Protein AF-A0A4V0XJ96-F1 (afdb_monomer_lite)

Sequence (568 aa):
MAGRDRLRSGEPSGWQDTACTHLMLAGRQSVCHKPDARSSPTLPNPRKPQEKHPFYPAPPVFRPRGEFRDPAGQNVLPWINSLAFDALDAHERGIGPDSFRSGRASGGQCPTPRPNLDANRPMHPPASLDLGPLSRRPRDELAGTLAELFPRAIATETGRTSSASIGAVARGGRAAAVAMLAAVDPVAYARSRNHVAGAVTMLSPWIRHGVLSLAEVRDAALSRVARPEQADKLVSELGWRDYWRQVHAVLGDGILSDIEPPAVVRRTPALDRMPEDVLAANTGMACIDAFVHRLNDTGWLHNHERMWLASWLVHVRGVHWRVGADWFLRHLLDGDPASNHLSWQWVAGTFAARPYLFNRENLETFTSGIHCRECPLLGRCDVEGSYEDLSLRLFDPTSPPLPRPSLRLRPVPPWRPGACSAAPAPTRPLVWLTLDSAAPTSPAAVEFASAPRLFVIDPAWLDEERPSLARLVFLFECLADVPGAEIRVGPPAEILPARVAALGCDGVAVADSPCPRTRRAGAVIAASMPVVTRDWPTFCDRSRVKDLGRFSRYWQAAGRSALAPTPA

Secondary structure (DSSP, 8-state):
------------------------------------------------------PPPPPP----------TT--------SS-TTT-----------------PPP--PPPPPPPPGGGGS-SS--TT---GGGGGS-HHHHHHHHHHH-HHHHTTS-S---HHHHHHSPP-SHHHHHHHHHT--HHHHHHHTTSTTS-----HHHHHTTSS-HHHHHHHHHTTSSSGGGGHHHHHHHHHHHHHHHHHHHHGGGGGS-SS--SS-BSSPPBSS--HHHHTT-SS-HHHHHHHHHHHHHS---HHHHHHHHHIIIIIS-B-HHHHHHHHHHH-TT--HHHHHHHHHHHHTSSSSS-----HHHHHHHHTTTTTTT-TTTTS-TT-S-HHHHHHHHB-SSSPPPP------PPPPPP-TTTT--SPPPSS-EEEE-TT--STTSHHHHHTTTS-EEEEE-HHHHHHH---HHHHHHHHHHHHTSTTEEEEES-HHHHHHHHHHHHT-SSEEEE----HHHHHHHHHHTTTS-EEEEPPP-SS--TT----SSHHHHHHHHHHHHTSPPP-

pLDDT: mean 78.37, std 28.04, range [19.19, 98.69]

Foldseek 3Di:
DDDDDDDDDDDDDDDDDDDDDDDDDDDDDDDDDDDDDDDDDDDDDDDDDDDDDDDDDDDDDDDDDDQDADPVRDRDDDDPDPPPAPDDDDDDDDDDDDDDDDDDDDDDDDDDDDDDPVPPDPQADDQVDWCLVLLPDDLLSSLVVVCVGHVLLVVLQPPPADVVLLVQAQAAALVSLVVLLLPQALQQCVVFLLAQPGRDSPNLLCQQQQSDDLQRSLQSHLVNDPALVSNLVVLVVSLLVVLLLQLCLQCPCVLLDQPWAFLFAWPDAADAADDPCLSVLNPLQQLSSVLNCCLSSHLDDRPVSLLANLLCCCQVVRHDLSNVLLVNLARHSSRDSSNRSLSSSCCRRSLHNHHDAAAPVSVCVRHVCPRPPPRPCVVPDLRHDDPVVNCVVRGDPPDDGDDTDQDFGFGDDFQDQLPVPPDDAWPAAEEERESSRLACPFQQNVVNVVHAYEYEAEVVCCVRSVHHSSSVSNSSNSNNNHPNYTYGYYQLLVSRVVVCVVVVTQYYEYETGSNVSVSVSSNSRSVPGHYHYGYDQDQWDQVQQGGSSGSVSSCVRTVVRNSDRRDD

Radius of gyration: 29.77 Å; chains: 1; bounding box: 76×96×92 Å

Structure (mmCIF, N/CA/C/O backbone):
data_AF-A0A4V0XJ96-F1
#
_entry.id   AF-A0A4V0XJ96-F1
#
loop_
_atom_site.group_PDB
_atom_site.id
_atom_site.type_symbol
_atom_site.label_atom_id
_atom_site.label_alt_id
_atom_site.label_comp_id
_atom_site.label_asym_id
_atom_site.label_entity_id
_atom_site.label_seq_id
_atom_site.pdbx_PDB_ins_code
_atom_site.Cartn_x
_atom_site.Cartn_y
_atom_site.Cartn_z
_atom_site.occupancy
_atom_site.B_iso_or_equiv
_atom_site.auth_seq_id
_atom_site.auth_comp_id
_atom_site.auth_asym_id
_atom_site.auth_atom_id
_atom_site.pdbx_PDB_model_num
ATOM 1 N N . MET A 1 1 ? 32.770 -10.747 56.164 1.00 35.19 1 MET A N 1
ATOM 2 C CA . MET A 1 1 ? 32.331 -11.414 57.412 1.00 35.19 1 MET A CA 1
ATOM 3 C C . MET A 1 1 ? 31.217 -12.380 57.010 1.00 35.19 1 MET A C 1
ATOM 5 O O . MET A 1 1 ? 30.242 -11.878 56.480 1.00 35.19 1 MET A O 1
ATOM 9 N N . ALA A 1 2 ? 31.329 -13.715 56.957 1.00 32.75 2 ALA A N 1
ATOM 10 C CA . ALA A 1 2 ? 32.125 -14.747 57.659 1.00 32.75 2 ALA A CA 1
ATOM 11 C C . ALA A 1 2 ? 31.401 -15.392 58.873 1.00 32.75 2 ALA A C 1
ATOM 13 O O . ALA A 1 2 ? 31.011 -14.673 59.783 1.00 32.75 2 ALA A O 1
ATOM 14 N N . GLY A 1 3 ? 31.284 -16.738 58.853 1.00 28.48 3 GLY A N 1
ATOM 15 C CA . GLY A 1 3 ? 30.519 -17.629 59.769 1.00 28.48 3 GLY A CA 1
ATOM 16 C C . GLY A 1 3 ? 29.378 -18.344 59.007 1.00 28.48 3 GLY A C 1
ATOM 17 O O . GLY A 1 3 ? 28.536 -17.634 58.473 1.00 28.48 3 GLY A O 1
ATOM 18 N N . ARG A 1 4 ? 29.305 -19.667 58.728 1.00 34.22 4 ARG A N 1
ATOM 19 C CA . ARG A 1 4 ? 29.770 -20.945 59.362 1.00 34.22 4 ARG A CA 1
ATOM 20 C C . ARG A 1 4 ? 29.080 -21.209 60.714 1.00 34.22 4 ARG A C 1
ATOM 22 O O . ARG A 1 4 ? 28.963 -20.260 61.473 1.00 34.22 4 ARG A O 1
ATOM 29 N N . ASP A 1 5 ? 28.521 -22.389 61.031 1.00 33.06 5 ASP A N 1
ATOM 30 C CA . ASP A 1 5 ? 28.871 -23.818 60.761 1.00 33.06 5 ASP A CA 1
ATOM 31 C C . ASP A 1 5 ? 27.680 -24.675 60.207 1.00 33.06 5 ASP A C 1
ATOM 33 O O . ASP A 1 5 ? 26.567 -24.165 60.174 1.00 33.06 5 ASP A O 1
ATOM 37 N N . ARG A 1 6 ? 27.759 -25.875 59.570 1.00 33.75 6 ARG A N 1
ATOM 38 C CA . ARG A 1 6 ? 28.451 -27.196 59.775 1.00 33.75 6 ARG A CA 1
ATOM 39 C C . ARG A 1 6 ? 27.857 -28.033 60.948 1.00 33.75 6 ARG A C 1
ATOM 41 O O . ARG A 1 6 ? 27.658 -27.463 62.004 1.00 33.75 6 ARG A O 1
ATOM 48 N N . LEU A 1 7 ? 27.569 -29.358 60.888 1.00 30.64 7 LEU A N 1
ATOM 49 C CA . LEU A 1 7 ? 27.836 -30.477 59.934 1.00 30.64 7 LEU A CA 1
ATOM 50 C C . LEU A 1 7 ? 26.962 -31.751 60.226 1.00 30.64 7 LEU A C 1
ATOM 52 O O . LEU A 1 7 ? 26.657 -31.982 61.388 1.00 30.64 7 LEU A O 1
ATOM 56 N N . ARG A 1 8 ? 26.800 -32.655 59.220 1.00 29.19 8 ARG A N 1
ATOM 57 C CA . ARG A 1 8 ? 26.581 -34.150 59.292 1.00 29.19 8 ARG A CA 1
ATOM 58 C C . ARG A 1 8 ? 25.214 -34.693 59.802 1.00 29.19 8 ARG A C 1
ATOM 60 O O . ARG A 1 8 ? 24.589 -34.058 60.631 1.00 29.19 8 ARG A O 1
ATOM 67 N N . SER A 1 9 ? 24.694 -35.862 59.369 1.00 26.41 9 SER A N 1
ATOM 68 C CA . SER A 1 9 ? 25.146 -36.910 58.405 1.00 26.41 9 SER A CA 1
ATOM 69 C C . SER A 1 9 ? 24.031 -37.924 58.053 1.00 26.41 9 SER A C 1
ATOM 71 O O . SER A 1 9 ? 23.271 -38.268 58.952 1.00 26.41 9 SER A O 1
ATOM 73 N N . GLY A 1 10 ? 24.049 -38.536 56.851 1.00 23.86 10 GLY A N 1
ATOM 74 C CA . GLY A 1 10 ? 23.475 -39.887 56.644 1.00 23.86 10 GLY A CA 1
ATOM 75 C C . GLY A 1 10 ? 22.936 -40.229 55.241 1.00 23.86 10 GLY A C 1
ATOM 76 O O . GLY A 1 10 ? 21.756 -40.047 54.986 1.00 23.86 10 GLY A O 1
ATOM 77 N N . GLU A 1 11 ? 23.780 -40.801 54.380 1.00 27.83 11 GLU A N 1
ATOM 78 C CA . GLU A 1 11 ? 23.442 -41.529 53.128 1.00 27.83 11 GLU A CA 1
ATOM 79 C C . GLU A 1 11 ? 23.951 -42.996 53.297 1.00 27.83 11 GLU A C 1
ATOM 81 O O . GLU A 1 11 ? 24.697 -43.194 54.269 1.00 27.83 11 GLU A O 1
ATOM 86 N N . PRO A 1 12 ? 23.640 -44.030 52.457 1.00 37.94 12 PRO A N 1
ATOM 87 C CA . PRO A 1 12 ? 23.968 -44.029 51.010 1.00 37.94 12 PRO A CA 1
ATOM 88 C C . PRO A 1 12 ? 23.152 -44.969 50.056 1.00 37.94 12 PRO A C 1
ATOM 90 O O . PRO A 1 12 ? 22.230 -45.673 50.462 1.00 37.94 12 PRO A O 1
ATOM 93 N N . SER A 1 13 ? 23.647 -45.063 48.805 1.00 26.09 13 SER A N 1
ATOM 94 C CA . SER A 1 13 ? 23.441 -46.074 47.726 1.00 26.09 13 SER A CA 1
ATOM 95 C C . SER A 1 13 ? 22.356 -45.787 46.660 1.00 26.09 13 SER A C 1
ATOM 97 O O . SER A 1 13 ? 21.209 -45.537 47.001 1.00 26.09 13 SER A O 1
ATOM 99 N N . GLY A 1 14 ? 22.640 -45.829 45.344 1.00 24.08 14 GLY A N 1
ATOM 100 C CA . GLY A 1 14 ? 23.941 -45.859 44.641 1.00 24.08 14 GLY A CA 1
ATOM 101 C C . GLY A 1 14 ? 23.832 -45.960 43.096 1.00 24.08 14 GLY A C 1
ATOM 102 O O . GLY A 1 14 ? 22.903 -46.601 42.628 1.00 24.08 14 GLY A O 1
ATOM 103 N N . TRP A 1 15 ? 24.808 -45.353 42.377 1.00 22.94 15 TRP A N 1
ATOM 104 C CA . TRP A 1 15 ? 25.630 -45.897 41.245 1.00 22.94 15 TRP A CA 1
ATOM 105 C C . TRP A 1 15 ? 24.940 -46.484 39.968 1.00 22.94 15 TRP A C 1
ATOM 107 O O . TRP A 1 15 ? 23.881 -47.079 40.080 1.00 22.94 15 TRP A O 1
ATOM 117 N N . GLN A 1 16 ? 25.427 -46.444 38.704 1.00 23.78 16 GLN A N 1
ATOM 118 C CA . GLN A 1 16 ? 26.684 -46.110 37.958 1.00 23.78 16 GLN A CA 1
ATOM 119 C C . GLN A 1 16 ? 26.310 -45.893 36.441 1.00 23.78 16 GLN A C 1
ATOM 121 O O . GLN A 1 16 ? 25.259 -46.388 36.044 1.00 23.78 16 GLN A O 1
ATOM 126 N N . ASP A 1 17 ? 27.071 -45.303 35.491 1.00 24.38 17 ASP A N 1
ATOM 127 C CA . ASP A 1 17 ? 28.139 -44.268 35.480 1.00 24.38 17 ASP A CA 1
ATOM 128 C C . ASP A 1 17 ? 28.521 -43.814 34.023 1.00 24.38 17 ASP A C 1
ATOM 130 O O . ASP A 1 17 ? 27.952 -44.348 33.078 1.00 24.38 17 ASP A O 1
ATOM 134 N N . THR A 1 18 ? 29.473 -42.861 33.884 1.00 22.94 18 THR A N 1
ATOM 135 C CA . THR A 1 18 ? 30.482 -42.517 32.806 1.00 22.94 18 THR A CA 1
ATOM 136 C C . THR A 1 18 ? 30.379 -42.971 31.308 1.00 22.94 18 THR A C 1
ATOM 138 O O . THR A 1 18 ? 29.558 -43.785 30.924 1.00 22.94 18 THR A O 1
ATOM 141 N N . ALA A 1 19 ? 31.276 -42.599 30.362 1.00 21.23 19 ALA A N 1
ATOM 142 C CA . ALA A 1 19 ? 31.866 -41.313 29.901 1.00 21.23 19 ALA A CA 1
ATOM 143 C C . ALA A 1 19 ? 32.833 -41.544 28.684 1.00 21.23 19 ALA A C 1
ATOM 145 O O . ALA A 1 19 ? 33.355 -42.637 28.517 1.00 21.23 19 ALA A O 1
ATOM 146 N N . CYS A 1 20 ? 33.157 -40.483 27.918 1.00 19.19 20 CYS A N 1
ATOM 147 C CA . CYS A 1 20 ? 34.428 -40.250 27.170 1.00 19.19 20 CYS A CA 1
ATOM 148 C C . CYS A 1 20 ? 34.903 -41.089 25.928 1.00 19.19 20 CYS A C 1
ATOM 150 O O . CYS A 1 20 ? 35.409 -42.194 26.053 1.00 19.19 20 CYS A O 1
ATOM 152 N N . THR A 1 21 ? 35.009 -40.392 24.773 1.00 20.67 21 THR A N 1
ATOM 153 C CA . THR A 1 21 ? 36.288 -40.076 24.046 1.00 20.67 21 THR A CA 1
ATOM 154 C C . THR A 1 21 ? 36.980 -41.038 23.022 1.00 20.67 21 THR A C 1
ATOM 156 O O . THR A 1 21 ? 37.711 -41.943 23.394 1.00 20.67 21 THR A O 1
ATOM 159 N N . HIS A 1 22 ? 36.945 -40.612 21.736 1.00 20.94 22 HIS A N 1
ATOM 160 C CA . HIS A 1 22 ? 37.979 -40.653 20.648 1.00 20.94 22 HIS A CA 1
ATOM 161 C C . HIS A 1 22 ? 38.430 -41.916 19.843 1.00 20.94 22 HIS A C 1
ATOM 163 O O . HIS A 1 22 ? 38.424 -43.040 20.316 1.00 20.94 22 HIS A O 1
ATOM 169 N N . LEU A 1 23 ? 38.965 -41.601 18.630 1.00 20.84 23 LEU A N 1
ATOM 170 C CA . LEU A 1 23 ? 39.695 -42.408 17.610 1.00 20.84 23 LEU A CA 1
ATOM 171 C C . LEU A 1 23 ? 38.913 -43.533 16.873 1.00 20.84 23 LEU A C 1
ATOM 173 O O . LEU A 1 23 ? 37.980 -44.091 17.424 1.00 20.84 23 LEU A O 1
ATOM 177 N N . MET A 1 24 ? 39.269 -43.997 15.656 1.00 19.45 24 MET A N 1
ATOM 178 C CA . MET A 1 24 ? 39.845 -43.417 14.408 1.00 19.45 24 MET A CA 1
ATOM 179 C C . MET A 1 24 ? 39.940 -44.552 13.349 1.00 19.45 24 MET A C 1
ATOM 181 O O . MET A 1 24 ? 40.291 -45.659 13.736 1.00 19.45 24 MET A O 1
ATOM 185 N N . LEU A 1 25 ? 39.778 -44.255 12.040 1.00 21.19 25 LEU A N 1
ATOM 186 C CA . LEU A 1 25 ? 40.134 -45.127 10.876 1.00 21.19 25 LEU A CA 1
ATOM 187 C C . LEU A 1 25 ? 39.346 -46.469 10.738 1.00 21.19 25 LEU A C 1
ATOM 189 O O . LEU A 1 25 ? 38.750 -46.935 11.696 1.00 21.19 25 LEU A O 1
ATOM 193 N N . ALA A 1 26 ? 39.305 -47.200 9.609 1.00 21.39 26 ALA A N 1
ATOM 194 C CA . ALA A 1 26 ? 39.337 -46.900 8.161 1.00 21.39 26 ALA A CA 1
ATOM 195 C C . ALA A 1 26 ? 38.963 -48.185 7.355 1.00 21.39 26 ALA A C 1
ATOM 197 O O . ALA A 1 26 ? 39.051 -49.282 7.894 1.00 21.39 26 ALA A O 1
ATOM 198 N N . GLY A 1 27 ? 38.628 -48.068 6.055 1.00 21.64 27 GLY A N 1
ATOM 199 C CA . GLY A 1 27 ? 38.440 -49.202 5.110 1.00 21.64 27 GLY A CA 1
ATOM 200 C C . GLY A 1 27 ? 37.015 -49.275 4.524 1.00 21.64 27 GLY A C 1
ATOM 201 O O . GLY A 1 27 ? 36.090 -49.560 5.268 1.00 21.64 27 GLY A O 1
ATOM 202 N N . ARG A 1 28 ? 36.673 -48.842 3.295 1.00 22.89 28 ARG A N 1
ATOM 203 C CA . ARG A 1 28 ? 37.129 -49.088 1.895 1.00 22.89 28 ARG A CA 1
ATOM 204 C C . ARG A 1 28 ? 36.659 -50.410 1.249 1.00 22.89 28 ARG A C 1
ATOM 206 O O . ARG A 1 28 ? 36.806 -51.470 1.828 1.00 22.89 28 ARG A O 1
ATOM 213 N N . GLN A 1 29 ? 36.258 -50.255 -0.026 1.00 23.11 29 GLN A N 1
ATOM 214 C CA . GLN A 1 29 ? 35.911 -51.243 -1.072 1.00 23.11 29 GLN A CA 1
ATOM 215 C C . GLN A 1 29 ? 34.547 -51.954 -0.893 1.00 23.11 29 GLN A C 1
ATOM 217 O O . GLN A 1 29 ? 34.298 -52.531 0.150 1.00 23.11 29 GLN A O 1
ATOM 222 N N . SER A 1 30 ? 33.526 -51.858 -1.766 1.00 23.20 30 SER A N 1
ATOM 223 C CA . SER A 1 30 ? 33.364 -51.750 -3.241 1.00 23.20 30 SER A CA 1
ATOM 224 C C . SER A 1 30 ? 33.353 -53.087 -3.992 1.00 23.20 30 SER A C 1
ATOM 226 O O . SER A 1 30 ? 34.384 -53.744 -4.010 1.00 23.20 30 SER A O 1
ATOM 228 N N . VAL A 1 31 ? 32.256 -53.388 -4.708 1.00 24.08 31 VAL A N 1
ATOM 229 C CA . VAL A 1 31 ? 32.194 -53.966 -6.078 1.00 24.08 31 VAL A CA 1
ATOM 230 C C . VAL A 1 31 ? 30.726 -53.961 -6.564 1.00 24.08 31 VAL A C 1
ATOM 232 O O . VAL A 1 31 ? 29.796 -54.079 -5.771 1.00 24.08 31 VAL A O 1
ATOM 235 N N . CYS A 1 32 ? 30.518 -53.750 -7.867 1.00 22.27 32 CYS A N 1
ATOM 236 C CA . CYS A 1 32 ? 29.212 -53.716 -8.547 1.00 22.27 32 CYS A CA 1
ATOM 237 C C . CYS A 1 32 ? 28.736 -55.119 -8.967 1.00 22.27 32 CYS A C 1
ATOM 239 O O . CYS A 1 32 ? 29.591 -55.976 -9.142 1.00 22.27 32 CYS A O 1
ATOM 241 N N . HIS A 1 33 ? 27.444 -55.303 -9.297 1.00 24.41 33 HIS A N 1
ATOM 242 C CA . HIS A 1 33 ? 26.998 -56.101 -10.465 1.00 24.41 33 HIS A CA 1
ATOM 243 C C . HIS A 1 33 ? 25.519 -55.837 -10.860 1.00 24.41 33 HIS A C 1
ATOM 245 O O . HIS A 1 33 ? 24.660 -55.566 -10.025 1.00 24.41 33 HIS A O 1
ATOM 251 N N . LYS A 1 34 ? 25.266 -55.925 -12.170 1.00 25.53 34 LYS A N 1
ATOM 252 C CA . LYS A 1 34 ? 24.007 -56.073 -12.947 1.00 25.53 34 LYS A CA 1
ATOM 253 C C . LYS A 1 34 ? 24.388 -57.016 -14.123 1.00 25.53 34 LYS A C 1
ATOM 255 O O . LYS A 1 34 ? 25.596 -57.083 -14.373 1.00 25.53 34 LYS A O 1
ATOM 260 N N . PRO A 1 35 ? 23.484 -57.700 -14.864 1.00 37.72 35 PRO A N 1
ATOM 261 C CA . PRO A 1 35 ? 22.142 -57.249 -15.288 1.00 37.72 35 PRO A CA 1
ATOM 262 C C . PRO A 1 35 ? 21.054 -58.361 -15.296 1.00 37.72 35 PRO A C 1
ATOM 264 O O . PRO A 1 35 ? 21.314 -59.462 -14.836 1.00 37.72 35 PRO A O 1
ATOM 267 N N . ASP A 1 36 ? 19.836 -58.078 -15.796 1.00 24.05 36 ASP A N 1
ATOM 268 C CA . ASP A 1 36 ? 19.309 -58.690 -17.044 1.00 24.05 36 ASP A CA 1
ATOM 269 C C . ASP A 1 36 ? 17.904 -58.177 -17.448 1.00 24.05 36 ASP A C 1
ATOM 271 O O . ASP A 1 36 ? 17.253 -57.461 -16.684 1.00 24.05 36 ASP A O 1
ATOM 275 N N . ALA A 1 37 ? 17.459 -58.491 -18.678 1.00 27.62 37 ALA A N 1
ATOM 276 C CA . ALA A 1 37 ? 16.186 -58.043 -19.269 1.00 27.62 37 ALA A CA 1
ATOM 277 C C . ALA A 1 37 ? 15.539 -59.077 -20.225 1.00 27.62 37 ALA A C 1
ATOM 279 O O . ALA A 1 37 ? 16.260 -59.808 -20.902 1.00 27.62 37 ALA A O 1
ATOM 280 N N . ARG A 1 38 ? 14.188 -59.089 -20.295 1.00 24.89 38 ARG A N 1
ATOM 281 C CA . ARG A 1 38 ? 13.228 -59.713 -21.267 1.00 24.89 38 ARG A CA 1
ATOM 282 C C . ARG A 1 38 ? 11.814 -59.644 -20.623 1.00 24.89 38 ARG A C 1
ATOM 284 O O . ARG A 1 38 ? 11.753 -59.623 -19.401 1.00 24.89 38 ARG A O 1
ATOM 291 N N . SER A 1 39 ? 10.644 -59.629 -21.278 1.00 25.94 39 SER A N 1
ATOM 292 C CA . SER A 1 39 ? 10.192 -59.407 -22.674 1.00 25.94 39 SER A CA 1
ATOM 293 C C . SER A 1 39 ? 8.641 -59.249 -22.683 1.00 25.94 39 SER A C 1
ATOM 295 O O . SER A 1 39 ? 7.988 -59.769 -21.784 1.00 25.94 39 SER A O 1
ATOM 297 N N . SER A 1 40 ? 8.047 -58.547 -23.665 1.00 25.95 40 SER A N 1
ATOM 298 C CA . SER A 1 40 ? 6.594 -58.202 -23.762 1.00 25.95 40 SER A CA 1
ATOM 299 C C . SER A 1 40 ? 5.668 -59.359 -24.228 1.00 25.95 40 SER A C 1
ATOM 301 O O . SER A 1 40 ? 6.207 -60.406 -24.595 1.00 25.95 40 SER A O 1
ATOM 303 N N . PRO A 1 41 ? 4.308 -59.207 -24.263 1.00 38.47 41 PRO A N 1
ATOM 304 C CA . PRO A 1 41 ? 3.617 -58.638 -25.458 1.00 38.47 41 PRO A CA 1
ATOM 305 C C . PRO A 1 41 ? 2.240 -57.890 -25.275 1.00 38.47 41 PRO A C 1
ATOM 307 O O . PRO A 1 41 ? 1.506 -58.154 -24.336 1.00 38.47 41 PRO A O 1
ATOM 310 N N . THR A 1 42 ? 1.923 -56.973 -26.225 1.00 27.33 42 THR A N 1
ATOM 311 C CA . THR A 1 42 ? 0.623 -56.483 -26.839 1.00 27.33 42 THR A CA 1
ATOM 312 C C . THR A 1 42 ? -0.776 -56.681 -26.174 1.00 27.33 42 THR A C 1
ATOM 314 O O . THR A 1 42 ? -0.983 -57.730 -25.587 1.00 27.33 42 THR A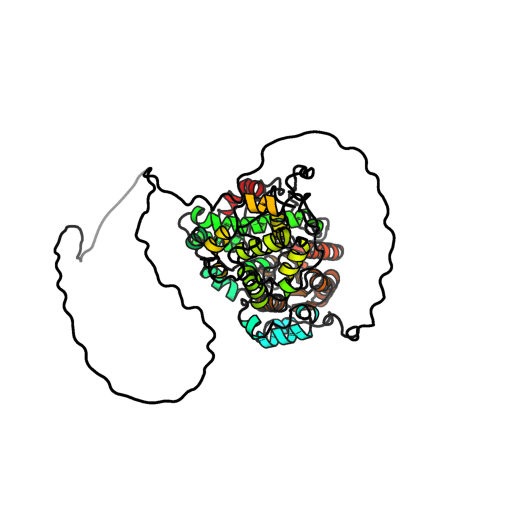 O 1
ATOM 317 N N . LEU A 1 43 ? -1.879 -55.897 -26.352 1.00 24.08 43 LEU A N 1
ATOM 318 C CA . LEU A 1 43 ? -2.342 -54.637 -27.048 1.00 24.08 43 LEU A CA 1
ATOM 319 C C . LEU A 1 43 ? -3.854 -54.369 -26.619 1.00 24.08 43 LEU A C 1
ATOM 321 O O . LEU A 1 43 ? -4.250 -54.996 -25.639 1.00 24.08 43 LEU A O 1
ATOM 325 N N . PRO A 1 44 ? -4.792 -53.638 -27.307 1.00 35.25 44 PRO A N 1
ATOM 326 C CA . PRO A 1 44 ? -4.842 -52.259 -27.877 1.00 35.25 44 PRO A CA 1
ATOM 327 C C . PRO A 1 44 ? -6.124 -51.387 -27.555 1.00 35.25 44 PRO A C 1
ATOM 329 O O . PRO A 1 44 ? -7.238 -51.847 -27.771 1.00 35.25 44 PRO A O 1
ATOM 332 N N . ASN A 1 45 ? -5.975 -50.061 -27.322 1.00 26.66 45 ASN A N 1
ATOM 333 C CA . ASN A 1 45 ? -6.969 -48.949 -27.559 1.00 26.66 45 ASN A CA 1
ATOM 334 C C . ASN A 1 45 ? -8.351 -48.929 -26.799 1.00 26.66 45 ASN A C 1
ATOM 336 O O . ASN A 1 45 ? -8.748 -49.963 -26.277 1.00 26.66 45 ASN A O 1
ATOM 340 N N . PRO A 1 46 ? -9.142 -47.807 -26.744 1.00 30.67 46 PRO A N 1
ATOM 341 C CA . PRO A 1 46 ? -8.956 -46.475 -27.354 1.00 30.67 46 PRO A CA 1
ATOM 342 C C . PRO A 1 46 ? -9.184 -45.194 -26.488 1.00 30.67 46 PRO A C 1
ATOM 344 O O . PRO A 1 46 ? -9.912 -45.163 -25.503 1.00 30.67 46 PRO A O 1
ATOM 347 N N . ARG A 1 47 ? -8.583 -44.098 -26.985 1.00 25.09 47 ARG A N 1
ATOM 348 C CA . ARG A 1 47 ? -8.878 -42.641 -26.862 1.00 25.09 47 ARG A CA 1
ATOM 349 C C . ARG A 1 47 ? -9.899 -42.114 -25.817 1.00 25.09 47 ARG A C 1
ATOM 351 O O . ARG A 1 47 ? -11.106 -42.270 -25.977 1.00 25.09 47 ARG A O 1
ATOM 358 N N . LYS A 1 48 ? -9.415 -41.214 -24.945 1.00 25.22 48 LYS A N 1
ATOM 359 C CA . LYS A 1 48 ? -10.103 -39.984 -24.475 1.00 25.22 48 LYS A CA 1
ATOM 360 C C . LYS A 1 48 ? -9.075 -38.841 -24.360 1.00 25.22 48 LYS A C 1
ATOM 362 O O . LYS A 1 48 ? -7.997 -39.105 -23.829 1.00 25.22 48 LYS A O 1
ATOM 367 N N . PRO A 1 49 ? -9.363 -37.599 -24.793 1.00 26.09 49 PRO A N 1
ATOM 368 C CA . PRO A 1 49 ? -8.558 -36.440 -24.419 1.00 26.09 49 PRO A CA 1
ATOM 369 C C . PRO A 1 49 ? -9.007 -35.916 -23.044 1.00 26.09 49 PRO A C 1
ATOM 371 O O . PRO A 1 49 ? -10.190 -35.670 -22.826 1.00 26.09 49 PRO A O 1
ATOM 374 N N . GLN A 1 50 ? -8.062 -35.754 -22.118 1.00 26.09 50 GLN A N 1
ATOM 375 C CA . GLN A 1 50 ? -8.239 -34.931 -20.919 1.00 26.09 50 GLN A CA 1
ATOM 376 C C . GLN A 1 50 ? -7.350 -33.702 -21.058 1.00 26.09 50 GLN A C 1
ATOM 378 O O . GLN A 1 50 ? -6.131 -33.836 -21.177 1.00 26.09 50 GLN A O 1
ATOM 383 N N . GLU A 1 51 ? -7.952 -32.521 -20.996 1.00 24.36 51 GLU A N 1
ATOM 384 C CA . GLU A 1 51 ? -7.218 -31.283 -20.763 1.00 24.36 51 GLU A CA 1
ATOM 385 C C . GLU A 1 51 ? -6.602 -31.332 -19.360 1.00 24.36 51 GLU A C 1
ATOM 387 O O . GLU A 1 51 ? -7.261 -31.697 -18.382 1.00 24.36 51 GLU A O 1
ATOM 392 N N . LYS A 1 52 ? -5.314 -30.997 -19.254 1.00 24.88 52 LYS A N 1
ATOM 393 C CA . LYS A 1 52 ? -4.617 -30.854 -17.974 1.00 24.88 52 LYS A CA 1
ATOM 394 C C . LYS A 1 52 ? -3.908 -29.511 -17.937 1.00 24.88 52 LYS A C 1
ATOM 396 O O . LYS A 1 52 ? -2.899 -29.321 -18.608 1.00 24.88 52 LYS A O 1
ATOM 401 N N . HIS A 1 53 ? -4.425 -28.611 -17.106 1.00 24.17 53 HIS A N 1
ATOM 402 C CA . HIS A 1 53 ? -3.701 -27.417 -16.686 1.00 24.17 53 HIS A CA 1
ATOM 403 C C . HIS A 1 53 ? -2.397 -27.827 -15.971 1.00 24.17 53 HIS A C 1
ATOM 405 O O . HIS A 1 53 ? -2.424 -28.756 -15.154 1.00 24.17 53 HIS A O 1
ATOM 411 N N . PRO A 1 54 ? -1.259 -27.162 -16.235 1.00 25.36 54 PRO A N 1
ATOM 412 C CA . PRO A 1 54 ? -0.007 -27.468 -15.558 1.00 25.36 54 PRO A CA 1
ATOM 413 C C . PRO A 1 54 ? -0.006 -26.897 -14.133 1.00 25.36 54 PRO A C 1
ATOM 415 O O . PRO A 1 54 ? 0.247 -25.715 -13.915 1.00 25.36 54 PRO A O 1
ATOM 418 N N . PHE A 1 55 ? -0.249 -27.758 -13.143 1.00 24.75 55 PHE A N 1
ATOM 419 C CA . PHE A 1 55 ? 0.122 -27.474 -11.755 1.00 24.75 55 PHE A CA 1
ATOM 420 C C . PHE A 1 55 ? 1.653 -27.456 -11.621 1.00 24.75 55 PHE A C 1
ATOM 422 O O . PHE A 1 55 ? 2.327 -28.378 -12.081 1.00 24.75 55 PHE A O 1
ATOM 429 N N . TYR A 1 56 ? 2.196 -26.435 -10.952 1.00 28.03 56 TYR A N 1
ATOM 430 C CA . TYR A 1 56 ? 3.620 -26.344 -10.617 1.00 28.03 56 TYR A CA 1
ATOM 431 C C . TYR A 1 56 ? 4.039 -27.471 -9.646 1.00 28.03 56 TYR A C 1
ATOM 433 O O . TYR A 1 56 ? 3.488 -27.543 -8.545 1.00 28.03 56 TYR A O 1
ATOM 441 N N . PRO A 1 57 ? 5.029 -28.322 -9.982 1.00 25.95 57 PRO A N 1
ATOM 442 C CA . PRO A 1 57 ? 5.646 -29.230 -9.019 1.00 25.95 57 PRO A CA 1
ATOM 443 C C . PRO A 1 57 ? 6.738 -28.520 -8.196 1.00 25.95 57 PRO A C 1
ATOM 445 O O . PRO A 1 57 ? 7.387 -27.585 -8.666 1.00 25.95 57 PRO A O 1
ATOM 448 N N . ALA A 1 58 ? 6.968 -28.992 -6.968 1.00 23.83 58 ALA A N 1
ATOM 449 C CA . ALA A 1 58 ? 8.003 -28.464 -6.076 1.00 23.83 58 ALA A CA 1
ATOM 450 C C . ALA A 1 58 ? 9.434 -28.680 -6.636 1.00 23.83 58 ALA A C 1
ATOM 452 O O . ALA A 1 58 ? 9.680 -29.686 -7.310 1.00 23.83 58 ALA A O 1
ATOM 453 N N . PRO A 1 59 ? 10.396 -27.776 -6.359 1.00 25.88 59 PRO A N 1
ATOM 454 C CA . PRO A 1 59 ? 11.723 -27.828 -6.969 1.00 25.88 59 PRO A CA 1
ATOM 455 C C . PRO A 1 59 ? 12.621 -28.930 -6.368 1.00 25.88 59 PRO A C 1
ATOM 457 O O . PRO A 1 59 ? 12.646 -29.109 -5.147 1.00 25.88 59 PRO A O 1
ATOM 460 N N . PRO A 1 60 ? 13.423 -29.639 -7.187 1.00 22.86 60 PRO A N 1
ATOM 461 C CA . PRO A 1 60 ? 14.419 -30.586 -6.696 1.00 22.86 60 PRO A CA 1
ATOM 462 C C . PRO A 1 60 ? 15.658 -29.873 -6.130 1.00 22.86 60 PRO A C 1
ATOM 464 O O . PRO A 1 60 ? 16.120 -28.861 -6.657 1.00 22.86 60 PRO A O 1
ATOM 467 N N . VAL A 1 61 ? 16.252 -30.449 -5.082 1.00 24.02 61 VAL A N 1
ATOM 468 C CA . VAL A 1 61 ? 17.490 -29.944 -4.466 1.00 24.02 61 VAL A CA 1
ATOM 469 C C . VAL A 1 61 ? 18.689 -30.237 -5.373 1.00 24.02 61 VAL A C 1
ATOM 471 O O . VAL A 1 61 ? 19.099 -31.389 -5.510 1.00 24.02 61 VAL A O 1
ATOM 474 N N . PHE A 1 62 ? 19.293 -29.195 -5.950 1.00 24.09 62 PHE A N 1
ATOM 475 C CA . PHE A 1 62 ? 20.500 -29.310 -6.775 1.00 24.09 62 PHE A CA 1
ATOM 476 C C . PHE A 1 62 ? 21.750 -28.821 -6.027 1.00 24.09 62 PHE A C 1
ATOM 478 O O . PHE A 1 62 ? 21.729 -27.778 -5.375 1.00 24.09 62 PHE A O 1
ATOM 485 N N . ARG A 1 63 ? 22.862 -29.562 -6.138 1.00 22.22 63 ARG A N 1
ATOM 486 C CA . ARG A 1 63 ? 24.187 -29.145 -5.642 1.00 22.22 63 ARG A CA 1
ATOM 487 C C . ARG A 1 63 ? 25.055 -28.686 -6.821 1.00 22.22 63 ARG A C 1
ATOM 489 O O . ARG A 1 63 ? 25.215 -29.478 -7.750 1.00 22.22 63 ARG A O 1
ATOM 496 N N . PRO A 1 64 ? 25.663 -27.488 -6.796 1.00 25.84 64 PRO A N 1
ATOM 497 C CA . PRO A 1 64 ? 26.611 -27.084 -7.829 1.00 25.84 64 PRO A CA 1
ATOM 498 C C . PRO A 1 64 ? 27.976 -27.772 -7.645 1.00 25.84 64 PRO A C 1
ATOM 500 O O . PRO A 1 64 ? 28.447 -27.976 -6.524 1.00 25.84 64 PRO A O 1
ATOM 503 N N . ARG A 1 65 ? 28.634 -28.097 -8.762 1.00 23.08 65 ARG A N 1
ATOM 504 C CA . ARG A 1 65 ? 30.064 -28.435 -8.857 1.00 23.08 65 ARG A CA 1
ATOM 505 C C . ARG A 1 65 ? 30.655 -27.689 -10.054 1.00 23.08 65 ARG A C 1
ATOM 507 O O . ARG A 1 65 ? 30.069 -27.750 -11.128 1.00 23.08 65 ARG A O 1
ATOM 514 N N . GLY A 1 66 ? 31.836 -27.096 -9.872 1.00 26.08 66 GLY A N 1
ATOM 515 C CA . GLY A 1 66 ? 32.652 -26.517 -10.946 1.00 26.08 66 GLY A CA 1
ATOM 516 C C . GLY A 1 66 ? 32.936 -25.028 -10.749 1.00 26.08 66 GLY A C 1
ATOM 517 O O . GLY A 1 66 ? 32.071 -24.200 -11.007 1.00 26.08 66 GLY A O 1
ATOM 518 N N . GLU A 1 67 ? 34.157 -24.699 -10.319 1.00 26.80 67 GLU A N 1
ATOM 519 C CA . GLU A 1 67 ? 34.717 -23.349 -10.468 1.00 26.80 67 GLU A CA 1
ATOM 520 C C . GLU A 1 67 ? 35.214 -23.177 -11.911 1.00 26.80 67 GLU A C 1
ATOM 522 O O . GLU A 1 67 ? 35.923 -24.047 -12.417 1.00 26.80 67 GLU A O 1
ATOM 527 N N . PHE A 1 68 ? 34.901 -22.048 -12.548 1.00 25.94 68 PHE A N 1
ATOM 528 C CA . PHE A 1 68 ? 35.581 -21.585 -13.761 1.00 25.94 68 PHE A CA 1
ATOM 529 C C . PHE A 1 68 ? 36.377 -20.321 -13.421 1.00 25.94 68 PHE A C 1
ATOM 531 O O . PHE A 1 68 ? 35.865 -19.432 -12.742 1.00 25.94 68 PHE A O 1
ATOM 538 N N . ARG A 1 69 ? 37.633 -20.258 -13.875 1.00 27.30 69 ARG A N 1
ATOM 539 C CA . ARG A 1 69 ? 38.555 -19.127 -13.675 1.00 27.30 69 ARG A CA 1
ATOM 540 C C . ARG A 1 69 ? 38.987 -18.556 -15.018 1.00 27.30 69 ARG A C 1
ATOM 542 O O . ARG A 1 69 ? 38.979 -19.270 -16.020 1.00 27.30 69 ARG A O 1
ATOM 549 N N . ASP A 1 70 ? 39.372 -17.287 -15.016 1.00 33.47 70 ASP A N 1
ATOM 550 C CA . ASP A 1 70 ? 39.889 -16.598 -16.195 1.00 33.47 70 ASP A CA 1
ATOM 551 C C . ASP A 1 70 ? 41.406 -16.849 -16.407 1.00 33.47 70 ASP A C 1
ATOM 553 O O . ASP A 1 70 ? 42.064 -17.456 -15.551 1.00 33.47 70 ASP A O 1
ATOM 557 N N . PRO A 1 71 ? 42.000 -16.389 -17.529 1.00 28.53 71 PRO A N 1
ATOM 558 C CA . PRO A 1 71 ? 43.430 -16.558 -17.806 1.00 28.53 71 PRO A CA 1
ATOM 559 C C . PRO A 1 71 ? 44.377 -15.810 -16.850 1.00 28.53 71 PRO A C 1
ATOM 561 O O . PRO A 1 71 ? 45.580 -16.060 -16.888 1.00 28.53 71 PRO A O 1
ATOM 564 N N . ALA A 1 72 ? 43.867 -14.904 -16.007 1.00 36.28 72 ALA A N 1
ATOM 565 C CA . ALA A 1 72 ? 44.629 -14.193 -14.979 1.00 36.28 72 ALA A CA 1
ATOM 566 C C . ALA A 1 72 ? 44.515 -14.853 -13.587 1.00 36.28 72 ALA A C 1
ATOM 568 O O . ALA A 1 72 ? 45.122 -14.383 -12.623 1.00 36.28 72 ALA A O 1
ATOM 569 N N . GLY A 1 73 ? 43.759 -15.952 -13.470 1.00 29.94 73 GLY A N 1
ATOM 570 C CA . GLY A 1 73 ? 43.610 -16.730 -12.242 1.00 29.94 73 GLY A CA 1
ATOM 571 C C . GLY A 1 73 ? 42.733 -16.076 -11.173 1.00 29.94 73 GLY A C 1
ATOM 572 O O . GLY A 1 73 ? 42.748 -16.540 -10.028 1.00 29.94 73 GLY A O 1
ATOM 573 N N . GLN A 1 74 ? 41.972 -15.032 -11.517 1.00 28.86 74 GLN A N 1
ATOM 574 C CA . GLN A 1 74 ? 41.091 -14.327 -10.583 1.00 28.86 74 GLN A CA 1
ATOM 575 C C . GLN A 1 74 ? 39.647 -14.847 -10.686 1.00 28.86 74 GLN A C 1
ATOM 577 O O . GLN A 1 74 ? 39.185 -15.278 -11.742 1.00 28.86 74 GLN A O 1
ATOM 582 N N . ASN A 1 75 ? 38.926 -14.842 -9.561 1.00 24.30 75 ASN A N 1
ATOM 583 C CA . ASN A 1 75 ? 37.518 -15.244 -9.523 1.00 24.30 75 ASN A CA 1
ATOM 584 C C . ASN A 1 75 ? 36.638 -14.104 -10.047 1.00 24.30 75 ASN A C 1
ATOM 586 O O . ASN A 1 75 ? 36.645 -13.009 -9.485 1.00 24.30 75 ASN A O 1
ATOM 590 N N . VAL A 1 76 ? 35.844 -14.378 -11.083 1.00 24.08 76 VAL A N 1
ATOM 591 C CA . VAL A 1 76 ? 35.008 -13.373 -11.748 1.00 24.08 76 VAL A CA 1
ATOM 592 C C . VAL A 1 76 ? 33.537 -13.534 -11.335 1.00 24.08 76 VAL A C 1
ATOM 594 O O . VAL A 1 76 ? 32.895 -14.514 -11.702 1.00 24.08 76 VAL A O 1
ATOM 597 N N . LEU A 1 77 ? 33.014 -12.506 -10.643 1.00 25.22 77 LEU A N 1
ATOM 598 C CA . LEU A 1 77 ? 31.591 -12.216 -10.347 1.00 25.22 77 LEU A CA 1
ATOM 599 C C . LEU A 1 77 ? 30.866 -13.096 -9.287 1.00 25.22 77 LEU A C 1
ATOM 601 O O . LEU A 1 77 ? 31.302 -14.212 -9.012 1.00 25.22 77 LEU A O 1
ATOM 605 N N . PRO A 1 78 ? 29.779 -12.596 -8.632 1.00 28.73 78 PRO A N 1
ATOM 606 C CA . PRO A 1 78 ? 28.961 -11.421 -8.984 1.00 28.73 78 PRO A CA 1
ATOM 607 C C . PRO A 1 78 ? 28.963 -10.242 -7.987 1.00 28.73 78 PRO A C 1
ATOM 609 O O . PRO A 1 78 ? 28.789 -10.411 -6.782 1.00 28.73 78 PRO A O 1
ATOM 612 N N . TRP A 1 79 ? 29.048 -9.019 -8.528 1.00 23.17 79 TRP A N 1
ATOM 613 C CA . TRP A 1 79 ? 28.997 -7.740 -7.793 1.00 23.17 79 TRP A CA 1
ATOM 614 C C . TRP A 1 79 ? 27.903 -6.787 -8.329 1.00 23.17 79 TRP A C 1
ATOM 616 O O . TRP A 1 79 ? 28.139 -5.612 -8.583 1.00 23.17 79 TRP A O 1
ATOM 626 N N . ILE A 1 80 ? 26.669 -7.281 -8.485 1.00 25.59 80 ILE A N 1
ATOM 627 C CA . ILE A 1 80 ? 25.477 -6.454 -8.762 1.00 25.59 80 ILE A CA 1
ATOM 628 C C . ILE A 1 80 ? 24.323 -6.975 -7.899 1.00 25.59 80 ILE A C 1
ATOM 630 O O . ILE A 1 80 ? 23.630 -7.888 -8.326 1.00 25.59 80 ILE A O 1
ATOM 634 N N . ASN A 1 81 ? 24.136 -6.458 -6.670 1.00 30.19 81 ASN A N 1
ATOM 635 C CA . ASN A 1 81 ? 22.919 -6.741 -5.872 1.00 30.19 81 ASN A CA 1
ATOM 636 C C . ASN A 1 81 ? 22.653 -5.862 -4.621 1.00 30.19 81 ASN A C 1
ATOM 638 O O . ASN A 1 81 ? 21.653 -6.097 -3.945 1.00 30.19 81 ASN A O 1
ATOM 642 N N . SER A 1 82 ? 23.478 -4.855 -4.282 1.00 25.66 82 SER A N 1
ATOM 643 C CA . SER A 1 82 ? 23.212 -3.983 -3.108 1.00 25.66 82 SER A CA 1
ATOM 644 C C . SER A 1 82 ? 23.396 -2.472 -3.326 1.00 25.66 82 SER A C 1
ATOM 646 O O . SER A 1 82 ? 23.228 -1.722 -2.373 1.00 25.66 82 SER A O 1
ATOM 648 N N . LEU A 1 83 ? 23.716 -2.004 -4.541 1.00 28.56 83 LEU A N 1
ATOM 649 C CA . LEU A 1 83 ? 24.030 -0.586 -4.806 1.00 28.56 83 LEU A CA 1
ATOM 650 C C . LEU A 1 83 ? 22.917 0.224 -5.492 1.00 28.56 83 LEU A C 1
ATOM 652 O O . LEU A 1 83 ? 23.102 1.411 -5.729 1.00 28.56 83 LEU A O 1
ATOM 656 N N . ALA A 1 84 ? 21.738 -0.357 -5.736 1.00 29.75 84 ALA A N 1
ATOM 657 C CA . ALA A 1 84 ? 20.604 0.364 -6.332 1.00 29.75 84 ALA A CA 1
ATOM 658 C C . ALA A 1 84 ? 20.027 1.502 -5.451 1.00 29.75 84 ALA A C 1
ATOM 660 O O . ALA A 1 84 ? 19.140 2.221 -5.905 1.00 29.75 84 ALA A O 1
ATOM 661 N N . PHE A 1 85 ? 20.509 1.668 -4.209 1.00 41.62 85 PHE A N 1
ATOM 662 C CA . PHE A 1 85 ? 19.974 2.640 -3.247 1.00 41.62 85 PHE A CA 1
ATOM 663 C C . PHE A 1 85 ? 20.998 3.549 -2.535 1.00 41.62 85 PHE A C 1
ATOM 665 O O . PHE A 1 85 ? 20.572 4.561 -1.982 1.00 41.62 85 PHE A O 1
ATOM 672 N N . ASP A 1 86 ? 22.308 3.256 -2.568 1.00 26.53 86 ASP A N 1
ATOM 673 C CA . ASP A 1 86 ? 23.289 3.894 -1.657 1.00 26.53 86 ASP A CA 1
ATOM 674 C C . ASP A 1 86 ? 24.412 4.722 -2.319 1.00 26.53 86 ASP A C 1
ATOM 676 O O . ASP A 1 86 ? 25.221 5.318 -1.609 1.00 26.53 86 ASP A O 1
ATOM 680 N N . ALA A 1 87 ? 24.478 4.820 -3.651 1.00 26.92 87 ALA A N 1
ATOM 681 C CA . ALA A 1 87 ? 25.508 5.616 -4.328 1.00 26.92 87 ALA A CA 1
ATOM 682 C C . ALA A 1 87 ? 24.928 6.492 -5.447 1.00 26.92 87 ALA A C 1
ATOM 684 O O . ALA A 1 87 ? 24.627 5.971 -6.517 1.00 26.92 87 ALA A O 1
ATOM 685 N N . LEU A 1 88 ? 24.788 7.802 -5.176 1.00 28.66 88 LEU A N 1
ATOM 686 C CA . LEU A 1 88 ? 24.778 8.960 -6.102 1.00 28.66 88 LEU A CA 1
ATOM 687 C C . LEU A 1 88 ? 24.260 10.213 -5.354 1.00 28.66 88 LEU A C 1
ATOM 689 O O . LEU A 1 88 ? 23.083 10.247 -5.013 1.00 28.66 88 LEU A O 1
ATOM 693 N N . ASP A 1 89 ? 25.137 11.195 -5.082 1.00 26.84 89 ASP A N 1
ATOM 694 C CA . ASP A 1 89 ? 24.880 12.663 -5.085 1.00 26.84 89 ASP A CA 1
ATOM 695 C C . ASP A 1 89 ? 25.944 13.437 -4.267 1.00 26.84 89 ASP A C 1
ATOM 697 O O . ASP A 1 89 ? 25.940 13.394 -3.035 1.00 26.84 89 ASP A O 1
ATOM 701 N N . ALA A 1 90 ? 26.824 14.201 -4.938 1.00 24.34 90 ALA A N 1
ATOM 702 C CA . ALA A 1 90 ? 27.733 15.168 -4.299 1.00 24.34 90 ALA A CA 1
ATOM 703 C C . ALA A 1 90 ? 28.279 16.252 -5.269 1.00 24.34 90 ALA A C 1
ATOM 705 O O . ALA A 1 90 ? 29.333 16.057 -5.861 1.00 24.34 90 ALA A O 1
ATOM 706 N N . HIS A 1 91 ? 27.563 17.380 -5.413 1.00 25.19 91 HIS A N 1
ATOM 707 C CA . HIS A 1 91 ? 28.055 18.776 -5.592 1.00 25.19 91 HIS A CA 1
ATOM 708 C C . HIS A 1 91 ? 26.842 19.702 -5.876 1.00 25.19 91 HIS A C 1
ATOM 710 O O . HIS A 1 91 ? 25.930 19.316 -6.596 1.00 25.19 91 HIS A O 1
ATOM 716 N N . GLU A 1 92 ? 26.600 20.754 -5.080 1.00 28.09 92 GLU A N 1
ATOM 717 C CA . GLU A 1 92 ? 26.992 22.173 -5.298 1.00 28.09 92 GLU A CA 1
ATOM 718 C C . GLU A 1 92 ? 26.220 22.867 -6.440 1.00 28.09 92 GLU A C 1
ATOM 720 O O . GLU A 1 92 ? 26.208 22.366 -7.550 1.00 28.09 92 GLU A O 1
ATOM 725 N N . ARG A 1 93 ? 25.422 23.941 -6.274 1.00 23.89 93 ARG A N 1
ATOM 726 C CA . ARG A 1 93 ? 25.435 25.226 -5.511 1.00 23.89 93 ARG A CA 1
ATOM 727 C C . ARG A 1 93 ? 25.458 26.377 -6.548 1.00 23.89 93 ARG A C 1
ATOM 729 O O . ARG A 1 93 ? 26.506 26.631 -7.123 1.00 23.89 93 ARG A O 1
ATOM 736 N N . GLY A 1 94 ? 24.369 27.153 -6.674 1.00 24.23 94 GLY A N 1
ATOM 737 C CA . GLY A 1 94 ? 24.475 28.576 -7.062 1.00 24.23 94 GLY A CA 1
ATOM 738 C C . GLY A 1 94 ? 23.485 29.169 -8.086 1.00 24.23 94 GLY A C 1
ATOM 739 O O . GLY A 1 94 ? 23.533 28.826 -9.254 1.00 24.23 94 GLY A O 1
ATOM 740 N N . ILE A 1 95 ? 22.753 30.199 -7.623 1.00 24.81 95 ILE A N 1
ATOM 741 C CA . ILE A 1 95 ? 22.359 31.442 -8.340 1.00 24.81 95 ILE A CA 1
ATOM 742 C C . ILE A 1 95 ? 21.153 31.431 -9.323 1.00 24.81 95 ILE A C 1
ATOM 744 O O . ILE A 1 95 ? 21.222 30.895 -10.417 1.00 24.81 95 ILE A O 1
ATOM 748 N N . GLY A 1 96 ? 20.122 32.219 -8.957 1.00 25.23 96 GLY A N 1
ATOM 749 C CA . GLY A 1 96 ? 19.548 33.292 -9.804 1.00 25.23 96 GLY A CA 1
ATOM 750 C C . GLY A 1 96 ? 18.421 32.968 -10.810 1.00 25.23 96 GLY A C 1
ATOM 751 O O . GLY A 1 96 ? 18.703 32.380 -11.847 1.00 25.23 96 GLY A O 1
ATOM 752 N N . PRO A 1 97 ? 17.169 33.420 -10.580 1.00 29.56 97 PRO A N 1
ATOM 753 C CA . PRO A 1 97 ? 16.064 33.313 -11.544 1.00 29.56 97 PRO A CA 1
ATOM 754 C C . PRO A 1 97 ? 15.796 34.626 -12.307 1.00 29.56 97 PRO A C 1
ATOM 756 O O . PRO A 1 97 ? 16.028 35.691 -11.742 1.00 29.56 97 PRO A O 1
ATOM 759 N N . ASP A 1 98 ? 15.170 34.569 -13.498 1.00 24.45 98 ASP A N 1
ATOM 760 C CA . ASP A 1 98 ? 14.260 35.659 -13.899 1.00 24.45 98 ASP A CA 1
ATOM 761 C C . ASP A 1 98 ? 13.195 35.351 -14.982 1.00 24.45 98 ASP A C 1
ATOM 763 O O . ASP A 1 98 ? 13.455 34.730 -16.010 1.00 24.45 98 ASP A O 1
ATOM 767 N N . SER A 1 99 ? 12.007 35.926 -14.762 1.00 25.16 99 SER A N 1
ATOM 768 C CA . SER A 1 99 ? 10.901 36.226 -15.701 1.00 25.16 99 SER A CA 1
ATOM 769 C C . SER A 1 99 ? 10.140 35.118 -16.485 1.00 25.16 99 SER A C 1
ATOM 771 O O . SER A 1 99 ? 10.617 34.490 -17.425 1.00 25.16 99 SER A O 1
ATOM 773 N N . PHE A 1 100 ? 8.840 35.007 -16.174 1.00 24.75 100 PHE A N 1
ATOM 774 C CA . PHE A 1 100 ? 7.789 34.343 -16.968 1.00 24.75 100 PHE A CA 1
ATOM 775 C C . PHE A 1 100 ? 7.285 35.222 -18.133 1.00 24.75 100 PHE A C 1
ATOM 777 O O . PHE A 1 100 ? 7.187 36.439 -17.977 1.00 24.75 100 PHE A O 1
ATOM 784 N N . ARG A 1 101 ? 6.736 34.603 -19.194 1.00 25.70 101 ARG A N 1
ATOM 785 C CA . ARG A 1 101 ? 5.570 35.136 -19.940 1.00 25.70 101 ARG A CA 1
ATOM 786 C C . ARG A 1 101 ? 4.725 34.015 -20.555 1.00 25.70 101 ARG A C 1
ATOM 788 O O . ARG A 1 101 ? 5.254 33.021 -21.035 1.00 25.70 101 ARG A O 1
ATOM 795 N N . SER A 1 102 ? 3.403 34.177 -20.509 1.00 26.78 102 SER A N 1
ATOM 796 C CA . SER A 1 102 ? 2.408 33.161 -20.874 1.00 26.78 102 SER A CA 1
ATOM 797 C C . SER A 1 102 ? 1.702 33.466 -22.201 1.00 26.78 102 SER A C 1
ATOM 799 O O . SER A 1 102 ? 1.398 34.618 -22.505 1.00 26.78 102 SER A O 1
ATOM 801 N N . GLY A 1 103 ? 1.393 32.417 -22.970 1.00 25.17 103 GLY A N 1
ATOM 802 C CA . GLY A 1 103 ? 0.541 32.461 -24.164 1.00 25.17 103 GLY A CA 1
ATOM 803 C C . GLY A 1 103 ? -0.707 31.599 -23.959 1.00 25.17 103 GLY A C 1
ATOM 804 O O . GLY A 1 103 ? -0.605 30.482 -23.457 1.00 25.17 103 GLY A O 1
ATOM 805 N N . ARG A 1 104 ? -1.894 32.127 -24.285 1.00 28.19 104 ARG A N 1
ATOM 806 C CA . ARG A 1 104 ? -3.184 31.446 -24.056 1.00 28.19 104 ARG A CA 1
ATOM 807 C C . ARG A 1 104 ? -3.552 30.528 -25.219 1.00 28.19 104 ARG A C 1
ATOM 809 O O . ARG A 1 104 ? -3.343 30.885 -26.373 1.00 28.19 104 ARG A O 1
ATOM 816 N N . ALA A 1 105 ? -4.184 29.401 -24.899 1.00 26.69 105 ALA A N 1
ATOM 817 C CA . ALA A 1 105 ? -4.784 28.505 -25.878 1.00 26.69 105 ALA A CA 1
ATOM 818 C C . ALA A 1 105 ? -6.213 28.937 -26.257 1.00 26.69 105 ALA A C 1
ATOM 820 O O . ALA A 1 105 ? -7.022 29.277 -25.392 1.00 26.69 105 ALA A O 1
ATOM 821 N N . SER A 1 106 ? -6.531 28.841 -27.546 1.00 27.30 106 SER A N 1
ATOM 822 C CA . SER A 1 106 ? -7.865 28.506 -28.058 1.00 27.30 106 SER A CA 1
ATOM 823 C C . SER A 1 106 ? -7.890 26.990 -28.335 1.00 27.30 106 SER A C 1
ATOM 825 O O . SER A 1 106 ? -6.850 26.387 -28.570 1.00 27.30 106 SER A O 1
ATOM 827 N N . GLY A 1 107 ? -9.008 26.269 -28.293 1.00 29.08 107 GLY A N 1
ATOM 828 C CA . GLY A 1 107 ? -10.403 26.699 -28.235 1.00 29.08 107 GLY A CA 1
ATOM 829 C C . GLY A 1 107 ? -11.208 25.881 -29.247 1.00 29.08 107 GLY A C 1
ATOM 830 O O . GLY A 1 107 ? -11.557 26.397 -30.301 1.00 29.08 107 GLY A O 1
ATOM 831 N N . GLY A 1 108 ? -11.445 24.599 -28.950 1.00 26.70 108 GLY A N 1
ATOM 832 C CA . GLY A 1 108 ? -12.155 23.659 -29.824 1.00 26.70 108 GLY A CA 1
ATOM 833 C C . GLY A 1 108 ? -13.180 22.844 -29.034 1.00 26.70 108 GLY A C 1
ATOM 834 O O . GLY A 1 108 ? -12.856 22.292 -27.986 1.00 26.70 108 GLY A O 1
ATOM 835 N N . GLN A 1 109 ? -14.426 22.820 -29.505 1.00 27.39 109 GLN A N 1
ATOM 836 C CA . GLN A 1 109 ? -15.556 22.203 -28.803 1.00 27.39 109 GLN A CA 1
ATOM 837 C C . GLN A 1 109 ? -15.614 20.686 -29.036 1.00 27.39 109 GLN A C 1
ATOM 839 O O . GLN A 1 109 ? -15.365 20.205 -30.139 1.00 27.39 109 GLN A O 1
ATOM 844 N N . CYS A 1 110 ? -15.976 19.941 -27.990 1.00 25.33 110 CYS A N 1
ATOM 845 C CA . CYS A 1 110 ? -16.125 18.484 -28.009 1.00 25.33 110 CYS A CA 1
ATOM 846 C C . CYS A 1 110 ? -17.617 18.104 -28.157 1.00 25.33 110 CYS A C 1
ATOM 848 O O . CYS A 1 110 ? -18.450 18.736 -27.499 1.00 25.33 110 CYS A O 1
ATOM 850 N N . PRO A 1 111 ? -17.991 17.115 -28.995 1.00 28.98 111 PRO A N 1
ATOM 851 C CA . PRO A 1 111 ? -19.388 16.720 -29.183 1.00 28.98 111 PRO A CA 1
ATOM 852 C C . PRO A 1 111 ? -19.969 15.996 -27.957 1.00 28.98 111 PRO A C 1
ATOM 854 O O . PRO A 1 111 ? -19.272 15.288 -27.231 1.00 28.98 111 PRO A O 1
ATOM 857 N N . THR A 1 112 ? -21.272 16.164 -27.732 1.00 30.95 112 THR A N 1
ATOM 858 C CA . THR A 1 112 ? -21.978 15.664 -26.544 1.00 30.95 112 THR A CA 1
ATOM 859 C C . THR A 1 112 ? -22.210 14.141 -26.568 1.00 30.95 112 THR A C 1
ATOM 861 O O . THR A 1 112 ? -22.592 13.594 -27.607 1.00 30.95 112 THR A O 1
ATOM 864 N N . PRO A 1 113 ? -22.045 13.425 -25.434 1.00 30.12 113 PRO A N 1
ATOM 865 C CA . PRO A 1 113 ? -22.377 12.004 -25.348 1.00 30.12 113 PRO A CA 1
ATOM 866 C C . PRO A 1 113 ? -23.891 11.771 -25.242 1.00 30.12 113 PRO A C 1
ATOM 868 O O . PRO A 1 113 ? -24.631 12.584 -24.687 1.00 30.12 113 PRO A O 1
ATOM 871 N N . ARG A 1 114 ? -24.348 10.613 -25.732 1.00 30.16 114 ARG A N 1
ATOM 872 C CA . ARG A 1 114 ? -25.733 10.135 -25.568 1.00 30.16 114 ARG A CA 1
ATOM 873 C C . ARG A 1 114 ? -26.012 9.749 -24.100 1.00 30.16 114 ARG A C 1
ATOM 875 O O . ARG A 1 114 ? -25.081 9.321 -23.416 1.00 30.16 114 ARG A O 1
ATOM 882 N N . PRO A 1 115 ? -27.263 9.863 -23.610 1.00 31.36 115 PRO A N 1
ATOM 883 C CA . PRO A 1 115 ? -27.595 9.548 -22.221 1.00 31.36 115 PRO A CA 1
ATOM 884 C C . PRO A 1 115 ? -27.384 8.060 -21.907 1.00 31.36 115 PRO A C 1
ATOM 886 O O . PRO A 1 115 ? -27.850 7.190 -22.643 1.00 31.36 115 PRO A O 1
ATOM 889 N N . ASN A 1 116 ? -26.691 7.779 -20.800 1.00 36.03 116 ASN A N 1
ATOM 890 C CA . ASN A 1 116 ? -26.462 6.422 -20.308 1.00 36.03 116 ASN A CA 1
ATOM 891 C C . ASN A 1 116 ? -27.680 5.926 -19.503 1.00 36.03 116 ASN A C 1
ATOM 893 O O . ASN A 1 116 ? -28.118 6.596 -18.568 1.00 36.03 116 ASN A O 1
ATOM 897 N N . LEU A 1 117 ? -28.194 4.741 -19.843 1.00 36.41 117 LEU A N 1
ATOM 898 C CA . LEU A 1 117 ? -29.329 4.102 -19.167 1.00 36.41 117 LEU A CA 1
ATOM 899 C C . LEU A 1 117 ? -28.988 3.564 -17.759 1.00 36.41 117 LEU A C 1
ATOM 901 O O . LEU A 1 117 ? -29.904 3.325 -16.976 1.00 36.41 117 LEU A O 1
ATOM 905 N N . ASP A 1 118 ? -27.705 3.466 -17.389 1.00 45.56 118 ASP A N 1
ATOM 906 C CA . ASP A 1 118 ? -27.271 3.084 -16.030 1.00 45.56 118 ASP A CA 1
ATOM 907 C C . ASP A 1 118 ? -27.493 4.173 -14.960 1.00 45.56 118 ASP A C 1
ATOM 909 O O . ASP A 1 118 ? -27.319 3.916 -13.768 1.00 45.56 118 ASP A O 1
ATOM 913 N N . ALA A 1 119 ? -27.872 5.397 -15.348 1.00 42.53 119 ALA A N 1
ATOM 914 C CA . ALA A 1 119 ? -27.903 6.564 -14.457 1.00 42.53 119 ALA A CA 1
ATOM 915 C C . ALA A 1 119 ? -28.886 6.470 -13.265 1.00 42.53 119 ALA A C 1
ATOM 917 O O . ALA A 1 119 ? -28.829 7.314 -12.373 1.00 42.53 119 ALA A O 1
ATOM 918 N N . ASN A 1 120 ? -29.775 5.469 -13.240 1.00 40.44 120 ASN A N 1
ATOM 919 C CA . ASN A 1 120 ? -30.846 5.326 -12.245 1.00 40.44 120 ASN A CA 1
ATOM 920 C C . ASN A 1 120 ? -30.599 4.261 -11.156 1.00 40.44 120 ASN A C 1
ATOM 922 O O . ASN A 1 120 ? -31.434 4.115 -10.262 1.00 40.44 120 ASN A O 1
ATOM 926 N N . ARG A 1 121 ? -29.489 3.507 -11.190 1.00 48.53 121 ARG A N 1
ATOM 927 C CA . ARG A 1 121 ? -29.128 2.600 -10.081 1.00 48.53 121 ARG A CA 1
ATOM 928 C C . ARG A 1 121 ? -28.336 3.398 -9.033 1.00 48.53 121 ARG A C 1
ATOM 930 O O . ARG A 1 121 ? -27.372 4.063 -9.415 1.00 48.53 121 ARG A O 1
ATOM 937 N N . PRO A 1 122 ? -28.694 3.365 -7.732 1.00 51.69 122 PRO A N 1
ATOM 938 C CA . PRO A 1 122 ? -27.929 4.074 -6.709 1.00 51.69 122 PRO A CA 1
ATOM 939 C C . PRO A 1 122 ? -26.477 3.589 -6.721 1.00 51.69 122 PRO A C 1
ATOM 941 O O . PRO A 1 122 ? -26.215 2.388 -6.763 1.00 51.69 122 PRO A O 1
ATOM 944 N N . MET A 1 123 ? -25.541 4.541 -6.714 1.00 62.19 123 MET A N 1
ATOM 945 C CA . MET A 1 123 ? -24.116 4.293 -6.972 1.00 62.19 123 MET A CA 1
ATOM 946 C C . MET A 1 123 ? -23.483 3.314 -5.970 1.00 62.19 123 MET A C 1
ATOM 948 O O . MET A 1 123 ? -22.551 2.591 -6.318 1.00 62.19 123 MET A O 1
ATOM 952 N N . HIS A 1 124 ? -24.037 3.282 -4.753 1.00 67.88 124 HIS A N 1
ATOM 953 C CA . HIS A 1 124 ? -23.682 2.426 -3.625 1.00 67.88 124 HIS A CA 1
ATOM 954 C C . HIS A 1 124 ? -24.944 2.110 -2.790 1.00 67.88 124 HIS A C 1
ATOM 956 O O . HIS A 1 124 ? -25.937 2.839 -2.909 1.00 67.88 124 HIS A O 1
ATOM 962 N N . PRO A 1 125 ? -24.941 1.071 -1.928 1.00 75.62 125 PRO A N 1
ATOM 963 C CA . PRO A 1 125 ? -26.039 0.828 -0.987 1.00 75.62 125 PRO A CA 1
ATOM 964 C C . PRO A 1 125 ? -26.260 1.999 -0.008 1.00 75.62 125 PRO A C 1
ATOM 966 O O . PRO A 1 125 ? -25.335 2.771 0.257 1.00 75.62 125 PRO A O 1
ATOM 969 N N . PRO A 1 126 ? -27.475 2.138 0.560 1.00 78.12 126 PRO A N 1
ATOM 970 C CA . PRO A 1 126 ? -27.811 3.245 1.448 1.00 78.12 126 PRO A CA 1
ATOM 971 C C . PRO A 1 126 ? -27.042 3.177 2.773 1.00 78.12 126 PRO A C 1
ATOM 973 O O . PRO A 1 126 ? -26.868 2.106 3.351 1.00 78.12 126 PRO A O 1
ATOM 976 N N . ALA A 1 127 ? -26.685 4.344 3.312 1.00 77.25 127 ALA A N 1
ATOM 977 C CA . ALA A 1 127 ? -25.948 4.506 4.570 1.00 77.25 127 ALA A CA 1
ATOM 978 C C . ALA A 1 127 ? -26.596 3.859 5.810 1.00 77.25 127 ALA A C 1
ATOM 980 O O . ALA A 1 127 ? -25.925 3.608 6.817 1.00 77.25 127 ALA A O 1
ATOM 981 N N . SER A 1 128 ? -27.901 3.587 5.750 1.00 80.88 128 SER A N 1
ATOM 982 C CA . SER A 1 128 ? -28.658 2.885 6.787 1.00 80.88 128 SER A CA 1
ATOM 983 C C . SER A 1 128 ? -28.352 1.384 6.859 1.00 80.88 128 SER A C 1
ATOM 985 O O . SER A 1 128 ? -28.524 0.807 7.936 1.00 80.88 128 SER A O 1
ATOM 987 N N . LEU A 1 129 ? -27.859 0.766 5.782 1.00 89.56 129 LEU A N 1
ATOM 988 C CA . LEU A 1 129 ? -27.565 -0.665 5.709 1.00 89.56 129 LEU A CA 1
ATOM 989 C C . LEU A 1 129 ? -26.213 -1.001 6.360 1.00 89.56 129 LEU A C 1
ATOM 991 O O . LEU A 1 129 ? -25.195 -0.383 6.053 1.00 89.56 129 LEU A O 1
ATOM 995 N N . ASP A 1 130 ? -26.211 -2.013 7.229 1.00 94.56 130 ASP A N 1
ATOM 996 C CA . ASP A 1 130 ? -24.992 -2.654 7.727 1.00 94.56 130 ASP A CA 1
ATOM 997 C C . ASP A 1 130 ? -24.614 -3.840 6.823 1.00 94.56 130 ASP A C 1
ATOM 999 O O . ASP A 1 130 ? -25.395 -4.773 6.626 1.00 94.56 130 ASP A O 1
ATOM 1003 N N . LEU A 1 131 ? -23.404 -3.791 6.271 1.00 95.75 131 LEU A N 1
ATOM 1004 C CA . LEU A 1 131 ? -22.786 -4.828 5.446 1.00 95.75 131 LEU A CA 1
ATOM 1005 C C . LEU A 1 131 ? -21.923 -5.797 6.274 1.00 95.75 131 LEU A C 1
ATOM 1007 O O . LEU A 1 131 ? -21.416 -6.776 5.724 1.00 95.75 131 LEU A O 1
ATOM 1011 N N . GLY A 1 132 ? -21.770 -5.569 7.583 1.00 93.88 132 GLY A N 1
ATOM 1012 C CA . GLY A 1 132 ? -21.043 -6.427 8.523 1.00 93.88 132 GLY A CA 1
ATOM 1013 C C . GLY A 1 132 ? -21.392 -7.917 8.401 1.00 93.88 132 GLY A C 1
ATOM 1014 O O . GLY A 1 132 ? -20.472 -8.731 8.284 1.00 93.88 132 GLY A O 1
ATOM 1015 N N . PRO A 1 133 ? -22.681 -8.309 8.314 1.00 94.94 133 PRO A N 1
ATOM 1016 C CA . PRO A 1 133 ? -23.085 -9.702 8.110 1.00 94.94 133 PRO A CA 1
ATOM 1017 C C . PRO A 1 133 ? -22.560 -10.353 6.820 1.00 94.94 133 PRO A C 1
ATOM 1019 O O . PRO A 1 133 ? -22.442 -11.576 6.771 1.00 94.94 133 PRO A O 1
ATOM 1022 N N . LEU A 1 134 ? -22.220 -9.574 5.783 1.00 93.31 134 LEU A N 1
ATOM 1023 C CA . LEU A 1 134 ? -21.671 -10.111 4.533 1.00 93.31 134 LEU A CA 1
ATOM 1024 C C . LEU A 1 134 ? -20.250 -10.651 4.716 1.00 93.31 134 LEU A C 1
ATOM 1026 O O . LEU A 1 134 ? -19.920 -11.669 4.117 1.00 93.31 134 LEU A O 1
ATOM 1030 N N . SER A 1 135 ? -19.437 -10.020 5.573 1.00 91.69 135 SER A N 1
ATOM 1031 C CA . SER A 1 135 ? -18.021 -10.377 5.793 1.00 91.69 135 SER A CA 1
ATOM 1032 C C . SER A 1 135 ? -17.787 -11.848 6.166 1.00 91.69 135 SER A C 1
ATOM 1034 O O . SER A 1 135 ? -16.720 -12.390 5.899 1.00 91.69 135 SER A O 1
ATOM 1036 N N . ARG A 1 136 ? -18.795 -12.507 6.752 1.00 90.38 136 ARG A N 1
ATOM 1037 C CA . ARG A 1 136 ? -18.730 -13.898 7.230 1.00 90.38 136 ARG A CA 1
ATOM 1038 C C . ARG A 1 136 ? -19.307 -14.922 6.248 1.00 90.38 136 ARG A C 1
ATOM 1040 O O . ARG A 1 136 ? -19.345 -16.107 6.577 1.00 90.38 136 ARG A O 1
ATOM 1047 N N . ARG A 1 137 ? -19.792 -14.491 5.078 1.00 93.06 137 ARG A N 1
ATOM 1048 C CA . ARG A 1 137 ? -20.287 -15.397 4.030 1.00 93.06 137 ARG A CA 1
ATOM 1049 C C . ARG A 1 137 ? -19.134 -16.186 3.390 1.00 93.06 137 ARG A C 1
ATOM 1051 O O . ARG A 1 137 ? -17.987 -15.732 3.428 1.00 93.06 137 ARG A O 1
ATOM 1058 N N . PRO A 1 138 ? -19.412 -17.344 2.763 1.00 92.75 138 PRO A N 1
ATOM 1059 C CA . PRO A 1 138 ? -18.467 -17.999 1.864 1.00 92.75 138 PRO A CA 1
ATOM 1060 C C . PRO A 1 138 ? -17.908 -17.019 0.823 1.00 92.75 138 PRO A C 1
ATOM 1062 O O . PRO A 1 138 ? -18.618 -16.133 0.353 1.00 92.75 138 PRO A O 1
ATOM 1065 N N . ARG A 1 139 ? -16.630 -17.179 0.456 1.00 90.69 139 ARG A N 1
ATOM 1066 C CA . ARG A 1 139 ? -15.884 -16.216 -0.378 1.00 90.69 139 ARG A CA 1
ATOM 1067 C C . ARG A 1 139 ? -16.575 -15.920 -1.713 1.00 90.69 139 ARG A C 1
ATOM 1069 O O . ARG A 1 139 ? -16.622 -14.764 -2.118 1.00 90.69 139 ARG A O 1
ATOM 1076 N N . ASP A 1 140 ? -17.148 -16.940 -2.348 1.00 87.94 140 ASP A N 1
ATOM 1077 C CA . ASP A 1 140 ? -17.826 -16.809 -3.642 1.00 87.94 140 ASP A CA 1
ATOM 1078 C C . ASP A 1 140 ? -19.164 -16.057 -3.517 1.00 87.94 140 ASP A C 1
ATOM 1080 O O . ASP A 1 140 ? -19.474 -15.195 -4.339 1.00 87.94 140 ASP A O 1
ATOM 1084 N N . GLU A 1 141 ? -19.925 -16.302 -2.443 1.00 91.31 141 GLU A N 1
ATOM 1085 C CA . GLU A 1 141 ? -21.151 -15.552 -2.127 1.00 91.31 141 GLU A CA 1
ATOM 1086 C C . GLU A 1 141 ? -20.848 -14.097 -1.752 1.00 91.31 141 GLU A C 1
ATOM 1088 O O . GLU A 1 141 ? -21.570 -13.182 -2.155 1.00 91.31 141 GLU A O 1
ATOM 1093 N N . LEU A 1 142 ? -19.777 -13.868 -0.984 1.00 92.06 142 LEU A N 1
ATOM 1094 C CA . LEU A 1 142 ? -19.281 -12.536 -0.648 1.00 92.06 142 LEU A CA 1
ATOM 1095 C C . LEU A 1 142 ? -18.881 -11.782 -1.922 1.00 92.06 142 LEU A C 1
ATOM 1097 O O . LEU A 1 142 ? -19.329 -10.655 -2.117 1.00 92.06 142 LEU A O 1
ATOM 1101 N N . ALA A 1 143 ? -18.104 -12.408 -2.808 1.00 89.50 143 ALA A N 1
ATOM 1102 C CA . ALA A 1 143 ? -17.707 -11.832 -4.089 1.00 89.50 143 ALA A CA 1
ATOM 1103 C C . ALA A 1 143 ? -18.922 -11.479 -4.961 1.00 89.50 143 ALA A C 1
ATOM 1105 O O . ALA A 1 143 ? -19.026 -10.341 -5.415 1.00 89.50 143 ALA A O 1
ATOM 1106 N N . GLY A 1 144 ? -19.875 -12.404 -5.131 1.00 88.19 144 GLY A N 1
ATOM 1107 C CA . GLY A 1 144 ? -21.113 -12.150 -5.875 1.00 88.19 144 GLY A CA 1
ATOM 1108 C C . GLY A 1 144 ? -21.966 -11.033 -5.263 1.00 88.19 144 GLY A C 1
ATOM 1109 O O . GLY A 1 144 ? -22.463 -10.168 -5.977 1.00 88.19 144 GLY A O 1
ATOM 1110 N N . THR A 1 145 ? -22.070 -10.969 -3.932 1.00 91.12 145 THR A N 1
ATOM 1111 C CA . THR A 1 145 ? -22.829 -9.897 -3.264 1.00 91.12 145 THR A CA 1
ATOM 1112 C C . THR A 1 145 ? -22.131 -8.537 -3.414 1.00 91.12 145 THR A C 1
ATOM 1114 O O . THR A 1 145 ? -22.774 -7.538 -3.729 1.00 91.12 145 THR A O 1
ATOM 1117 N N . LEU A 1 146 ? -20.808 -8.470 -3.219 1.00 90.56 146 LEU A N 1
ATOM 1118 C CA . LEU A 1 146 ? -20.042 -7.230 -3.399 1.00 90.56 146 LEU A CA 1
ATOM 1119 C C . LEU A 1 146 ? -20.063 -6.757 -4.858 1.00 90.56 146 LEU A C 1
ATOM 1121 O O . LEU A 1 146 ? -20.078 -5.550 -5.096 1.00 90.56 146 LEU A O 1
ATOM 1125 N N . ALA A 1 147 ? -20.133 -7.680 -5.819 1.00 87.00 147 ALA A N 1
ATOM 1126 C CA . ALA A 1 147 ? -20.262 -7.365 -7.235 1.00 87.00 147 ALA A CA 1
ATOM 1127 C C . ALA A 1 147 ? -21.525 -6.560 -7.559 1.00 87.00 147 ALA A C 1
ATOM 1129 O O . ALA A 1 147 ? -21.466 -5.558 -8.275 1.00 87.00 147 ALA A O 1
ATOM 1130 N N . GLU A 1 148 ? -22.661 -6.959 -6.990 1.00 87.00 148 GLU A N 1
ATOM 1131 C CA . GLU A 1 148 ? -23.944 -6.278 -7.184 1.00 87.00 148 GLU A CA 1
ATOM 1132 C C . GLU A 1 148 ? -24.037 -4.932 -6.450 1.00 87.00 148 GLU A C 1
ATOM 1134 O O . GLU A 1 148 ? -24.765 -4.036 -6.897 1.00 87.00 148 GLU A O 1
ATOM 1139 N N . LEU A 1 149 ? -23.316 -4.791 -5.330 1.00 87.94 149 LEU A N 1
ATOM 1140 C CA . LEU A 1 149 ? -23.282 -3.585 -4.494 1.00 87.94 149 LEU A CA 1
ATOM 1141 C C . LEU A 1 149 ? -22.281 -2.527 -4.983 1.00 87.94 149 LEU A C 1
ATOM 1143 O O . LEU A 1 149 ? -22.492 -1.335 -4.749 1.00 87.94 149 LEU A O 1
ATOM 1147 N N . PHE A 1 150 ? -21.203 -2.943 -5.652 1.00 85.94 150 PHE A N 1
ATOM 1148 C CA . PHE A 1 150 ? -20.102 -2.075 -6.083 1.00 85.94 150 PHE A CA 1
ATOM 1149 C C . PHE A 1 150 ? -19.750 -2.271 -7.574 1.00 85.94 150 PHE A C 1
ATOM 1151 O O . PHE A 1 150 ? -18.593 -2.536 -7.904 1.00 85.94 150 PHE A O 1
ATOM 1158 N N . PRO A 1 151 ? -20.699 -2.087 -8.516 1.00 75.12 151 PRO A N 1
ATOM 1159 C CA . PRO A 1 151 ? -20.501 -2.423 -9.932 1.00 75.12 151 PRO A CA 1
ATOM 1160 C C . PRO A 1 151 ? -19.328 -1.680 -10.602 1.00 75.12 151 PRO A C 1
ATOM 1162 O O . PRO A 1 151 ? -18.710 -2.209 -11.525 1.00 75.12 151 PRO A O 1
ATOM 1165 N N . ARG A 1 152 ? -18.952 -0.485 -10.115 1.00 66.25 152 ARG A N 1
ATOM 1166 C CA . ARG A 1 152 ? -17.772 0.263 -10.601 1.00 66.25 152 ARG A CA 1
ATOM 1167 C C . ARG A 1 152 ? -16.434 -0.437 -10.334 1.00 66.25 152 ARG A C 1
ATOM 1169 O O . ARG A 1 152 ? -15.508 -0.238 -11.117 1.00 66.25 152 ARG A O 1
ATOM 1176 N N . ALA A 1 153 ? -16.332 -1.253 -9.282 1.00 59.72 153 ALA A N 1
ATOM 1177 C CA . ALA A 1 153 ? -15.138 -2.060 -9.008 1.00 59.72 153 ALA A CA 1
ATOM 1178 C C . ALA A 1 153 ? -14.904 -3.118 -10.103 1.00 59.72 153 ALA A C 1
ATOM 1180 O O . ALA A 1 153 ? -13.765 -3.445 -10.415 1.00 59.72 153 ALA A O 1
ATOM 1181 N N . ILE A 1 154 ? -15.987 -3.598 -10.726 1.00 60.34 154 ILE A N 1
ATOM 1182 C CA . ILE A 1 154 ? -15.982 -4.696 -11.704 1.00 60.34 154 ILE A CA 1
ATOM 1183 C C . ILE A 1 154 ? -15.964 -4.198 -13.143 1.00 60.34 154 ILE A C 1
ATOM 1185 O O . ILE A 1 154 ? -15.284 -4.778 -13.982 1.00 60.34 154 ILE A O 1
ATOM 1189 N N . ALA A 1 155 ? -16.643 -3.087 -13.440 1.00 51.78 155 ALA A N 1
ATOM 1190 C CA . ALA A 1 155 ? -16.747 -2.530 -14.793 1.00 51.78 155 ALA A CA 1
ATOM 1191 C C . ALA A 1 155 ? -15.400 -2.123 -15.437 1.00 51.78 155 ALA A C 1
ATOM 1193 O O . ALA A 1 155 ? -15.376 -1.690 -16.586 1.00 51.78 155 ALA A O 1
ATOM 1194 N N . THR A 1 156 ? -14.283 -2.232 -14.709 1.00 51.00 156 THR A N 1
ATOM 1195 C CA . THR A 1 156 ? -12.927 -1.958 -15.210 1.00 51.00 156 THR A CA 1
ATOM 1196 C C . THR A 1 156 ? -12.029 -3.191 -15.308 1.00 51.00 156 THR A C 1
ATOM 1198 O O . THR A 1 156 ? -10.886 -3.078 -15.748 1.00 51.00 156 THR A O 1
ATOM 1201 N N . GLU A 1 157 ? -12.528 -4.366 -14.933 1.00 52.47 157 GLU A N 1
ATOM 1202 C CA . GLU A 1 157 ? -11.842 -5.636 -15.128 1.00 52.47 157 GLU A CA 1
ATOM 1203 C C . GLU A 1 157 ? -12.231 -6.173 -16.516 1.00 52.47 157 GLU A C 1
ATOM 1205 O O . GLU A 1 157 ? -13.408 -6.385 -16.806 1.00 52.47 157 GLU A O 1
ATOM 1210 N N . THR A 1 158 ? -11.258 -6.368 -17.415 1.00 46.53 158 THR A N 1
ATOM 1211 C CA . THR A 1 158 ? -11.504 -6.778 -18.813 1.00 46.53 158 THR A CA 1
ATOM 1212 C C . THR A 1 158 ? -11.933 -8.249 -18.908 1.00 46.53 158 THR A C 1
ATOM 1214 O O . THR A 1 158 ? -11.142 -9.116 -19.289 1.00 46.53 158 THR A O 1
ATOM 1217 N N . GLY A 1 159 ? -13.175 -8.535 -18.510 1.00 43.03 159 GLY A N 1
ATOM 1218 C CA . GLY A 1 159 ? -13.907 -9.786 -18.735 1.00 43.03 159 GLY A CA 1
ATOM 1219 C C . GLY A 1 159 ? -13.323 -11.065 -18.122 1.00 43.03 159 GLY A C 1
ATOM 1220 O O . GLY A 1 159 ? -13.796 -12.144 -18.470 1.00 43.03 159 GLY A O 1
ATOM 1221 N N . ARG A 1 160 ? -12.290 -10.984 -17.269 1.00 47.97 160 ARG A N 1
ATOM 1222 C CA . ARG A 1 160 ? -11.490 -12.156 -16.846 1.00 47.97 160 ARG A CA 1
ATOM 1223 C C . ARG A 1 160 ? -11.462 -12.471 -15.348 1.00 47.97 160 ARG A C 1
ATOM 1225 O O . ARG A 1 160 ? -11.015 -13.562 -14.998 1.00 47.97 160 ARG A O 1
ATOM 1232 N N . THR A 1 161 ? -12.006 -11.618 -14.479 1.00 51.16 161 THR A N 1
ATOM 1233 C CA . THR A 1 161 ? -12.127 -11.917 -13.039 1.00 51.16 161 THR A CA 1
ATOM 1234 C C . THR A 1 161 ? -13.267 -12.899 -12.781 1.00 51.16 161 THR A C 1
ATOM 1236 O O . THR A 1 161 ? -14.366 -12.552 -12.355 1.00 51.16 161 THR A O 1
ATOM 1239 N N . SER A 1 162 ? -13.017 -14.159 -13.112 1.00 50.88 162 SER A N 1
ATOM 1240 C CA . SER A 1 162 ? -13.901 -15.271 -12.778 1.00 50.88 162 SER A CA 1
ATOM 1241 C C . SER A 1 162 ? -13.852 -15.571 -11.274 1.00 50.88 162 SER A C 1
ATOM 1243 O O . SER A 1 162 ? -12.899 -15.208 -10.585 1.00 50.88 162 SER A O 1
ATOM 1245 N N . SER A 1 163 ? -14.826 -16.320 -10.748 1.00 48.88 163 SER A N 1
ATOM 1246 C CA . SER A 1 163 ? -14.726 -16.856 -9.378 1.00 48.88 163 SER A CA 1
ATOM 1247 C C . SER A 1 163 ? -13.437 -17.669 -9.163 1.00 48.88 163 SER A C 1
ATOM 1249 O O . SER A 1 163 ? -12.866 -17.654 -8.075 1.00 48.88 163 SER A O 1
ATOM 1251 N N . ALA A 1 164 ? -12.911 -18.300 -10.220 1.00 47.38 164 ALA A N 1
ATOM 1252 C CA . ALA A 1 164 ? -11.648 -19.029 -10.180 1.00 47.38 164 ALA A CA 1
ATOM 1253 C C . ALA A 1 164 ? -10.418 -18.130 -9.934 1.00 47.38 164 ALA A C 1
ATOM 1255 O O . ALA A 1 164 ? -9.505 -18.567 -9.234 1.00 47.38 164 ALA A O 1
ATOM 1256 N N . SER A 1 165 ? -10.382 -16.881 -10.426 1.00 58.47 165 SER A N 1
ATOM 1257 C CA . SER A 1 165 ? -9.273 -15.962 -10.106 1.00 58.47 165 SER A CA 1
ATOM 1258 C C . SER A 1 165 ? -9.361 -15.475 -8.656 1.00 58.47 165 SER A C 1
ATOM 1260 O O . SER A 1 165 ? -8.365 -15.476 -7.935 1.00 58.47 165 SER A O 1
ATOM 1262 N N . ILE A 1 166 ? -10.573 -15.202 -8.157 1.00 58.81 166 ILE A N 1
ATOM 1263 C CA . ILE A 1 166 ? -10.817 -14.859 -6.743 1.00 58.81 166 ILE A CA 1
ATOM 1264 C C . ILE A 1 166 ? -10.364 -15.988 -5.799 1.00 58.81 166 ILE A C 1
ATOM 1266 O O . ILE A 1 166 ? -9.921 -15.705 -4.682 1.00 58.81 166 ILE A O 1
ATOM 1270 N N . GLY A 1 167 ? -10.412 -17.248 -6.240 1.00 58.84 167 GLY A N 1
ATOM 1271 C CA . GLY A 1 167 ? -9.867 -18.403 -5.517 1.00 58.84 167 GLY A CA 1
ATOM 1272 C C . GLY A 1 167 ? -8.331 -18.469 -5.446 1.00 58.84 167 GLY A C 1
ATOM 1273 O O . GLY A 1 167 ? -7.804 -19.071 -4.513 1.00 58.84 167 GLY A O 1
ATOM 1274 N N . ALA A 1 168 ? -7.610 -17.841 -6.384 1.00 65.69 168 ALA A N 1
ATOM 1275 C CA . ALA A 1 168 ? -6.141 -17.764 -6.392 1.00 65.69 168 ALA A CA 1
ATOM 1276 C C . ALA A 1 168 ? -5.587 -16.577 -5.576 1.00 65.69 168 ALA A C 1
ATOM 1278 O O . ALA A 1 168 ? -4.430 -16.586 -5.151 1.00 65.69 168 ALA A O 1
ATOM 1279 N N . VAL A 1 169 ? -6.414 -15.555 -5.349 1.00 75.94 169 VAL A N 1
ATOM 1280 C CA . VAL A 1 169 ? -6.124 -14.393 -4.497 1.00 75.94 169 VAL A CA 1
ATOM 1281 C C . VAL A 1 169 ? -5.946 -14.838 -3.036 1.00 75.94 169 VAL A C 1
ATOM 1283 O O . VAL A 1 169 ? -6.702 -15.670 -2.534 1.00 75.94 169 VAL A O 1
ATOM 1286 N N . ALA A 1 170 ? -4.988 -14.247 -2.315 1.00 85.81 170 ALA A N 1
ATOM 1287 C CA . ALA A 1 170 ? -4.780 -14.525 -0.891 1.00 85.81 170 ALA A CA 1
ATOM 1288 C C . ALA A 1 170 ? -6.066 -14.310 -0.059 1.00 85.81 170 ALA A C 1
ATOM 1290 O O . ALA A 1 170 ? -6.908 -13.468 -0.383 1.00 85.81 170 ALA A O 1
ATOM 1291 N N . ARG A 1 171 ? -6.225 -15.064 1.035 1.00 93.00 171 ARG A N 1
ATOM 1292 C CA . ARG A 1 171 ? -7.330 -14.868 1.984 1.00 93.00 171 ARG A CA 1
ATOM 1293 C C . ARG A 1 171 ? -6.992 -13.745 2.966 1.00 93.00 171 ARG A C 1
ATOM 1295 O O . ARG A 1 171 ? -5.914 -13.754 3.558 1.00 93.00 171 ARG A O 1
ATOM 1302 N N . GLY A 1 172 ? -7.903 -12.792 3.136 1.00 94.38 172 GLY A N 1
ATOM 1303 C CA . GLY A 1 172 ? -7.808 -11.756 4.161 1.00 94.38 172 GLY A CA 1
ATOM 1304 C C . GLY A 1 172 ? -7.906 -12.332 5.575 1.00 94.38 172 GLY A C 1
ATOM 1305 O O . GLY A 1 172 ? -7.986 -13.543 5.781 1.00 94.38 172 GLY A O 1
ATOM 1306 N N . GLY A 1 173 ? -7.886 -11.457 6.572 1.00 94.94 173 GLY A N 1
ATOM 1307 C CA . GLY A 1 173 ? -7.970 -11.873 7.971 1.00 94.94 173 GLY A CA 1
ATOM 1308 C C . GLY A 1 173 ? -6.619 -12.128 8.634 1.00 94.94 173 GLY A C 1
ATOM 1309 O O . GLY A 1 173 ? -5.582 -12.382 8.011 1.00 94.94 173 GLY A O 1
ATOM 1310 N N . ARG A 1 174 ? -6.658 -12.033 9.956 1.00 95.19 174 ARG A N 1
ATOM 1311 C CA . ARG A 1 174 ? -5.563 -12.200 10.903 1.00 95.19 174 ARG A CA 1
ATOM 1312 C C . ARG A 1 174 ? -5.060 -13.638 10.943 1.00 95.19 174 ARG A C 1
ATOM 1314 O O . ARG A 1 174 ? -3.850 -13.833 11.030 1.00 95.19 174 ARG A O 1
ATOM 1321 N N . ALA A 1 175 ? -5.942 -14.631 10.836 1.00 93.81 175 ALA A N 1
ATOM 1322 C CA . ALA A 1 175 ? -5.536 -16.040 10.829 1.00 93.81 175 ALA A CA 1
ATOM 1323 C C . ALA A 1 175 ? -4.591 -16.365 9.653 1.00 93.81 175 ALA A C 1
ATOM 1325 O O . ALA A 1 175 ? -3.522 -16.946 9.852 1.00 93.81 175 ALA A O 1
ATOM 1326 N N . ALA A 1 176 ? -4.939 -15.914 8.442 1.00 95.00 176 ALA A N 1
ATOM 1327 C CA . ALA A 1 176 ? -4.095 -16.063 7.256 1.00 95.00 176 ALA A CA 1
ATOM 1328 C C . ALA A 1 176 ? -2.784 -15.264 7.382 1.00 95.00 176 ALA A C 1
ATOM 1330 O O . ALA A 1 176 ? -1.709 -15.790 7.088 1.00 95.00 176 ALA A O 1
ATOM 1331 N N . ALA A 1 177 ? -2.853 -14.033 7.903 1.00 97.44 177 ALA A N 1
ATOM 1332 C CA . ALA A 1 177 ? -1.680 -13.192 8.143 1.00 97.44 177 ALA A CA 1
ATOM 1333 C C . ALA A 1 177 ? -0.643 -13.859 9.062 1.00 97.44 177 ALA A C 1
ATOM 1335 O O . ALA A 1 177 ? 0.550 -13.855 8.763 1.00 97.44 177 ALA A O 1
ATOM 1336 N N . VAL A 1 178 ? -1.099 -14.454 10.171 1.00 97.06 178 VAL A N 1
ATOM 1337 C CA . VAL A 1 178 ? -0.239 -15.134 11.152 1.00 97.06 178 VAL A CA 1
ATOM 1338 C C . VAL A 1 178 ? 0.367 -16.410 10.570 1.00 97.06 178 VAL A C 1
ATOM 1340 O O . VAL A 1 178 ? 1.547 -16.667 10.798 1.00 97.06 178 VAL A O 1
ATOM 1343 N N . ALA A 1 179 ? -0.385 -17.179 9.775 1.00 96.50 179 ALA A N 1
ATOM 1344 C CA . ALA A 1 179 ? 0.145 -18.360 9.091 1.00 96.50 179 ALA A CA 1
ATOM 1345 C C . ALA A 1 179 ? 1.269 -18.000 8.100 1.00 96.50 179 ALA A C 1
ATOM 1347 O O . ALA A 1 179 ? 2.318 -18.644 8.091 1.00 96.50 179 ALA A O 1
ATOM 1348 N N . MET A 1 180 ? 1.095 -16.926 7.324 1.00 96.69 180 MET A N 1
ATOM 1349 C CA . MET A 1 180 ? 2.132 -16.425 6.414 1.00 96.69 180 MET A CA 1
ATOM 1350 C C . MET A 1 180 ? 3.336 -15.854 7.173 1.00 96.69 180 MET A C 1
ATOM 1352 O O . MET A 1 180 ? 4.478 -16.126 6.807 1.00 96.69 180 MET A O 1
ATOM 1356 N N . LEU A 1 181 ? 3.105 -15.116 8.267 1.00 98.19 181 LEU A N 1
ATOM 1357 C CA . LEU A 1 181 ? 4.176 -14.595 9.122 1.00 98.19 181 LEU A CA 1
ATOM 1358 C C . LEU A 1 181 ? 4.995 -15.728 9.753 1.00 98.19 181 LEU A C 1
ATOM 1360 O O . LEU A 1 181 ? 6.217 -15.624 9.865 1.00 98.19 181 LEU A O 1
ATOM 1364 N N . ALA A 1 182 ? 4.337 -16.826 10.135 1.00 97.69 182 ALA A N 1
ATOM 1365 C CA . ALA A 1 182 ? 4.995 -17.984 10.721 1.00 97.69 182 ALA A CA 1
ATOM 1366 C C . ALA A 1 182 ? 6.046 -18.601 9.777 1.00 97.69 182 ALA A C 1
ATOM 1368 O O . ALA A 1 182 ? 7.099 -19.032 10.255 1.00 97.69 182 ALA A O 1
ATOM 1369 N N . ALA A 1 183 ? 5.781 -18.577 8.466 1.00 96.25 183 ALA A N 1
ATOM 1370 C CA . ALA A 1 183 ? 6.614 -19.146 7.406 1.00 96.25 183 ALA A CA 1
ATOM 1371 C C . ALA A 1 183 ? 7.762 -18.238 6.909 1.00 96.25 183 ALA A C 1
ATOM 1373 O O . ALA A 1 183 ? 8.535 -18.656 6.048 1.00 96.25 183 ALA A O 1
ATOM 1374 N N . VAL A 1 184 ? 7.902 -17.010 7.422 1.00 97.75 184 VAL A N 1
ATOM 1375 C CA . VAL A 1 184 ? 8.985 -16.096 7.013 1.00 97.75 184 VAL A CA 1
ATOM 1376 C C . VAL A 1 184 ? 10.355 -16.636 7.442 1.00 97.75 184 VAL A C 1
ATOM 1378 O O . VAL A 1 184 ? 10.588 -16.849 8.627 1.00 97.75 184 VAL A O 1
ATOM 1381 N N . ASP A 1 185 ? 11.289 -16.763 6.494 1.00 98.12 185 ASP A N 1
ATOM 1382 C CA . ASP A 1 185 ? 12.723 -16.986 6.741 1.00 98.12 185 ASP A CA 1
ATOM 1383 C C . ASP A 1 185 ? 13.517 -15.736 6.297 1.00 98.12 185 ASP A C 1
ATOM 1385 O O . ASP A 1 185 ? 13.717 -15.530 5.094 1.00 98.12 185 ASP A O 1
ATOM 1389 N N . PRO A 1 186 ? 13.998 -14.892 7.234 1.00 98.25 186 PRO A N 1
ATOM 1390 C CA . PRO A 1 186 ? 14.763 -13.688 6.898 1.00 98.25 186 PRO A CA 1
ATOM 1391 C C . PRO A 1 186 ? 16.090 -13.975 6.178 1.00 98.25 186 PRO A C 1
ATOM 1393 O O . PRO A 1 186 ? 16.549 -13.162 5.373 1.00 98.25 186 PRO A O 1
ATOM 1396 N N . VAL A 1 187 ? 16.705 -15.137 6.422 1.00 98.25 187 VAL A N 1
ATOM 1397 C CA . VAL A 1 187 ? 18.015 -15.508 5.870 1.00 98.25 187 VAL A CA 1
ATOM 1398 C C . VAL A 1 187 ? 17.871 -16.058 4.450 1.00 98.25 187 VAL A C 1
ATOM 1400 O O . VAL A 1 187 ? 18.738 -15.826 3.604 1.00 98.25 187 VAL A O 1
ATOM 1403 N N . ALA A 1 188 ? 16.798 -16.794 4.151 1.00 98.19 188 ALA A N 1
ATOM 1404 C CA . ALA A 1 188 ? 16.432 -17.145 2.777 1.00 98.19 188 ALA A CA 1
ATOM 1405 C C . ALA A 1 188 ? 15.957 -15.912 1.993 1.00 98.19 188 ALA A C 1
ATOM 1407 O O . ALA A 1 188 ? 16.383 -15.731 0.848 1.00 98.19 188 ALA A O 1
ATOM 1408 N N . TYR A 1 189 ? 15.172 -15.026 2.620 1.00 98.44 189 TYR A N 1
ATOM 1409 C CA . TYR A 1 189 ? 14.757 -13.744 2.043 1.00 98.44 189 TYR A CA 1
ATOM 1410 C C . TYR A 1 189 ? 15.974 -12.921 1.600 1.00 98.44 189 TYR A C 1
ATOM 1412 O O . TYR A 1 189 ? 16.116 -12.617 0.416 1.00 98.44 189 TYR A O 1
ATOM 1420 N N . ALA A 1 190 ? 16.920 -12.651 2.506 1.00 97.50 190 ALA A N 1
ATOM 1421 C CA . ALA A 1 190 ? 18.123 -11.870 2.206 1.00 97.50 190 ALA A CA 1
ATOM 1422 C C . ALA A 1 190 ? 18.961 -12.445 1.045 1.00 97.50 190 ALA A C 1
ATOM 1424 O O . ALA A 1 190 ? 19.573 -11.686 0.296 1.00 97.50 190 ALA A O 1
ATOM 1425 N N . ARG A 1 191 ? 18.968 -13.775 0.873 1.00 97.56 191 ARG A N 1
ATOM 1426 C CA . ARG A 1 191 ? 19.695 -14.470 -0.205 1.00 97.56 191 ARG A CA 1
ATOM 1427 C C . ARG A 1 191 ? 18.963 -14.499 -1.547 1.00 97.56 191 ARG A C 1
ATOM 1429 O O . ARG A 1 191 ? 19.624 -14.683 -2.563 1.00 97.56 191 ARG A O 1
ATOM 1436 N N . SER A 1 192 ? 17.633 -14.374 -1.571 1.00 97.62 192 SER A N 1
ATOM 1437 C CA . SER A 1 192 ? 16.833 -14.693 -2.767 1.00 97.62 192 SER A CA 1
ATOM 1438 C C . SER A 1 192 ? 15.759 -13.675 -3.162 1.00 97.62 192 SER A C 1
ATOM 1440 O O . SER A 1 192 ? 15.229 -13.807 -4.260 1.00 97.62 192 SER A O 1
ATOM 1442 N N . ARG A 1 193 ? 15.490 -12.627 -2.362 1.00 96.31 193 ARG A N 1
ATOM 1443 C CA . ARG A 1 193 ? 14.437 -11.601 -2.589 1.00 96.31 193 ARG A CA 1
ATOM 1444 C C . ARG A 1 193 ? 14.449 -10.885 -3.948 1.00 96.31 193 ARG A C 1
ATOM 1446 O O . ARG A 1 193 ? 13.499 -10.184 -4.267 1.00 96.31 193 ARG A O 1
ATOM 1453 N N . ASN A 1 194 ? 15.535 -10.991 -4.713 1.00 95.81 194 ASN A N 1
ATOM 1454 C CA . ASN A 1 194 ? 15.644 -10.381 -6.038 1.00 95.81 194 ASN A CA 1
ATOM 1455 C C . ASN A 1 194 ? 15.157 -11.329 -7.147 1.00 95.81 194 ASN A C 1
ATOM 1457 O O . ASN A 1 194 ? 14.763 -10.861 -8.210 1.00 95.81 194 ASN A O 1
ATOM 1461 N N . HIS A 1 195 ? 15.141 -12.645 -6.911 1.00 97.50 195 HIS A N 1
ATOM 1462 C CA . HIS A 1 195 ? 14.561 -13.613 -7.838 1.00 97.50 195 HIS A CA 1
ATOM 1463 C C . HIS A 1 195 ? 13.045 -13.687 -7.630 1.00 97.50 195 HIS A C 1
ATOM 1465 O O . HIS A 1 195 ? 12.581 -13.819 -6.502 1.00 97.50 195 HIS A O 1
ATOM 1471 N N . VAL A 1 196 ? 12.271 -13.678 -8.717 1.00 95.06 196 VAL A N 1
ATOM 1472 C CA . VAL A 1 196 ? 10.794 -13.721 -8.677 1.00 95.06 196 VAL A CA 1
ATOM 1473 C C . VAL A 1 196 ? 10.264 -15.009 -8.025 1.00 95.06 196 VAL A C 1
ATOM 1475 O O . VAL A 1 196 ? 9.215 -14.991 -7.392 1.00 95.06 196 VAL A O 1
ATOM 1478 N N . ALA A 1 197 ? 11.009 -16.113 -8.135 1.00 94.75 197 ALA A N 1
ATOM 1479 C CA . ALA A 1 197 ? 10.730 -17.386 -7.461 1.00 94.75 197 ALA A CA 1
ATOM 1480 C C . ALA A 1 197 ? 11.472 -17.547 -6.110 1.00 94.75 197 ALA A C 1
ATOM 1482 O O . ALA A 1 197 ? 11.607 -18.660 -5.603 1.00 94.75 197 ALA A O 1
ATOM 1483 N N . GLY A 1 198 ? 12.023 -16.459 -5.562 1.00 95.56 198 GLY A N 1
ATOM 1484 C CA . GLY A 1 198 ? 12.742 -16.440 -4.290 1.00 95.56 198 GLY A CA 1
ATOM 1485 C C . GLY A 1 198 ? 11.824 -16.476 -3.064 1.00 95.56 198 GLY A C 1
ATOM 1486 O O . GLY A 1 198 ? 10.604 -16.357 -3.160 1.00 95.56 198 GLY A O 1
ATOM 1487 N N . ALA A 1 199 ? 12.427 -16.604 -1.883 1.00 95.75 199 ALA A N 1
ATOM 1488 C CA . ALA A 1 199 ? 11.728 -16.672 -0.600 1.00 95.75 199 ALA A CA 1
ATOM 1489 C C . ALA A 1 199 ? 11.248 -15.284 -0.128 1.00 95.75 199 ALA A C 1
ATOM 1491 O O . ALA A 1 199 ? 11.748 -14.743 0.858 1.00 95.75 199 ALA A O 1
ATOM 1492 N N . VAL A 1 200 ? 10.295 -14.685 -0.847 1.00 97.00 200 VAL A N 1
ATOM 1493 C CA . VAL A 1 200 ? 9.613 -13.447 -0.434 1.00 97.00 200 VAL A CA 1
ATOM 1494 C C . VAL A 1 200 ? 8.494 -13.716 0.573 1.00 97.00 200 VAL A C 1
ATOM 1496 O O . VAL A 1 200 ? 7.875 -14.773 0.573 1.00 97.00 200 VAL A O 1
ATOM 1499 N N . THR A 1 201 ? 8.215 -12.743 1.444 1.00 97.38 201 THR A N 1
ATOM 1500 C CA . THR A 1 201 ? 7.287 -12.933 2.575 1.00 97.38 201 THR A CA 1
ATOM 1501 C C . THR A 1 201 ? 5.807 -12.903 2.190 1.00 97.38 201 THR A C 1
ATOM 1503 O O . THR A 1 201 ? 4.977 -13.387 2.950 1.00 97.38 201 THR A O 1
ATOM 1506 N N . MET A 1 202 ? 5.460 -12.300 1.045 1.00 96.25 202 MET A N 1
ATOM 1507 C CA . MET A 1 202 ? 4.080 -12.067 0.581 1.00 96.25 202 MET A CA 1
ATOM 1508 C C . MET A 1 202 ? 3.184 -11.261 1.550 1.00 96.25 202 MET A C 1
ATOM 1510 O O . MET A 1 202 ? 1.992 -11.120 1.301 1.00 96.25 202 MET A O 1
ATOM 1514 N N . LEU A 1 203 ? 3.725 -10.694 2.638 1.00 98.19 203 LEU A N 1
ATOM 1515 C CA . LEU A 1 203 ? 2.927 -10.106 3.729 1.00 98.19 203 LEU A CA 1
ATOM 1516 C C . LEU A 1 203 ? 2.292 -8.740 3.422 1.00 98.19 203 LEU A C 1
ATOM 1518 O O . LEU A 1 203 ? 1.514 -8.226 4.232 1.00 98.19 203 LEU A O 1
ATOM 1522 N N . SER A 1 204 ? 2.626 -8.126 2.286 1.00 98.06 204 SER A N 1
ATOM 1523 C CA . SER A 1 204 ? 2.234 -6.753 1.961 1.00 98.06 204 SER A CA 1
ATOM 1524 C C . SER A 1 204 ? 0.717 -6.480 1.999 1.00 98.06 204 SER A C 1
ATOM 1526 O O . SER A 1 204 ? 0.372 -5.401 2.484 1.00 98.06 204 SER A O 1
ATOM 1528 N N . PRO A 1 205 ? -0.210 -7.398 1.632 1.00 97.50 205 PRO A N 1
ATOM 1529 C CA . PRO A 1 205 ? -1.650 -7.151 1.767 1.00 97.50 205 PRO A CA 1
ATOM 1530 C C . PRO A 1 205 ? -2.085 -6.976 3.229 1.00 97.50 205 PRO A C 1
ATOM 1532 O O . PRO A 1 205 ? -2.714 -5.985 3.588 1.00 97.50 205 PRO A O 1
ATOM 1535 N N . TRP A 1 206 ? -1.681 -7.869 4.130 1.00 98.38 206 TRP A N 1
ATOM 1536 C CA . TRP A 1 206 ? -2.040 -7.757 5.551 1.00 98.38 206 TRP A CA 1
ATOM 1537 C C . TRP A 1 206 ? -1.373 -6.553 6.238 1.00 98.38 206 TRP A C 1
ATOM 1539 O O . TRP A 1 206 ? -1.976 -5.916 7.101 1.00 98.38 206 TRP A O 1
ATOM 1549 N N . ILE A 1 207 ? -0.160 -6.191 5.806 1.00 98.19 207 ILE A N 1
ATOM 1550 C CA . ILE A 1 207 ? 0.566 -4.990 6.250 1.00 98.19 207 ILE A CA 1
ATOM 1551 C C . ILE A 1 207 ? -0.055 -3.689 5.683 1.00 98.19 207 ILE A C 1
ATOM 1553 O O . ILE A 1 207 ? 0.040 -2.623 6.308 1.00 98.19 207 ILE A O 1
ATOM 1557 N N . ARG A 1 208 ? -0.702 -3.734 4.507 1.00 96.50 208 ARG A N 1
ATOM 1558 C CA . ARG A 1 208 ? -1.491 -2.616 3.956 1.00 96.50 208 ARG A CA 1
ATOM 1559 C C . ARG A 1 208 ? -2.686 -2.314 4.848 1.00 96.50 208 ARG A C 1
ATOM 1561 O O . ARG A 1 208 ? -2.899 -1.145 5.156 1.00 96.50 208 ARG A O 1
ATOM 1568 N N . HIS A 1 209 ? -3.427 -3.348 5.244 1.00 97.38 209 HIS A N 1
ATOM 1569 C CA . HIS A 1 209 ? -4.719 -3.225 5.935 1.00 97.38 209 HIS A CA 1
ATOM 1570 C C . HIS A 1 209 ? -4.625 -3.180 7.472 1.00 97.38 209 HIS A C 1
ATOM 1572 O O . HIS A 1 209 ? -5.643 -3.219 8.156 1.00 97.38 209 HIS A O 1
ATOM 1578 N N . GLY A 1 210 ? -3.414 -3.100 8.038 1.00 97.06 210 GLY A N 1
ATOM 1579 C CA . GLY A 1 210 ? -3.195 -3.015 9.491 1.00 97.06 210 GLY A CA 1
ATOM 1580 C C . GLY A 1 210 ? -3.386 -4.326 10.259 1.00 97.06 210 GLY A C 1
ATOM 1581 O O . GLY A 1 210 ? -3.369 -4.325 11.487 1.00 97.06 210 GLY A O 1
ATOM 1582 N N . VAL A 1 211 ? -3.549 -5.445 9.550 1.00 98.12 211 VAL A N 1
ATOM 1583 C CA . VAL A 1 211 ? -3.671 -6.794 10.130 1.00 98.12 211 VAL A CA 1
ATOM 1584 C C . VAL A 1 211 ? -2.341 -7.277 10.708 1.00 98.12 211 VAL A C 1
ATOM 1586 O O . VAL A 1 211 ? -2.325 -8.048 11.669 1.00 98.12 211 VAL A O 1
ATOM 1589 N N . LEU A 1 212 ? -1.234 -6.784 10.149 1.00 98.19 212 LEU A N 1
ATOM 1590 C CA . LEU A 1 212 ? 0.124 -6.912 10.668 1.00 98.19 212 LEU A CA 1
ATOM 1591 C C . LEU A 1 212 ? 0.731 -5.520 10.840 1.00 98.19 212 LEU A C 1
ATOM 1593 O O . LEU A 1 212 ? 0.723 -4.721 9.900 1.00 98.19 212 LEU A O 1
ATOM 1597 N N . SER A 1 213 ? 1.300 -5.236 12.013 1.00 97.62 213 SER A N 1
ATOM 1598 C CA . SER A 1 213 ? 2.082 -4.007 12.212 1.00 97.62 213 SER A CA 1
ATOM 1599 C C . SER A 1 213 ? 3.534 -4.193 11.750 1.00 97.62 213 SER A C 1
ATOM 1601 O O . SER A 1 213 ? 4.063 -5.304 11.758 1.00 97.62 213 SER A O 1
ATOM 1603 N N . LEU A 1 214 ? 4.220 -3.107 11.371 1.00 98.00 214 LEU A N 1
ATOM 1604 C CA . LEU A 1 214 ? 5.637 -3.186 10.976 1.00 98.00 214 LEU A CA 1
ATOM 1605 C C . LEU A 1 214 ? 6.530 -3.680 12.129 1.00 98.00 214 LEU A C 1
ATOM 1607 O O . LEU A 1 214 ? 7.446 -4.465 11.899 1.00 98.00 214 LEU A O 1
ATOM 1611 N N . ALA A 1 215 ? 6.238 -3.252 13.361 1.00 97.94 215 ALA A N 1
ATOM 1612 C CA . ALA A 1 215 ? 6.926 -3.699 14.571 1.00 97.94 215 ALA A CA 1
ATOM 1613 C C . ALA A 1 215 ? 6.751 -5.207 14.811 1.00 97.94 215 ALA A C 1
ATOM 1615 O O . ALA A 1 215 ? 7.725 -5.904 15.067 1.00 97.94 215 ALA A O 1
ATOM 1616 N N . GLU A 1 216 ? 5.536 -5.728 14.639 1.00 98.00 216 GLU A N 1
ATOM 1617 C CA . GLU A 1 216 ? 5.249 -7.158 14.777 1.00 98.00 216 GLU A CA 1
ATOM 1618 C C . GLU A 1 216 ? 6.009 -8.006 13.745 1.00 98.00 216 GLU A C 1
ATOM 1620 O O . GLU A 1 216 ? 6.615 -9.018 14.098 1.00 98.00 216 GLU A O 1
ATOM 1625 N N . VAL A 1 217 ? 6.025 -7.586 12.474 1.00 98.62 217 VAL A N 1
ATOM 1626 C CA . VAL A 1 217 ? 6.745 -8.317 11.416 1.00 98.62 217 VAL A CA 1
ATOM 1627 C C . VAL A 1 217 ? 8.259 -8.255 11.639 1.00 98.62 217 VAL A C 1
ATOM 1629 O O . VAL A 1 217 ? 8.945 -9.259 11.444 1.00 98.62 217 VAL A O 1
ATOM 1632 N N . ARG A 1 218 ? 8.780 -7.114 12.112 1.00 98.50 218 ARG A N 1
ATOM 1633 C CA . ARG A 1 218 ? 10.173 -6.971 12.560 1.00 98.50 218 ARG A CA 1
ATOM 1634 C C . ARG A 1 218 ? 10.481 -7.930 13.713 1.00 98.50 218 ARG A C 1
ATOM 1636 O O . ARG A 1 218 ? 11.452 -8.671 13.617 1.00 98.50 218 ARG A O 1
ATOM 1643 N N . ASP A 1 219 ? 9.670 -7.966 14.766 1.00 98.31 219 ASP A N 1
ATOM 1644 C CA . ASP A 1 219 ? 9.927 -8.794 15.955 1.00 98.31 219 ASP A CA 1
ATOM 1645 C C . ASP A 1 219 ? 9.845 -10.295 15.636 1.00 98.31 219 ASP A C 1
ATOM 1647 O O . ASP A 1 219 ? 10.675 -11.089 16.088 1.00 98.31 219 ASP A O 1
ATOM 1651 N N . ALA A 1 220 ? 8.914 -10.688 14.765 1.00 98.31 220 ALA A N 1
ATOM 1652 C CA . ALA A 1 220 ? 8.831 -12.041 14.226 1.00 98.31 220 ALA A CA 1
ATOM 1653 C C . ALA A 1 220 ? 10.035 -12.415 13.338 1.00 98.31 220 ALA A C 1
ATOM 1655 O O . ALA A 1 220 ? 10.432 -13.581 13.321 1.00 98.31 220 ALA A O 1
ATOM 1656 N N . ALA A 1 221 ? 10.638 -11.462 12.621 1.00 98.31 221 ALA A N 1
ATOM 1657 C CA . ALA A 1 221 ? 11.868 -11.687 11.863 1.00 98.31 221 ALA A CA 1
ATOM 1658 C C . ALA A 1 221 ? 13.107 -11.761 12.776 1.00 98.31 221 ALA A C 1
ATOM 1660 O O . ALA A 1 221 ? 13.915 -12.678 12.636 1.00 98.31 221 ALA A O 1
ATOM 1661 N N . LEU A 1 222 ? 13.240 -10.845 13.741 1.00 98.25 222 LEU A N 1
ATOM 1662 C CA . LEU A 1 222 ? 14.358 -10.800 14.692 1.00 98.25 222 LEU A CA 1
ATOM 1663 C C . LEU A 1 222 ? 14.408 -12.049 15.586 1.00 98.25 222 LEU A C 1
ATOM 1665 O O . LEU A 1 222 ? 15.482 -12.597 15.807 1.00 98.25 222 LEU A O 1
ATOM 1669 N N . SER A 1 223 ? 13.256 -12.562 16.027 1.00 97.62 223 SER A N 1
ATOM 1670 C CA . SER A 1 223 ? 13.164 -13.806 16.817 1.00 97.62 223 SER A CA 1
ATOM 1671 C C . SER A 1 223 ? 13.529 -15.088 16.049 1.00 97.62 223 SER A C 1
ATOM 1673 O O . SER A 1 223 ? 13.680 -16.142 16.663 1.00 97.62 223 SER A O 1
ATOM 1675 N N . ARG A 1 224 ? 13.699 -15.019 14.720 1.00 97.50 224 ARG A N 1
ATOM 1676 C CA . ARG A 1 224 ? 14.098 -16.150 13.857 1.00 97.50 224 ARG A CA 1
ATOM 1677 C C . ARG A 1 224 ? 15.583 -16.167 13.502 1.00 97.50 224 ARG A C 1
ATOM 1679 O O . ARG A 1 224 ? 16.024 -17.071 12.794 1.00 97.50 224 ARG A O 1
ATOM 1686 N N . VAL A 1 225 ? 16.357 -15.183 13.955 1.00 97.81 225 VAL A N 1
ATOM 1687 C CA . VAL A 1 225 ? 17.782 -15.056 13.629 1.00 97.81 225 VAL A CA 1
ATOM 1688 C C . VAL A 1 225 ? 18.643 -15.016 14.886 1.00 97.81 225 VAL A C 1
ATOM 1690 O O . VAL A 1 225 ? 18.230 -14.520 15.927 1.00 97.81 225 VAL A O 1
ATOM 1693 N N . ALA A 1 226 ? 19.871 -15.528 14.789 1.00 96.62 226 ALA A N 1
ATOM 1694 C CA . ALA A 1 226 ? 20.815 -15.510 15.907 1.00 96.62 226 ALA A CA 1
ATOM 1695 C C . ALA A 1 226 ? 21.422 -14.115 16.137 1.00 96.62 226 ALA A C 1
ATOM 1697 O O . ALA A 1 226 ? 21.909 -13.826 17.228 1.00 96.62 226 ALA A O 1
ATOM 1698 N N . ARG A 1 227 ? 21.432 -13.261 15.104 1.00 96.94 227 ARG A N 1
ATOM 1699 C CA . ARG A 1 227 ? 21.918 -11.877 15.162 1.00 96.94 227 ARG A CA 1
ATOM 1700 C C . ARG A 1 227 ? 21.024 -10.956 14.314 1.00 96.94 227 ARG A C 1
ATOM 1702 O O . ARG A 1 227 ? 20.695 -11.356 13.192 1.00 96.94 227 ARG A O 1
ATOM 1709 N N . PRO A 1 228 ? 20.657 -9.744 14.782 1.00 96.81 228 PRO A N 1
ATOM 1710 C CA . PRO A 1 228 ? 19.739 -8.844 14.072 1.00 96.81 228 PRO A CA 1
ATOM 1711 C C . PRO A 1 228 ? 20.126 -8.537 12.620 1.00 96.81 228 PRO A C 1
ATOM 1713 O O . PRO A 1 228 ? 19.254 -8.440 11.760 1.00 96.81 228 PRO A O 1
ATOM 1716 N N . GLU A 1 229 ? 21.422 -8.457 12.307 1.00 96.56 229 GLU A N 1
ATOM 1717 C CA . GLU A 1 229 ? 21.920 -8.135 10.962 1.00 96.56 229 GLU A CA 1
ATOM 1718 C C . GLU A 1 229 ? 21.529 -9.192 9.916 1.00 96.56 229 GLU A C 1
ATOM 1720 O O . GLU A 1 229 ? 21.485 -8.903 8.724 1.00 96.56 229 GLU A O 1
ATOM 1725 N N . GLN A 1 230 ? 21.197 -10.418 10.337 1.00 97.56 230 GLN A N 1
ATOM 1726 C CA . GLN A 1 230 ? 20.692 -11.458 9.434 1.00 97.56 230 GLN A CA 1
ATOM 1727 C C . GLN A 1 230 ? 19.265 -11.169 8.933 1.00 97.56 230 GLN A C 1
ATOM 1729 O O . GLN A 1 230 ? 18.855 -11.742 7.925 1.00 97.56 230 GLN A O 1
ATOM 1734 N N . ALA A 1 231 ? 18.520 -10.292 9.616 1.00 97.94 231 ALA A N 1
ATOM 1735 C CA . ALA A 1 231 ? 17.201 -9.817 9.209 1.00 97.94 231 ALA A CA 1
ATOM 1736 C C . ALA A 1 231 ? 17.233 -8.422 8.548 1.00 97.94 231 ALA A C 1
ATOM 1738 O O . ALA A 1 231 ? 16.195 -7.974 8.062 1.00 97.94 231 ALA A O 1
ATOM 1739 N N . ASP A 1 232 ? 18.397 -7.756 8.474 1.00 97.31 232 ASP A N 1
ATOM 1740 C CA . ASP A 1 232 ? 18.557 -6.381 7.961 1.00 97.31 232 ASP A CA 1
ATOM 1741 C C . ASP A 1 232 ? 17.866 -6.159 6.614 1.00 97.31 232 ASP A C 1
ATOM 1743 O O . ASP A 1 232 ? 17.028 -5.270 6.497 1.00 97.31 232 ASP A O 1
ATOM 1747 N N . LYS A 1 233 ? 18.107 -7.036 5.631 1.00 97.94 233 LYS A N 1
ATOM 1748 C CA . LYS A 1 233 ? 17.498 -6.918 4.297 1.00 97.94 233 LYS A CA 1
ATOM 1749 C C . LYS A 1 233 ? 15.975 -7.050 4.280 1.00 97.94 233 LYS A C 1
ATOM 1751 O O . LYS A 1 233 ? 15.370 -6.595 3.322 1.00 97.94 233 LYS A O 1
ATOM 1756 N N . LEU A 1 234 ? 15.350 -7.678 5.279 1.00 98.56 234 LEU A N 1
ATOM 1757 C CA . LEU A 1 234 ? 13.888 -7.708 5.411 1.00 98.56 234 LEU A CA 1
ATOM 1758 C C . LEU A 1 234 ? 13.387 -6.474 6.174 1.00 98.56 234 LEU A C 1
ATOM 1760 O O . LEU A 1 234 ? 12.399 -5.851 5.789 1.00 98.56 234 LEU A O 1
ATOM 1764 N N . VAL A 1 235 ? 14.093 -6.088 7.235 1.00 98.69 235 VAL A N 1
ATOM 1765 C CA . VAL A 1 235 ? 13.762 -4.930 8.073 1.00 98.69 235 VAL A CA 1
ATOM 1766 C C . VAL A 1 235 ? 13.916 -3.607 7.306 1.00 98.69 235 VAL A C 1
ATOM 1768 O O . VAL A 1 235 ? 13.090 -2.713 7.482 1.00 98.69 235 VAL A O 1
ATOM 1771 N N . SER A 1 236 ? 14.875 -3.489 6.383 1.00 98.25 236 SER A N 1
ATOM 1772 C CA . SER A 1 236 ? 15.026 -2.323 5.497 1.00 98.25 236 SER A CA 1
ATOM 1773 C C . SER A 1 236 ? 13.837 -2.115 4.560 1.00 98.25 236 SER A C 1
ATOM 1775 O O . SER A 1 236 ? 13.506 -0.983 4.221 1.00 98.25 236 SER A O 1
ATOM 1777 N N . GLU A 1 237 ? 13.148 -3.188 4.178 1.00 98.50 237 GLU A N 1
ATOM 1778 C CA . GLU A 1 237 ? 11.984 -3.151 3.283 1.00 98.50 237 GLU A CA 1
ATOM 1779 C C . GLU A 1 237 ? 10.716 -2.730 4.040 1.00 98.50 237 GLU A C 1
ATOM 1781 O O . GLU A 1 237 ? 9.902 -1.958 3.530 1.00 98.50 237 GLU A O 1
ATOM 1786 N N . LEU A 1 238 ? 10.598 -3.125 5.314 1.00 98.62 238 LEU A N 1
ATOM 1787 C CA . LEU A 1 238 ? 9.649 -2.504 6.249 1.00 98.62 238 LEU A CA 1
ATOM 1788 C C . LEU A 1 238 ? 9.992 -1.015 6.464 1.00 98.62 238 LEU A C 1
ATOM 1790 O O . LEU A 1 238 ? 9.097 -0.173 6.555 1.00 98.62 238 LEU A O 1
ATOM 1794 N N . GLY A 1 239 ? 11.287 -0.683 6.460 1.00 98.56 239 GLY A N 1
ATOM 1795 C CA . GLY A 1 239 ? 11.820 0.678 6.470 1.00 98.56 239 GLY A CA 1
ATOM 1796 C C . GLY A 1 239 ? 11.350 1.534 5.298 1.00 98.56 239 GLY A C 1
ATOM 1797 O O . GLY A 1 239 ? 10.893 2.655 5.523 1.00 98.56 239 GLY A O 1
ATOM 1798 N N . TRP A 1 240 ? 11.406 1.010 4.070 1.00 98.50 240 TRP A N 1
ATOM 1799 C CA . TRP A 1 240 ? 10.854 1.669 2.879 1.00 98.50 240 TRP A CA 1
ATOM 1800 C C . TRP A 1 240 ? 9.368 1.981 3.045 1.00 98.50 240 TRP A C 1
ATOM 1802 O O . TRP A 1 240 ? 8.928 3.083 2.717 1.00 98.50 240 TRP A O 1
ATOM 1812 N N . ARG A 1 241 ? 8.597 1.049 3.619 1.00 98.12 241 ARG A N 1
ATOM 1813 C CA . ARG A 1 241 ? 7.177 1.276 3.895 1.00 98.12 241 ARG A CA 1
ATOM 1814 C C . ARG A 1 241 ? 6.938 2.393 4.917 1.00 98.12 241 ARG A C 1
ATOM 1816 O O . ARG A 1 241 ? 6.067 3.227 4.665 1.00 98.12 241 ARG A O 1
ATOM 1823 N N . ASP A 1 242 ? 7.661 2.441 6.039 1.00 97.94 242 ASP A N 1
ATOM 1824 C CA . ASP A 1 242 ? 7.501 3.559 6.987 1.00 97.94 242 ASP A CA 1
ATOM 1825 C C . ASP A 1 242 ? 7.916 4.889 6.345 1.00 97.94 242 ASP A C 1
ATOM 1827 O O . ASP A 1 242 ? 7.149 5.848 6.381 1.00 97.94 242 ASP A O 1
ATOM 1831 N N . TYR A 1 243 ? 9.057 4.922 5.650 1.00 98.31 243 TYR A N 1
ATOM 1832 C CA . TYR A 1 243 ? 9.534 6.100 4.926 1.00 98.31 243 TYR A CA 1
ATOM 1833 C C . TYR A 1 243 ? 8.490 6.656 3.946 1.00 98.31 243 TYR A C 1
ATOM 1835 O O . TYR A 1 243 ? 8.180 7.848 3.989 1.00 98.31 243 TYR A O 1
ATOM 1843 N N . TRP A 1 244 ? 7.883 5.803 3.118 1.00 98.00 244 TRP A N 1
ATOM 1844 C CA . TRP A 1 244 ? 6.815 6.204 2.202 1.00 98.00 244 TRP A CA 1
ATOM 1845 C C . TRP A 1 244 ? 5.577 6.742 2.925 1.00 98.00 244 TRP A C 1
ATOM 1847 O O . TRP A 1 244 ? 5.044 7.780 2.525 1.00 98.00 244 TRP A O 1
ATOM 1857 N N . ARG A 1 245 ? 5.145 6.111 4.027 1.00 96.62 245 ARG A N 1
ATOM 1858 C CA . ARG A 1 245 ? 4.046 6.633 4.866 1.00 96.62 245 ARG A CA 1
ATOM 1859 C C . ARG A 1 245 ? 4.388 8.006 5.452 1.00 96.62 245 ARG A C 1
ATOM 1861 O O . ARG A 1 245 ? 3.520 8.875 5.485 1.00 96.62 245 ARG A O 1
ATOM 1868 N N . GLN A 1 246 ? 5.639 8.227 5.854 1.00 96.75 246 GLN A N 1
ATOM 1869 C CA . GLN A 1 246 ? 6.111 9.505 6.391 1.00 96.75 246 GLN A CA 1
ATOM 1870 C C . GLN A 1 246 ? 6.193 10.599 5.314 1.00 96.75 246 GLN A C 1
ATOM 1872 O O . GLN A 1 246 ? 5.786 11.727 5.577 1.00 96.75 246 GLN A O 1
ATOM 1877 N N . VAL A 1 247 ? 6.642 10.287 4.092 1.00 97.75 247 VAL A N 1
ATOM 1878 C CA . VAL A 1 247 ? 6.605 11.228 2.955 1.00 97.75 247 VAL A CA 1
ATOM 1879 C C . VAL A 1 247 ? 5.161 11.598 2.598 1.00 97.75 247 VAL A C 1
ATOM 1881 O O . VAL A 1 247 ? 4.850 12.782 2.472 1.00 97.75 247 VAL A O 1
ATOM 1884 N N . HIS A 1 248 ? 4.258 10.617 2.510 1.00 96.75 248 HIS A N 1
ATOM 1885 C CA . HIS A 1 248 ? 2.836 10.861 2.240 1.00 96.75 248 HIS A CA 1
ATOM 1886 C C . HIS A 1 248 ? 2.178 11.706 3.347 1.00 96.75 248 HIS A C 1
ATOM 1888 O O . HIS A 1 248 ? 1.423 12.627 3.049 1.00 96.75 248 HIS A O 1
ATOM 1894 N N . ALA A 1 249 ? 2.528 11.478 4.617 1.00 94.75 249 ALA A N 1
ATOM 1895 C CA . ALA A 1 249 ? 2.052 12.286 5.740 1.00 94.75 249 ALA A CA 1
ATOM 1896 C C . ALA A 1 249 ? 2.501 13.763 5.686 1.00 94.75 249 ALA A C 1
ATOM 1898 O O . ALA A 1 249 ? 1.822 14.609 6.268 1.00 94.75 249 ALA A O 1
ATOM 1899 N N . VAL A 1 250 ? 3.622 14.070 5.015 1.00 96.12 250 VAL A N 1
ATOM 1900 C CA . VAL A 1 250 ? 4.133 15.439 4.800 1.00 96.12 250 VAL A CA 1
ATOM 1901 C C . VAL A 1 250 ? 3.508 16.091 3.565 1.00 96.12 250 VAL A C 1
ATOM 1903 O O . VAL A 1 250 ? 3.117 17.253 3.627 1.00 96.12 250 VAL A O 1
ATOM 1906 N N . LEU A 1 251 ? 3.436 15.368 2.444 1.00 96.50 251 LEU A N 1
ATOM 1907 C CA . LEU A 1 251 ? 3.013 15.917 1.149 1.00 96.50 251 LEU A CA 1
ATOM 1908 C C . LEU A 1 251 ? 1.495 15.883 0.921 1.00 96.50 251 LEU A C 1
ATOM 1910 O O . LEU A 1 251 ? 0.988 16.628 0.082 1.00 96.50 251 LEU A O 1
ATOM 1914 N N . GLY A 1 252 ? 0.768 15.020 1.634 1.00 95.44 252 GLY A N 1
ATOM 1915 C CA . GLY A 1 252 ? -0.649 14.771 1.388 1.00 95.44 252 GLY A CA 1
ATOM 1916 C C . GLY A 1 252 ? -0.905 14.379 -0.068 1.00 95.44 252 GLY A C 1
ATOM 1917 O O . GLY A 1 252 ? -0.129 13.635 -0.665 1.00 95.44 252 GLY A O 1
ATOM 1918 N N . ASP A 1 253 ? -1.949 14.950 -0.668 1.00 95.12 253 ASP A N 1
ATOM 1919 C CA . ASP A 1 253 ? -2.308 14.702 -2.071 1.00 95.12 253 ASP A CA 1
ATOM 1920 C C . ASP A 1 253 ? -1.248 15.237 -3.071 1.00 95.12 253 ASP A C 1
ATOM 1922 O O . ASP A 1 253 ? -1.330 14.971 -4.268 1.00 95.12 253 ASP A O 1
ATOM 1926 N N . GLY A 1 254 ? -0.201 15.935 -2.602 1.00 96.38 254 GLY A N 1
ATOM 1927 C CA . GLY A 1 254 ? 0.961 16.323 -3.410 1.00 96.38 254 GLY A CA 1
ATOM 1928 C C . GLY A 1 254 ? 1.737 15.138 -4.004 1.00 96.38 254 GLY A C 1
ATOM 1929 O O . GLY A 1 254 ? 2.429 15.316 -5.001 1.00 96.38 254 GLY A O 1
ATOM 1930 N N . ILE A 1 255 ? 1.568 13.917 -3.474 1.00 97.00 255 ILE A N 1
ATOM 1931 C CA . ILE A 1 255 ? 2.127 12.689 -4.079 1.00 97.00 255 ILE A CA 1
ATOM 1932 C C . ILE A 1 255 ? 1.472 12.306 -5.421 1.00 97.00 255 ILE A C 1
ATOM 1934 O O . ILE A 1 255 ? 1.932 11.378 -6.086 1.00 97.00 255 ILE A O 1
ATOM 1938 N N . LEU A 1 256 ? 0.390 12.989 -5.812 1.00 96.56 256 LEU A N 1
ATOM 1939 C CA . LEU A 1 256 ? -0.337 12.782 -7.070 1.00 96.56 256 LEU A CA 1
ATOM 1940 C C . LEU A 1 256 ? 0.209 13.637 -8.235 1.00 96.56 256 LEU A C 1
ATOM 1942 O O . LEU A 1 256 ? -0.363 13.623 -9.329 1.00 96.56 256 LEU A O 1
ATOM 1946 N N . SER A 1 257 ? 1.307 14.358 -7.998 1.00 96.62 257 SER A N 1
ATOM 1947 C CA . SER A 1 257 ? 2.045 15.191 -8.953 1.00 96.62 257 SER A CA 1
ATOM 1948 C C . SER A 1 257 ? 3.550 14.938 -8.813 1.00 96.62 257 SER A C 1
ATOM 1950 O O . SER A 1 257 ? 3.987 14.354 -7.821 1.00 96.62 257 SER A O 1
ATOM 1952 N N . ASP A 1 258 ? 4.338 15.378 -9.797 1.00 96.25 258 ASP A N 1
ATOM 1953 C CA . ASP A 1 258 ? 5.804 15.305 -9.759 1.00 96.25 258 ASP A CA 1
ATOM 1954 C C . ASP A 1 258 ? 6.361 16.043 -8.528 1.00 96.25 258 ASP A C 1
ATOM 1956 O O . ASP A 1 258 ? 6.177 17.253 -8.383 1.00 96.25 258 ASP A O 1
ATOM 1960 N N . ILE A 1 259 ? 7.053 15.316 -7.645 1.00 96.81 259 ILE A N 1
ATOM 1961 C CA . ILE A 1 259 ? 7.709 15.881 -6.451 1.00 96.81 259 ILE A CA 1
ATOM 1962 C C . ILE A 1 259 ? 8.952 16.693 -6.849 1.00 96.81 259 ILE A C 1
ATOM 1964 O O . ILE A 1 259 ? 9.260 17.721 -6.244 1.00 96.81 259 ILE A O 1
ATOM 1968 N N . GLU A 1 260 ? 9.658 16.243 -7.883 1.00 95.31 260 GLU A N 1
ATOM 1969 C CA . GLU A 1 260 ? 10.764 16.930 -8.542 1.00 95.31 260 GLU A CA 1
ATOM 1970 C C . GLU A 1 260 ? 10.579 16.854 -10.067 1.00 95.31 260 GLU A C 1
ATOM 1972 O O . GLU A 1 260 ? 10.044 15.857 -10.562 1.00 95.31 260 GLU A O 1
ATOM 1977 N N . PRO A 1 261 ? 11.072 17.845 -10.837 1.00 93.44 261 PRO A N 1
ATOM 1978 C CA . PRO A 1 261 ? 11.131 17.745 -12.293 1.00 93.44 261 PRO A CA 1
ATOM 1979 C C . PRO A 1 261 ? 11.817 16.443 -12.752 1.00 93.44 261 PRO A C 1
ATOM 1981 O O . PRO A 1 261 ? 12.788 16.025 -12.108 1.00 93.44 261 PRO A O 1
ATOM 1984 N N . PRO A 1 262 ? 11.372 15.821 -13.864 1.00 90.81 262 PRO A N 1
ATOM 1985 C CA . PRO A 1 262 ? 11.964 14.590 -14.378 1.00 90.81 262 PRO A CA 1
ATOM 1986 C C . PRO A 1 262 ? 13.492 14.650 -14.495 1.00 90.81 262 PRO A C 1
ATOM 1988 O O . PRO A 1 262 ? 14.056 15.608 -15.024 1.00 90.81 262 PRO A O 1
ATOM 1991 N N . ALA A 1 263 ? 14.161 13.590 -14.033 1.00 89.75 263 ALA A N 1
ATOM 1992 C CA . ALA A 1 263 ? 15.619 13.446 -14.078 1.00 89.75 263 ALA A CA 1
ATOM 1993 C C . ALA A 1 263 ? 16.239 13.568 -15.480 1.00 89.75 263 ALA A C 1
ATOM 1995 O O . ALA A 1 263 ? 17.409 13.919 -15.602 1.00 89.75 263 ALA A O 1
ATOM 1996 N N . VAL A 1 264 ? 15.469 13.228 -16.513 1.00 88.50 264 VAL A N 1
ATOM 1997 C CA . VAL A 1 264 ? 15.888 13.165 -17.914 1.00 88.50 264 VAL A CA 1
ATOM 1998 C C . VAL A 1 264 ? 14.744 13.618 -18.815 1.00 88.50 264 VAL A C 1
ATOM 2000 O O . VAL A 1 264 ? 13.569 13.462 -18.471 1.00 88.50 264 VAL A O 1
ATOM 2003 N N . VAL A 1 265 ? 15.080 14.129 -19.998 1.00 86.69 265 VAL A N 1
ATOM 2004 C CA . VAL A 1 265 ? 14.094 14.423 -21.042 1.00 86.69 265 VAL A CA 1
ATOM 2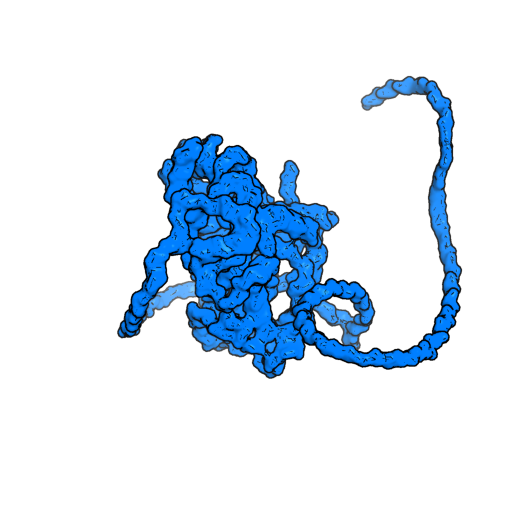005 C C . VAL A 1 265 ? 13.845 13.150 -21.856 1.00 86.69 265 VAL A C 1
ATOM 2007 O O . VAL A 1 265 ? 14.763 12.582 -22.451 1.00 86.69 265 VAL A O 1
ATOM 2010 N N . ARG A 1 266 ? 12.593 12.675 -21.870 1.00 84.88 266 ARG A N 1
ATOM 2011 C CA . ARG A 1 266 ? 12.157 11.571 -22.742 1.00 84.88 266 ARG A CA 1
ATOM 2012 C C . ARG A 1 266 ? 12.028 12.068 -24.180 1.00 84.88 266 ARG A C 1
ATOM 2014 O O . ARG A 1 266 ? 11.563 13.182 -24.405 1.00 84.88 266 ARG A O 1
ATOM 2021 N N . ARG A 1 267 ? 12.370 11.217 -25.153 1.00 83.56 267 ARG A N 1
ATOM 2022 C CA . ARG A 1 267 ? 12.198 11.532 -26.586 1.00 83.56 267 ARG A CA 1
ATOM 2023 C C . ARG A 1 267 ? 10.728 11.596 -27.022 1.00 83.56 267 ARG A C 1
ATOM 2025 O O . ARG A 1 267 ? 10.423 12.205 -28.042 1.00 83.56 267 ARG A O 1
ATOM 2032 N N . THR A 1 268 ? 9.830 10.953 -26.277 1.00 79.31 268 THR A N 1
ATOM 2033 C CA . THR A 1 268 ? 8.398 10.846 -26.582 1.00 79.31 268 THR A CA 1
ATOM 2034 C C . THR A 1 268 ? 7.537 11.607 -25.560 1.00 79.31 268 THR A C 1
ATOM 2036 O O . THR A 1 268 ? 7.850 11.601 -24.364 1.00 79.31 268 THR A O 1
ATOM 2039 N N . PRO A 1 269 ? 6.437 12.261 -25.995 1.00 82.62 269 PRO A N 1
ATOM 2040 C CA . PRO A 1 269 ? 5.453 12.849 -25.088 1.00 82.62 269 PRO A CA 1
ATOM 2041 C C . PRO A 1 269 ? 4.796 11.813 -24.170 1.00 82.62 269 PRO A C 1
ATOM 2043 O O . PRO A 1 269 ? 4.713 10.630 -24.499 1.00 82.62 269 PRO A O 1
ATOM 2046 N N . ALA A 1 270 ? 4.283 12.276 -23.028 1.00 88.62 270 ALA A N 1
ATOM 2047 C CA . ALA A 1 270 ? 3.581 11.420 -22.082 1.00 88.62 270 ALA A CA 1
ATOM 2048 C C . ALA A 1 270 ? 2.187 11.017 -22.601 1.00 88.62 270 ALA A C 1
ATOM 2050 O O . ALA A 1 270 ? 1.407 11.890 -22.978 1.00 88.62 270 ALA A O 1
ATOM 2051 N N . LEU A 1 271 ? 1.840 9.727 -22.546 1.00 93.69 271 LEU A N 1
ATOM 2052 C CA . LEU A 1 271 ? 0.457 9.269 -22.718 1.00 93.69 271 LEU A CA 1
ATOM 2053 C C . LEU A 1 271 ? -0.321 9.448 -21.407 1.00 93.69 271 LEU A C 1
ATOM 2055 O O . LEU A 1 271 ? 0.120 9.001 -20.346 1.00 93.69 271 LEU A O 1
ATOM 2059 N N . ASP A 1 272 ? -1.500 10.055 -21.494 1.00 94.69 272 ASP A N 1
ATOM 2060 C CA . ASP A 1 272 ? -2.449 10.291 -20.396 1.00 94.69 272 ASP A CA 1
ATOM 2061 C C . ASP A 1 272 ? -3.398 9.103 -20.131 1.00 94.69 272 ASP A C 1
ATOM 2063 O O . ASP A 1 272 ? -4.223 9.143 -19.218 1.00 94.69 272 ASP A O 1
ATOM 2067 N N . ARG A 1 273 ? -3.248 8.018 -20.897 1.00 94.62 273 ARG A N 1
ATOM 2068 C CA . ARG A 1 273 ? -4.038 6.784 -20.811 1.00 94.62 273 ARG A CA 1
ATOM 2069 C C . ARG A 1 273 ? -3.168 5.541 -20.989 1.00 94.62 273 ARG A C 1
ATOM 2071 O O . ARG A 1 273 ? -2.112 5.593 -21.620 1.00 94.62 273 ARG A O 1
ATOM 2078 N N . MET A 1 274 ? -3.631 4.419 -20.441 1.00 95.06 274 MET A N 1
ATOM 2079 C CA . MET A 1 274 ? -2.991 3.120 -20.644 1.00 95.06 274 MET A CA 1
ATOM 2080 C C . MET A 1 274 ? -3.255 2.627 -22.080 1.00 95.06 274 MET A C 1
ATOM 2082 O O . MET A 1 274 ? -4.381 2.777 -22.553 1.00 95.06 274 MET A O 1
ATOM 2086 N N . PRO A 1 275 ? -2.269 2.048 -22.787 1.00 95.94 275 PRO A N 1
ATOM 2087 C CA . PRO A 1 275 ? -2.508 1.410 -24.079 1.00 95.94 275 PRO A CA 1
ATOM 2088 C C . PRO A 1 275 ? -3.393 0.156 -23.963 1.00 95.94 275 PRO A C 1
ATOM 2090 O O . PRO A 1 275 ? -3.231 -0.645 -23.043 1.00 95.94 275 PRO A O 1
ATOM 2093 N N . GLU A 1 276 ? -4.300 -0.041 -24.922 1.00 94.44 276 GLU A N 1
ATOM 2094 C CA . GLU A 1 276 ? -5.266 -1.155 -24.913 1.00 94.44 276 GLU A CA 1
ATOM 2095 C C . GLU A 1 276 ? -4.600 -2.537 -25.007 1.00 94.44 276 GLU A C 1
ATOM 2097 O O . GLU A 1 276 ? -5.070 -3.496 -24.402 1.00 94.44 276 GLU A O 1
ATOM 2102 N N . ASP A 1 277 ? -3.472 -2.654 -25.714 1.00 95.81 277 ASP A N 1
ATOM 2103 C CA . ASP A 1 277 ? -2.696 -3.896 -25.805 1.00 95.81 277 ASP A CA 1
ATOM 2104 C C . ASP A 1 277 ? -2.074 -4.294 -24.457 1.00 95.81 277 ASP A C 1
ATOM 2106 O O . ASP A 1 277 ? -1.996 -5.482 -24.142 1.00 95.81 277 ASP A O 1
ATOM 2110 N N . VAL A 1 278 ? -1.715 -3.310 -23.623 1.00 96.06 278 VAL A N 1
ATOM 2111 C CA . VAL A 1 278 ? -1.280 -3.544 -22.238 1.00 96.06 278 VAL A CA 1
ATOM 2112 C C . VAL A 1 278 ? -2.457 -4.023 -21.396 1.00 96.06 278 VAL A C 1
ATOM 2114 O O . VAL A 1 278 ? -2.330 -5.039 -20.723 1.00 96.06 278 VAL A O 1
ATOM 2117 N N . LEU A 1 279 ? -3.614 -3.354 -21.459 1.00 92.31 279 LEU A N 1
ATOM 2118 C CA . LEU A 1 279 ? -4.816 -3.767 -20.713 1.00 92.31 279 LEU A CA 1
ATOM 2119 C C . LEU A 1 279 ? -5.307 -5.169 -21.120 1.00 92.31 279 LEU A C 1
ATOM 2121 O O . LEU A 1 279 ? -5.799 -5.928 -20.284 1.00 92.31 279 LEU A O 1
ATOM 2125 N N . ALA A 1 280 ? -5.130 -5.538 -22.389 1.00 91.25 280 ALA A N 1
ATOM 2126 C CA . ALA A 1 280 ? -5.472 -6.853 -22.917 1.00 91.25 280 ALA A CA 1
ATOM 2127 C C . ALA A 1 280 ? -4.464 -7.966 -22.559 1.00 91.25 280 ALA A C 1
ATOM 2129 O O . ALA A 1 280 ? -4.811 -9.138 -22.741 1.00 91.25 280 ALA A O 1
ATOM 2130 N N . ALA A 1 281 ? -3.273 -7.637 -22.038 1.00 95.31 281 ALA A N 1
ATOM 2131 C CA . ALA A 1 281 ? -2.122 -8.548 -21.929 1.00 95.31 281 ALA A CA 1
ATOM 2132 C C . ALA A 1 281 ? -1.726 -9.165 -23.290 1.00 95.31 281 ALA A C 1
ATOM 2134 O O . ALA A 1 281 ? -1.528 -10.372 -23.414 1.00 95.31 281 ALA A O 1
ATOM 2135 N N . ASN A 1 282 ? -1.686 -8.329 -24.330 1.00 95.69 282 ASN A N 1
ATOM 2136 C CA . ASN A 1 282 ? -1.374 -8.707 -25.710 1.00 95.69 282 ASN A CA 1
ATOM 2137 C C . ASN A 1 282 ? -0.360 -7.729 -26.334 1.00 95.69 282 ASN A C 1
ATOM 2139 O O . ASN A 1 282 ? -0.517 -7.272 -27.467 1.00 95.69 282 ASN A O 1
ATOM 2143 N N . THR A 1 283 ? 0.671 -7.372 -25.570 1.00 95.50 283 THR A N 1
ATOM 2144 C CA . THR A 1 283 ? 1.778 -6.512 -26.017 1.00 95.50 283 THR A CA 1
ATOM 2145 C C . THR A 1 283 ? 2.757 -7.260 -26.927 1.00 95.50 283 THR A C 1
ATOM 2147 O O . THR A 1 283 ? 3.539 -6.639 -27.647 1.00 95.50 283 THR A O 1
ATOM 2150 N N . GLY A 1 284 ? 2.741 -8.599 -26.888 1.00 93.62 284 GLY A N 1
ATOM 2151 C CA . GLY A 1 284 ? 3.694 -9.467 -27.581 1.00 93.62 284 GLY A CA 1
ATOM 2152 C C . GLY A 1 284 ? 5.022 -9.625 -26.834 1.00 93.62 284 GLY A C 1
ATOM 2153 O O . GLY A 1 284 ? 5.894 -10.375 -27.279 1.00 93.62 284 GLY A O 1
ATOM 2154 N N . MET A 1 285 ? 5.186 -8.947 -25.694 1.00 95.50 285 MET A N 1
ATOM 2155 C CA . MET A 1 285 ? 6.359 -9.032 -24.835 1.00 95.50 285 MET A CA 1
ATOM 2156 C C . MET A 1 285 ? 6.054 -9.969 -23.662 1.00 95.50 285 MET A C 1
ATOM 2158 O O . MET A 1 285 ? 5.480 -9.571 -22.652 1.00 95.50 285 MET A O 1
ATOM 2162 N N . ALA A 1 286 ? 6.477 -11.230 -23.787 1.00 96.12 286 ALA A N 1
ATOM 2163 C CA . ALA A 1 286 ? 6.037 -12.343 -22.936 1.00 96.12 286 ALA A CA 1
ATOM 2164 C C . ALA A 1 286 ? 6.207 -12.148 -21.411 1.00 96.12 286 ALA A C 1
ATOM 2166 O O . ALA A 1 286 ? 5.469 -12.749 -20.632 1.00 96.12 286 ALA A O 1
ATOM 2167 N N . CYS A 1 287 ? 7.160 -11.326 -20.956 1.00 96.94 287 CYS A N 1
ATOM 2168 C CA . CYS A 1 287 ? 7.265 -10.956 -19.540 1.00 96.94 287 CYS A CA 1
ATOM 2169 C C . CYS A 1 287 ? 6.196 -9.939 -19.121 1.00 96.94 287 CYS A C 1
ATOM 2171 O O . CYS A 1 287 ? 5.532 -10.149 -18.112 1.00 96.94 287 CYS A O 1
ATOM 2173 N N . ILE A 1 288 ? 5.992 -8.878 -19.906 1.00 97.62 288 ILE A N 1
ATOM 2174 C CA . ILE A 1 288 ? 4.979 -7.847 -19.656 1.00 97.62 288 ILE A CA 1
ATOM 2175 C C . ILE A 1 288 ? 3.587 -8.474 -19.627 1.00 97.62 288 ILE A C 1
ATOM 2177 O O . ILE A 1 288 ? 2.872 -8.293 -18.645 1.00 97.62 288 ILE A O 1
ATOM 2181 N N . ASP A 1 289 ? 3.238 -9.272 -20.637 1.00 96.94 289 ASP A N 1
ATOM 2182 C CA . ASP A 1 289 ? 1.926 -9.924 -20.715 1.00 96.94 289 ASP A CA 1
ATOM 2183 C C . ASP A 1 289 ? 1.697 -10.856 -19.508 1.00 96.94 289 ASP A C 1
ATOM 2185 O O . ASP A 1 289 ? 0.646 -10.803 -18.867 1.00 96.94 289 ASP A O 1
ATOM 2189 N N . ALA A 1 290 ? 2.714 -11.625 -19.097 1.00 96.25 290 ALA A N 1
ATOM 2190 C CA . ALA A 1 290 ? 2.648 -12.456 -17.892 1.00 96.25 290 ALA A CA 1
ATOM 2191 C C . ALA A 1 290 ? 2.491 -11.643 -16.589 1.00 96.25 290 ALA A C 1
ATOM 2193 O O . ALA A 1 290 ? 1.797 -12.090 -15.672 1.00 96.25 290 ALA A O 1
ATOM 2194 N N . PHE A 1 291 ? 3.098 -10.455 -16.490 1.00 97.00 291 PHE A N 1
ATOM 2195 C CA . PHE A 1 291 ? 2.926 -9.565 -15.336 1.00 97.00 291 PHE A CA 1
ATOM 2196 C C . PHE A 1 291 ? 1.526 -8.933 -15.317 1.00 97.00 291 PHE A C 1
ATOM 2198 O O . PHE A 1 291 ? 0.906 -8.881 -14.257 1.00 97.00 291 PHE A O 1
ATOM 2205 N N . VAL A 1 292 ? 0.982 -8.514 -16.467 1.00 96.19 292 VAL A N 1
ATOM 2206 C CA . VAL A 1 292 ? -0.406 -8.020 -16.563 1.00 96.19 292 VAL A CA 1
ATOM 2207 C C . VAL A 1 292 ? -1.388 -9.112 -16.126 1.00 96.19 292 VAL A C 1
ATOM 2209 O O . VAL A 1 292 ? -2.251 -8.854 -15.287 1.00 96.19 292 VAL A O 1
ATOM 2212 N N . HIS A 1 293 ? -1.226 -10.339 -16.635 1.00 93.06 293 HIS A N 1
ATOM 2213 C CA . HIS A 1 293 ? -2.025 -11.492 -16.215 1.00 93.06 293 HIS A CA 1
ATOM 2214 C C . HIS A 1 293 ? -1.956 -11.705 -14.702 1.00 93.06 293 HIS A C 1
ATOM 2216 O O . HIS A 1 293 ? -2.983 -11.673 -14.030 1.00 93.06 293 HIS A O 1
ATOM 2222 N N . ARG A 1 294 ? -0.750 -11.815 -14.131 1.00 92.69 294 ARG A N 1
ATOM 2223 C CA . ARG A 1 294 ? -0.578 -12.028 -12.687 1.00 92.69 294 ARG A CA 1
ATOM 2224 C C . ARG A 1 294 ? -1.216 -10.918 -11.843 1.00 92.69 294 ARG A C 1
ATOM 2226 O O . ARG A 1 294 ? -1.849 -11.231 -10.833 1.00 92.69 294 ARG A O 1
ATOM 2233 N N . LEU A 1 295 ? -1.077 -9.654 -12.245 1.00 93.00 295 LEU A N 1
ATOM 2234 C CA . LEU A 1 295 ? -1.680 -8.520 -11.542 1.00 93.00 295 LEU A CA 1
ATOM 2235 C C . LEU A 1 295 ? -3.211 -8.612 -11.532 1.00 93.00 295 LEU A C 1
ATOM 2237 O O . LEU A 1 295 ? -3.818 -8.435 -10.476 1.00 93.00 295 LEU A O 1
ATOM 2241 N N . ASN A 1 296 ? -3.820 -8.913 -12.680 1.00 87.56 296 ASN A N 1
ATOM 2242 C CA . ASN A 1 296 ? -5.271 -9.036 -12.814 1.00 87.56 296 ASN A CA 1
ATOM 2243 C C . ASN A 1 296 ? -5.818 -10.275 -12.085 1.00 87.56 296 ASN A C 1
ATOM 2245 O O . ASN A 1 296 ? -6.820 -10.180 -11.379 1.00 87.56 296 ASN A O 1
ATOM 2249 N N . ASP A 1 297 ? -5.147 -11.420 -12.222 1.00 85.69 297 ASP A N 1
ATOM 2250 C CA . ASP A 1 297 ? -5.639 -12.712 -11.740 1.00 85.69 297 ASP A CA 1
ATOM 2251 C C . ASP A 1 297 ? -5.438 -12.895 -10.223 1.00 85.69 297 ASP A C 1
ATOM 2253 O O . ASP A 1 297 ? -6.215 -13.598 -9.581 1.00 85.69 297 ASP A O 1
ATOM 2257 N N . THR A 1 298 ? -4.404 -12.273 -9.635 1.00 87.75 298 THR A N 1
ATOM 2258 C CA . THR A 1 298 ? -4.023 -12.480 -8.218 1.00 87.75 298 THR A CA 1
ATOM 2259 C C . THR A 1 298 ? -4.059 -11.219 -7.353 1.00 87.75 298 THR A C 1
ATOM 2261 O O . THR A 1 298 ? -3.993 -11.318 -6.125 1.00 87.75 298 THR A O 1
ATOM 2264 N N . GLY A 1 299 ? -4.129 -10.028 -7.958 1.00 91.25 299 GLY A N 1
ATOM 2265 C CA . GLY A 1 299 ? -3.999 -8.754 -7.245 1.00 91.25 299 GLY A CA 1
ATOM 2266 C C . GLY A 1 299 ? -2.618 -8.532 -6.614 1.00 91.25 299 GLY A C 1
ATOM 2267 O O . GLY A 1 299 ? -2.491 -7.761 -5.660 1.00 91.25 299 GLY A O 1
ATOM 2268 N N . TRP A 1 300 ? -1.572 -9.210 -7.094 1.00 94.44 300 TRP A N 1
ATOM 2269 C CA . TRP A 1 300 ? -0.219 -9.099 -6.549 1.00 94.44 300 TRP A CA 1
ATOM 2270 C C . TRP A 1 300 ? 0.855 -9.188 -7.638 1.00 94.44 300 TRP A C 1
ATOM 2272 O O . TRP A 1 300 ? 0.696 -9.874 -8.640 1.00 94.44 300 TRP A O 1
ATOM 2282 N N . LEU A 1 301 ? 1.981 -8.510 -7.411 1.00 96.12 301 LEU A N 1
ATOM 2283 C CA . LEU A 1 301 ? 3.205 -8.619 -8.207 1.00 96.12 301 LEU A CA 1
ATOM 2284 C C . LEU A 1 301 ? 4.435 -8.599 -7.299 1.00 96.12 301 LEU A C 1
ATOM 2286 O O . LEU A 1 301 ? 4.452 -7.874 -6.293 1.00 96.12 301 LEU A O 1
ATOM 2290 N N . HIS A 1 302 ? 5.491 -9.308 -7.695 1.00 97.31 302 HIS A N 1
ATOM 2291 C CA . HIS A 1 302 ? 6.805 -9.214 -7.064 1.00 97.31 302 HIS A CA 1
ATOM 2292 C C . HIS A 1 302 ? 7.405 -7.816 -7.280 1.00 97.31 302 HIS A C 1
ATOM 2294 O O . HIS A 1 302 ? 7.137 -7.175 -8.295 1.00 97.31 302 HIS A O 1
ATOM 2300 N N . ASN A 1 303 ? 8.247 -7.325 -6.363 1.00 97.19 303 ASN A N 1
ATOM 2301 C CA . ASN A 1 303 ? 8.767 -5.953 -6.450 1.00 97.19 303 ASN A CA 1
ATOM 2302 C C . ASN A 1 303 ? 9.513 -5.678 -7.773 1.00 97.19 303 ASN A C 1
ATOM 2304 O O . ASN A 1 303 ? 9.282 -4.656 -8.408 1.00 97.19 303 ASN A O 1
ATOM 2308 N N . HIS A 1 304 ? 10.335 -6.622 -8.245 1.00 96.88 304 HIS A N 1
ATOM 2309 C CA . HIS A 1 304 ? 10.965 -6.502 -9.565 1.00 96.88 304 HIS A CA 1
ATOM 2310 C C . HIS A 1 304 ? 9.953 -6.497 -10.723 1.00 96.88 304 HIS A C 1
ATOM 2312 O O . HIS A 1 304 ? 10.093 -5.677 -11.619 1.00 96.88 304 HIS A O 1
ATOM 2318 N N . GLU A 1 305 ? 8.895 -7.317 -10.686 1.00 98.44 305 GLU A N 1
ATOM 2319 C CA . GLU A 1 305 ? 7.844 -7.306 -11.722 1.00 98.44 305 GLU A CA 1
ATOM 2320 C C . GLU A 1 305 ? 7.152 -5.935 -11.782 1.00 98.44 305 GLU A C 1
ATOM 2322 O O . GLU A 1 305 ? 6.949 -5.392 -12.867 1.00 98.44 305 GLU A O 1
ATOM 2327 N N . ARG A 1 306 ? 6.883 -5.326 -10.615 1.00 98.62 306 ARG A N 1
ATOM 2328 C CA . ARG A 1 306 ? 6.359 -3.953 -10.506 1.00 98.62 306 ARG A CA 1
ATOM 2329 C C . ARG A 1 306 ? 7.314 -2.931 -11.120 1.00 98.62 306 ARG A C 1
ATOM 2331 O O . ARG A 1 306 ? 6.883 -2.113 -11.926 1.00 98.62 306 ARG A O 1
ATOM 2338 N N . MET A 1 307 ? 8.596 -2.979 -10.755 1.00 98.31 307 MET A N 1
ATOM 2339 C CA . MET A 1 307 ? 9.611 -2.028 -11.224 1.00 98.31 307 MET A CA 1
ATOM 2340 C C . MET A 1 307 ? 9.880 -2.150 -12.729 1.00 98.31 307 MET A C 1
ATOM 2342 O O . MET A 1 307 ? 9.985 -1.131 -13.409 1.00 98.31 307 MET A O 1
ATOM 2346 N N . TRP A 1 308 ? 9.951 -3.371 -13.266 1.00 98.62 308 TRP A N 1
ATOM 2347 C CA . TRP A 1 308 ? 10.126 -3.627 -14.697 1.00 98.62 308 TRP A CA 1
ATOM 2348 C C . TRP A 1 308 ? 8.912 -3.165 -15.507 1.00 98.62 308 TRP A C 1
ATOM 2350 O O . TRP A 1 308 ? 9.068 -2.417 -16.472 1.00 98.62 308 TRP A O 1
ATOM 2360 N N . LEU A 1 309 ? 7.696 -3.536 -15.087 1.00 98.69 309 LEU A N 1
ATOM 2361 C CA . LEU A 1 309 ? 6.466 -3.115 -15.760 1.00 98.69 309 LEU A CA 1
ATOM 2362 C C . LEU A 1 309 ? 6.311 -1.586 -15.727 1.00 98.69 309 LEU A C 1
ATOM 2364 O O . LEU A 1 309 ? 6.056 -0.978 -16.765 1.00 98.69 309 LEU A O 1
ATOM 2368 N N . ALA A 1 310 ? 6.567 -0.945 -14.582 1.00 98.62 310 ALA A N 1
ATOM 2369 C CA . ALA A 1 310 ? 6.564 0.513 -14.471 1.00 98.62 310 ALA A CA 1
ATOM 2370 C C . ALA A 1 310 ? 7.632 1.178 -15.357 1.00 98.62 310 ALA A C 1
ATOM 2372 O O . ALA A 1 310 ? 7.333 2.140 -16.063 1.00 98.62 310 ALA A O 1
ATOM 2373 N N . SER A 1 311 ? 8.859 0.648 -15.376 1.00 98.00 311 SER A N 1
ATOM 2374 C CA . SER A 1 311 ? 9.961 1.165 -16.197 1.00 98.00 311 SER A CA 1
ATOM 2375 C C . SER A 1 311 ? 9.646 1.099 -17.687 1.00 98.00 311 SER A C 1
ATOM 2377 O O . SER A 1 311 ? 9.864 2.074 -18.403 1.00 98.00 311 SER A O 1
ATOM 2379 N N . TRP A 1 312 ? 9.143 -0.039 -18.171 1.00 97.94 312 TRP A N 1
ATOM 2380 C CA . TRP A 1 312 ? 8.793 -0.203 -19.581 1.00 97.94 312 TRP A CA 1
ATOM 2381 C C . TRP A 1 312 ? 7.596 0.681 -19.956 1.00 97.94 312 TRP A C 1
ATOM 2383 O O . TRP A 1 312 ? 7.639 1.372 -20.973 1.00 97.94 312 TRP A O 1
ATOM 2393 N N . LEU A 1 313 ? 6.573 0.772 -19.098 1.00 98.00 313 LEU A N 1
ATOM 2394 C CA . LEU A 1 313 ? 5.433 1.658 -19.343 1.00 98.00 313 LEU A CA 1
ATOM 2395 C C . LEU A 1 313 ? 5.844 3.135 -19.415 1.00 98.00 313 LEU A C 1
ATOM 2397 O O . LEU A 1 313 ? 5.454 3.819 -20.360 1.00 98.00 313 LEU A O 1
ATOM 2401 N N . VAL A 1 314 ? 6.655 3.625 -18.472 1.00 96.94 314 VAL A N 1
ATOM 2402 C CA . VAL A 1 314 ? 7.062 5.040 -18.433 1.00 96.94 314 VAL A CA 1
ATOM 2403 C C . VAL A 1 314 ? 8.078 5.382 -19.523 1.00 96.94 314 VAL A C 1
ATOM 2405 O O . VAL A 1 314 ? 7.922 6.403 -20.197 1.00 96.94 314 VAL A O 1
ATOM 2408 N N . HIS A 1 315 ? 9.116 4.565 -19.712 1.00 95.56 315 HIS A N 1
ATOM 2409 C CA . HIS A 1 315 ? 10.267 4.946 -20.543 1.00 95.56 315 HIS A CA 1
ATOM 2410 C C . HIS A 1 315 ? 10.191 4.421 -21.977 1.00 95.56 315 HIS A C 1
ATOM 2412 O O . HIS A 1 315 ? 10.633 5.122 -22.881 1.00 95.56 315 HIS A O 1
ATOM 2418 N N . VAL A 1 316 ? 9.593 3.245 -22.208 1.00 95.31 316 VAL A N 1
ATOM 2419 C CA . VAL A 1 316 ? 9.423 2.674 -23.560 1.00 95.31 316 VAL A CA 1
ATOM 2420 C C . VAL A 1 316 ? 8.074 3.067 -24.158 1.00 95.31 316 VAL A C 1
ATOM 2422 O O . VAL A 1 316 ? 8.016 3.623 -25.252 1.00 95.31 316 VAL A O 1
ATOM 2425 N N . ARG A 1 317 ? 6.971 2.821 -23.440 1.00 96.00 317 ARG A N 1
ATOM 2426 C CA . ARG A 1 317 ? 5.609 3.106 -23.932 1.00 96.00 317 ARG A CA 1
ATOM 2427 C C . ARG A 1 317 ? 5.172 4.560 -23.739 1.00 96.00 317 ARG A C 1
ATOM 2429 O O . ARG A 1 317 ? 4.093 4.924 -24.196 1.00 96.00 317 ARG A O 1
ATOM 2436 N N . GLY A 1 318 ? 5.986 5.384 -23.077 1.00 95.12 318 GLY A N 1
ATOM 2437 C CA . GLY A 1 318 ? 5.718 6.807 -22.858 1.00 95.12 318 GLY A CA 1
ATOM 2438 C C . GLY A 1 318 ? 4.561 7.101 -21.897 1.00 95.12 318 GLY A C 1
ATOM 2439 O O . GLY A 1 318 ? 4.150 8.250 -21.779 1.00 95.12 318 GLY A O 1
ATOM 2440 N N . VAL A 1 319 ? 4.017 6.115 -21.182 1.00 97.25 319 VAL A N 1
ATOM 2441 C CA . VAL A 1 319 ? 2.886 6.311 -20.262 1.00 97.25 319 VAL A CA 1
ATOM 2442 C C . VAL A 1 319 ? 3.276 7.288 -19.146 1.00 97.25 319 VAL A C 1
ATOM 2444 O O . VAL A 1 319 ? 4.398 7.270 -18.631 1.00 97.25 319 VAL A O 1
ATOM 2447 N N . HIS A 1 320 ? 2.377 8.200 -18.780 1.00 97.31 320 HIS A N 1
ATOM 2448 C CA . HIS A 1 320 ? 2.581 9.060 -17.620 1.00 97.31 320 HIS A CA 1
ATOM 2449 C C . HIS A 1 320 ? 2.557 8.206 -16.344 1.00 97.31 320 HIS A C 1
ATOM 2451 O O . HIS A 1 320 ? 1.625 7.428 -16.146 1.00 97.31 320 HIS A O 1
ATOM 2457 N N . TRP A 1 321 ? 3.545 8.357 -15.453 1.00 97.69 321 TRP A N 1
ATOM 2458 C CA . TRP A 1 321 ? 3.719 7.468 -14.291 1.00 97.69 321 TRP A CA 1
ATOM 2459 C C . TRP A 1 321 ? 2.444 7.333 -13.448 1.00 97.69 321 TRP A C 1
ATOM 2461 O O . TRP A 1 321 ? 2.115 6.235 -13.011 1.00 97.69 321 TRP A O 1
ATOM 2471 N N . ARG A 1 322 ? 1.680 8.423 -13.289 1.00 97.62 322 ARG A N 1
ATOM 2472 C CA . ARG A 1 322 ? 0.416 8.428 -12.540 1.00 97.62 322 ARG A CA 1
ATOM 2473 C C . ARG A 1 322 ? -0.644 7.498 -13.133 1.00 97.62 322 ARG A C 1
ATOM 2475 O O . ARG A 1 322 ? -1.350 6.848 -12.381 1.00 97.62 322 ARG A O 1
ATOM 2482 N N . VAL A 1 323 ? -0.724 7.383 -14.457 1.00 97.75 323 VAL A N 1
ATOM 2483 C CA . VAL A 1 323 ? -1.691 6.505 -15.136 1.00 97.75 323 VAL A CA 1
ATOM 2484 C C . VAL A 1 323 ? -1.392 5.038 -14.818 1.00 97.75 323 VAL A C 1
ATOM 2486 O O . VAL A 1 323 ? -2.302 4.260 -14.537 1.00 97.75 323 VAL A O 1
ATOM 2489 N N . GLY A 1 324 ? -0.108 4.671 -14.800 1.00 97.81 324 GLY A N 1
ATOM 2490 C CA . GLY A 1 324 ? 0.339 3.354 -14.350 1.00 97.81 324 GLY A CA 1
ATOM 2491 C C . GLY A 1 324 ? 0.156 3.138 -12.846 1.00 97.81 324 GLY A C 1
ATOM 2492 O O . GLY A 1 324 ? -0.299 2.072 -12.434 1.00 97.81 324 GLY A O 1
ATOM 2493 N N . ALA A 1 325 ? 0.423 4.163 -12.032 1.00 98.31 325 ALA A N 1
ATOM 2494 C CA . ALA A 1 325 ? 0.223 4.128 -10.588 1.00 98.31 325 ALA A CA 1
ATOM 2495 C C . ALA A 1 325 ? -1.253 3.918 -10.213 1.00 98.31 325 ALA A C 1
ATOM 2497 O O . ALA A 1 325 ? -1.550 3.029 -9.418 1.00 98.31 325 ALA A O 1
ATOM 2498 N N . ASP A 1 326 ? -2.173 4.678 -10.806 1.00 96.50 326 ASP A N 1
ATOM 2499 C CA . ASP A 1 326 ? -3.615 4.578 -10.560 1.00 96.50 326 ASP A CA 1
ATOM 2500 C C . ASP A 1 326 ? -4.168 3.220 -11.050 1.00 96.50 326 ASP A C 1
ATOM 2502 O O . ASP A 1 326 ? -5.024 2.622 -10.393 1.00 96.50 326 ASP A O 1
ATOM 2506 N N . TRP A 1 327 ? -3.625 2.669 -12.146 1.00 95.56 327 TRP A N 1
ATOM 2507 C CA . TRP A 1 327 ? -3.935 1.305 -12.599 1.00 95.56 327 TRP A CA 1
ATOM 2508 C C . TRP A 1 327 ? -3.454 0.235 -11.603 1.00 95.56 327 TRP A C 1
ATOM 2510 O O . TRP A 1 327 ? -4.241 -0.617 -11.191 1.00 95.56 327 TRP A O 1
ATOM 2520 N N . PHE A 1 328 ? -2.205 0.301 -11.135 1.00 96.88 328 PHE A N 1
ATOM 2521 C CA . PHE A 1 328 ? -1.699 -0.609 -10.099 1.00 96.88 328 PHE A CA 1
ATOM 2522 C C . PHE A 1 328 ? -2.504 -0.518 -8.795 1.00 96.88 328 PHE A C 1
ATOM 2524 O O . PHE A 1 328 ? -2.837 -1.548 -8.210 1.00 96.88 328 PHE A O 1
ATOM 2531 N N . LEU A 1 329 ? -2.848 0.694 -8.347 1.00 95.31 329 LEU A N 1
ATOM 2532 C CA . LEU A 1 329 ? -3.555 0.922 -7.083 1.00 95.31 329 LEU A CA 1
ATOM 2533 C C . LEU A 1 329 ? -4.945 0.261 -7.051 1.00 95.31 329 LEU A C 1
ATOM 2535 O O . LEU A 1 329 ? -5.370 -0.224 -5.997 1.00 95.31 329 LEU A O 1
ATOM 2539 N N . ARG A 1 330 ? -5.625 0.206 -8.203 1.00 92.25 330 ARG A N 1
ATOM 2540 C CA . ARG A 1 330 ? -6.884 -0.529 -8.390 1.00 92.25 330 ARG A CA 1
ATOM 2541 C C . ARG A 1 330 ? -6.717 -2.021 -8.124 1.00 92.25 330 ARG A C 1
ATOM 2543 O O . ARG A 1 330 ? -7.462 -2.582 -7.322 1.00 92.25 330 ARG A O 1
ATOM 2550 N N . HIS A 1 331 ? -5.778 -2.664 -8.819 1.00 91.12 331 HIS A N 1
ATOM 2551 C CA . HIS A 1 331 ? -5.693 -4.126 -8.857 1.00 91.12 331 HIS A CA 1
ATOM 2552 C C . HIS A 1 331 ? -4.989 -4.720 -7.631 1.00 91.12 331 HIS A C 1
ATOM 2554 O O . HIS A 1 331 ? -5.384 -5.790 -7.167 1.00 91.12 331 HIS A O 1
ATOM 2560 N N . LEU A 1 332 ? -3.983 -4.031 -7.084 1.00 95.19 332 LEU A N 1
ATOM 2561 C CA . LEU A 1 332 ? -3.159 -4.536 -5.986 1.00 95.19 332 LEU A CA 1
ATOM 2562 C C . LEU A 1 332 ? -3.930 -4.662 -4.662 1.00 95.19 332 LEU A C 1
ATOM 2564 O O . LEU A 1 332 ? -4.382 -3.662 -4.105 1.00 95.19 332 LEU A O 1
ATOM 2568 N N . LEU A 1 333 ? -3.956 -5.861 -4.067 1.00 95.75 333 LEU A N 1
ATOM 2569 C CA . LEU A 1 333 ? -4.488 -6.087 -2.709 1.00 95.75 333 LEU A CA 1
ATOM 2570 C C . LEU A 1 333 ? -3.780 -5.211 -1.662 1.00 95.75 333 LEU A C 1
ATOM 2572 O O . LEU A 1 333 ? -4.396 -4.754 -0.696 1.00 95.75 333 LEU A O 1
ATOM 2576 N N . ASP A 1 334 ? -2.480 -4.983 -1.877 1.00 96.81 334 ASP A N 1
ATOM 2577 C CA . ASP A 1 334 ? -1.601 -4.154 -1.053 1.00 96.81 334 ASP A CA 1
ATOM 2578 C C . ASP A 1 334 ? -1.539 -2.677 -1.481 1.00 96.81 334 ASP A C 1
ATOM 2580 O O . ASP A 1 334 ? -0.690 -1.936 -0.984 1.00 96.81 334 ASP A O 1
ATOM 2584 N N . GLY A 1 335 ? -2.455 -2.235 -2.353 1.00 95.12 335 GLY A N 1
ATOM 2585 C CA . GLY A 1 335 ? -2.513 -0.883 -2.904 1.00 95.12 335 GLY A CA 1
ATOM 2586 C C . GLY A 1 335 ? -2.541 0.216 -1.835 1.00 95.12 335 GLY A C 1
ATOM 2587 O O . GLY A 1 335 ? -3.589 0.547 -1.277 1.00 95.12 335 GLY A O 1
ATOM 2588 N N . ASP A 1 336 ? -1.377 0.806 -1.565 1.00 95.94 336 ASP A N 1
ATOM 2589 C CA . ASP A 1 336 ? -1.185 2.001 -0.740 1.00 95.94 336 ASP A CA 1
ATOM 2590 C C . ASP A 1 336 ? -0.718 3.151 -1.641 1.00 95.94 336 ASP A C 1
ATOM 2592 O O . ASP A 1 336 ? 0.356 3.010 -2.230 1.00 95.94 336 ASP A O 1
ATOM 2596 N N . PRO A 1 337 ? -1.428 4.293 -1.723 1.00 96.44 337 PRO A N 1
ATOM 2597 C CA . PRO A 1 337 ? -0.941 5.465 -2.449 1.00 96.44 337 PRO A CA 1
ATOM 2598 C C . PRO A 1 337 ? 0.481 5.873 -2.036 1.00 96.44 337 PRO A C 1
ATOM 2600 O O . PRO A 1 337 ? 1.290 6.210 -2.895 1.00 96.44 337 PRO A O 1
ATOM 2603 N N . ALA A 1 338 ? 0.834 5.755 -0.748 1.00 96.88 338 ALA A N 1
ATOM 2604 C CA . ALA A 1 338 ? 2.174 6.071 -0.261 1.00 96.88 338 ALA A CA 1
ATOM 2605 C C . ALA A 1 338 ? 3.243 5.190 -0.920 1.00 96.88 338 ALA A C 1
ATOM 2607 O O . ALA A 1 338 ? 4.208 5.692 -1.481 1.00 96.88 338 ALA A O 1
ATOM 2608 N N . SER A 1 339 ? 3.095 3.864 -0.847 1.00 97.19 339 SER A N 1
ATOM 2609 C CA . SER A 1 339 ? 4.114 2.945 -1.372 1.00 97.19 339 SER A CA 1
ATOM 2610 C C . SER A 1 339 ? 4.052 2.795 -2.892 1.00 97.19 339 SER A C 1
ATOM 2612 O O . SER A 1 339 ? 5.088 2.601 -3.519 1.00 97.19 339 SER A O 1
ATOM 2614 N N . ASN A 1 340 ? 2.870 2.913 -3.493 1.00 98.19 340 ASN A N 1
ATOM 2615 C CA . ASN A 1 340 ? 2.671 2.796 -4.930 1.00 98.19 340 ASN A CA 1
ATOM 2616 C C . ASN A 1 340 ? 3.147 4.057 -5.664 1.00 98.19 340 ASN A C 1
ATOM 2618 O O . ASN A 1 340 ? 4.134 3.994 -6.397 1.00 98.19 340 ASN A O 1
ATOM 2622 N N . HIS A 1 341 ? 2.511 5.212 -5.445 1.00 98.38 341 HIS A N 1
ATOM 2623 C CA . HIS A 1 341 ? 2.768 6.420 -6.241 1.00 98.38 341 HIS A CA 1
ATOM 2624 C C . HIS A 1 341 ? 4.198 6.935 -6.066 1.00 98.38 341 HIS A C 1
ATOM 2626 O O . HIS A 1 341 ? 4.829 7.295 -7.056 1.00 98.38 341 HIS A O 1
ATOM 2632 N N . LEU A 1 342 ? 4.762 6.875 -4.853 1.00 98.38 342 LEU A N 1
ATOM 2633 C CA . LEU A 1 342 ? 6.160 7.264 -4.623 1.00 98.38 342 LEU A CA 1
ATOM 2634 C C . LEU A 1 342 ? 7.157 6.316 -5.309 1.00 98.38 342 LEU A C 1
ATOM 2636 O O . LEU A 1 342 ? 8.174 6.783 -5.817 1.00 98.38 342 LEU A O 1
ATOM 2640 N N . SER A 1 343 ? 6.857 5.014 -5.407 1.00 98.12 343 SER A N 1
ATOM 2641 C CA . SER A 1 343 ? 7.697 4.068 -6.161 1.00 98.12 343 SER A CA 1
ATOM 2642 C C . SER A 1 343 ? 7.591 4.285 -7.675 1.00 98.12 343 SER A C 1
ATOM 2644 O O . SER A 1 343 ? 8.599 4.202 -8.373 1.00 98.12 343 SER A O 1
ATOM 2646 N N . TRP A 1 344 ? 6.407 4.632 -8.193 1.00 98.69 344 TRP A N 1
ATOM 2647 C CA . TRP A 1 344 ? 6.237 5.020 -9.599 1.00 98.69 344 TRP A CA 1
ATOM 2648 C C . TRP A 1 344 ? 6.995 6.312 -9.939 1.00 98.69 344 TRP A C 1
ATOM 2650 O O . TRP A 1 344 ? 7.674 6.360 -10.964 1.00 98.69 344 TRP A O 1
ATOM 2660 N N . GLN A 1 345 ? 6.963 7.324 -9.064 1.00 98.25 345 GLN A N 1
ATOM 2661 C CA . GLN A 1 345 ? 7.777 8.539 -9.214 1.00 98.25 345 GLN A CA 1
ATOM 2662 C C . GLN A 1 345 ? 9.286 8.265 -9.098 1.00 98.25 345 GLN A C 1
ATOM 2664 O O . GLN A 1 345 ? 10.088 8.864 -9.817 1.00 98.25 345 GLN A O 1
ATOM 2669 N N . TRP A 1 346 ? 9.694 7.334 -8.231 1.00 97.75 346 TRP A N 1
ATOM 2670 C CA . TRP A 1 346 ? 11.085 6.883 -8.143 1.00 97.75 346 TRP A CA 1
ATOM 2671 C C . TRP A 1 346 ? 11.538 6.230 -9.459 1.00 97.75 346 TRP A C 1
ATOM 2673 O O . TRP A 1 346 ? 12.565 6.621 -10.010 1.00 97.75 346 TRP A O 1
ATOM 2683 N N . VAL A 1 347 ? 10.732 5.326 -10.033 1.00 98.06 347 VAL A N 1
ATOM 2684 C CA . VAL A 1 347 ? 11.011 4.693 -11.337 1.00 98.06 347 VAL A CA 1
ATOM 2685 C C . VAL A 1 347 ? 11.048 5.714 -12.481 1.00 98.06 347 VAL A C 1
ATOM 2687 O O . VAL A 1 347 ? 11.926 5.644 -13.346 1.00 98.06 347 VAL A O 1
ATOM 2690 N N . ALA A 1 348 ? 10.138 6.690 -12.472 1.00 96.31 348 ALA A N 1
ATOM 2691 C CA . ALA A 1 348 ? 10.071 7.761 -13.464 1.00 96.31 348 ALA A CA 1
ATOM 2692 C C . ALA A 1 348 ? 11.203 8.800 -13.345 1.00 96.31 348 ALA A C 1
ATOM 2694 O O . ALA A 1 348 ? 11.425 9.569 -14.279 1.00 96.31 348 ALA A O 1
ATOM 2695 N N . GLY A 1 349 ? 11.926 8.836 -12.221 1.00 94.81 349 GLY A N 1
ATOM 2696 C CA . GLY A 1 349 ? 12.948 9.848 -11.945 1.00 94.81 349 GLY A CA 1
ATOM 2697 C C . GLY A 1 349 ? 12.394 11.204 -11.481 1.00 94.81 349 GLY A C 1
ATOM 2698 O O . GLY A 1 349 ? 13.148 12.174 -11.467 1.00 94.81 349 GLY A O 1
ATOM 2699 N N . THR A 1 350 ? 11.117 11.281 -11.087 1.00 95.62 350 THR A N 1
ATOM 2700 C CA . THR A 1 350 ? 10.466 12.474 -10.497 1.00 95.62 350 THR A CA 1
ATOM 2701 C C . THR A 1 350 ? 10.501 12.476 -8.962 1.00 95.62 350 THR A C 1
ATOM 2703 O O . THR A 1 350 ? 10.152 13.466 -8.330 1.00 95.62 350 THR A O 1
ATOM 2706 N N . PHE A 1 351 ? 11.007 11.401 -8.344 1.00 95.94 351 PHE A N 1
ATOM 2707 C CA . PHE A 1 351 ? 11.421 11.368 -6.929 1.00 95.94 351 PHE A CA 1
ATOM 2708 C C . PHE A 1 351 ? 12.733 10.575 -6.714 1.00 95.94 351 PHE A C 1
ATOM 2710 O O . PHE A 1 351 ? 12.987 9.988 -5.661 1.00 95.94 351 PHE A O 1
ATOM 2717 N N . ALA A 1 352 ? 13.592 10.543 -7.738 1.00 92.25 352 ALA A N 1
ATOM 2718 C CA . ALA A 1 352 ? 14.916 9.914 -7.715 1.00 92.25 352 ALA A CA 1
ATOM 2719 C C . ALA A 1 352 ? 15.918 10.712 -8.563 1.00 92.25 352 ALA A C 1
ATOM 2721 O O . ALA A 1 352 ? 15.516 11.415 -9.489 1.00 92.25 352 ALA A O 1
ATOM 2722 N N . ALA A 1 353 ? 17.218 10.615 -8.267 1.00 87.69 353 ALA A N 1
ATOM 2723 C CA . ALA A 1 353 ? 18.263 11.356 -8.990 1.00 87.69 353 ALA A CA 1
ATOM 2724 C C . ALA A 1 353 ? 18.414 10.924 -10.466 1.00 87.69 353 ALA A C 1
ATOM 2726 O O . ALA A 1 353 ? 18.850 11.711 -11.301 1.00 87.69 353 ALA A O 1
ATOM 2727 N N . ARG A 1 354 ? 18.030 9.685 -10.795 1.00 89.00 354 ARG A N 1
ATOM 2728 C CA . ARG A 1 354 ? 18.043 9.097 -12.144 1.00 89.00 354 ARG A CA 1
ATOM 2729 C C . ARG A 1 354 ? 16.765 8.274 -12.362 1.00 89.00 354 ARG A C 1
ATOM 2731 O O . ARG A 1 354 ? 16.201 7.812 -11.369 1.00 89.00 354 ARG A O 1
ATOM 2738 N N . PRO A 1 355 ? 16.304 8.080 -13.611 1.00 92.88 355 PRO A N 1
ATOM 2739 C CA . PRO A 1 355 ? 15.237 7.125 -13.904 1.00 92.88 355 PRO A CA 1
ATOM 2740 C C . PRO A 1 355 ? 15.713 5.695 -13.617 1.00 92.88 355 PRO A C 1
ATOM 2742 O O . PRO A 1 355 ? 16.894 5.381 -13.784 1.00 92.88 355 PRO A O 1
ATOM 2745 N N . TYR A 1 356 ? 14.793 4.811 -13.237 1.00 96.25 356 TYR A N 1
ATOM 2746 C CA . TYR A 1 356 ? 15.079 3.380 -13.191 1.00 96.25 356 TYR A CA 1
ATOM 2747 C C . TYR A 1 356 ? 14.907 2.766 -14.582 1.00 96.25 356 TYR A C 1
ATOM 2749 O O . TYR A 1 356 ? 13.875 2.959 -15.221 1.00 96.25 356 TYR A O 1
ATOM 2757 N N . LEU A 1 357 ? 15.915 2.009 -15.013 1.00 96.25 357 LEU A N 1
ATOM 2758 C CA . LEU A 1 357 ? 15.885 1.153 -16.195 1.00 96.25 357 LEU A CA 1
ATOM 2759 C C . LEU A 1 357 ? 16.138 -0.300 -15.783 1.00 96.25 357 LEU A C 1
ATOM 2761 O O . LEU A 1 357 ? 16.767 -0.577 -14.760 1.00 96.25 357 LEU A O 1
ATOM 2765 N N . PHE A 1 358 ? 15.736 -1.228 -16.643 1.00 97.06 358 PHE A N 1
ATOM 2766 C CA . PHE A 1 358 ? 16.175 -2.619 -16.621 1.00 97.06 358 PHE A CA 1
ATOM 2767 C C . PHE A 1 358 ? 16.496 -3.065 -18.043 1.00 97.06 358 PHE A C 1
ATOM 2769 O O . PHE A 1 358 ? 15.885 -2.573 -18.992 1.00 97.06 358 PHE A O 1
ATOM 2776 N N . ASN A 1 359 ? 17.434 -3.999 -18.180 1.00 97.12 359 ASN A N 1
ATOM 2777 C CA . ASN A 1 359 ? 17.688 -4.683 -19.438 1.00 97.12 359 ASN A CA 1
ATOM 2778 C C . ASN A 1 359 ? 17.207 -6.143 -19.381 1.00 97.12 359 ASN A C 1
ATOM 2780 O O . ASN A 1 359 ? 16.801 -6.664 -18.336 1.00 97.12 359 ASN A O 1
ATOM 2784 N N . ARG A 1 360 ? 17.255 -6.817 -20.529 1.00 96.62 360 ARG A N 1
ATOM 2785 C CA . ARG A 1 360 ? 16.871 -8.221 -20.671 1.00 96.62 360 ARG A CA 1
ATOM 2786 C C . ARG A 1 360 ? 17.698 -9.145 -19.773 1.00 96.62 360 ARG A C 1
ATOM 2788 O O . ARG A 1 360 ? 17.117 -10.018 -19.144 1.00 96.62 360 ARG A O 1
ATOM 2795 N N . GLU A 1 361 ? 19.010 -8.943 -19.684 1.00 96.12 361 GLU A N 1
ATOM 2796 C CA . GLU A 1 361 ? 19.916 -9.760 -18.860 1.00 96.12 361 GLU A CA 1
ATOM 2797 C C . GLU A 1 361 ? 19.518 -9.736 -17.372 1.00 96.12 361 GLU A C 1
ATOM 2799 O O . GLU A 1 361 ? 19.461 -10.779 -16.714 1.00 96.12 361 GLU A O 1
ATOM 2804 N N . ASN A 1 362 ? 19.161 -8.556 -16.852 1.00 97.25 362 ASN A N 1
ATOM 2805 C CA . ASN A 1 362 ? 18.620 -8.384 -15.505 1.00 97.25 362 ASN A CA 1
ATOM 2806 C C . ASN A 1 362 ? 17.332 -9.202 -15.313 1.00 97.25 362 ASN A C 1
ATOM 2808 O O . ASN A 1 362 ? 17.214 -9.962 -14.346 1.00 97.25 362 ASN A O 1
ATOM 2812 N N . LEU A 1 363 ? 16.390 -9.099 -16.257 1.00 97.00 363 LEU A N 1
ATOM 2813 C CA . LEU A 1 363 ? 15.136 -9.848 -16.200 1.00 97.00 363 LEU A CA 1
ATOM 2814 C C . LEU A 1 363 ? 15.376 -11.361 -16.297 1.00 97.00 363 LEU A C 1
ATOM 2816 O O . LEU A 1 363 ? 14.798 -12.116 -15.518 1.00 97.00 363 LEU A O 1
ATOM 2820 N N . GLU A 1 364 ? 16.250 -11.828 -17.187 1.00 96.19 364 GLU A N 1
ATOM 2821 C CA . GLU A 1 364 ? 16.600 -13.247 -17.317 1.00 96.19 364 GLU A CA 1
ATOM 2822 C C . GLU A 1 364 ? 17.253 -13.791 -16.045 1.00 96.19 364 GLU A C 1
ATOM 2824 O O . GLU A 1 364 ? 16.838 -14.840 -15.555 1.00 96.19 364 GLU A O 1
ATOM 2829 N N . THR A 1 365 ? 18.188 -13.053 -15.447 1.00 96.31 365 THR A N 1
ATOM 2830 C CA . THR A 1 365 ? 18.841 -13.426 -14.180 1.00 96.31 365 THR A CA 1
ATOM 2831 C C . THR A 1 365 ? 17.821 -13.629 -13.058 1.00 96.31 365 THR A C 1
ATOM 2833 O O . THR A 1 365 ? 17.847 -14.634 -12.342 1.00 96.31 365 THR A O 1
ATOM 2836 N N . PHE A 1 366 ? 16.876 -12.698 -12.912 1.00 97.50 366 PHE A N 1
ATOM 2837 C CA . PHE A 1 366 ? 15.933 -12.690 -11.792 1.00 97.50 366 PHE A CA 1
ATOM 2838 C C . PHE A 1 366 ? 14.619 -13.447 -12.047 1.00 97.50 366 PHE A C 1
ATOM 2840 O O . PHE A 1 366 ? 13.884 -13.726 -11.100 1.00 97.50 366 PHE A O 1
ATOM 2847 N N . THR A 1 367 ? 14.351 -13.862 -13.287 1.00 96.56 367 THR A N 1
ATOM 2848 C CA . THR A 1 367 ? 13.240 -14.769 -13.652 1.00 96.56 367 THR A CA 1
ATOM 2849 C C . THR A 1 367 ? 13.716 -16.168 -14.057 1.00 96.56 367 THR A C 1
ATOM 2851 O O . THR A 1 367 ? 12.913 -16.992 -14.487 1.00 96.56 367 THR A O 1
ATOM 2854 N N . SER A 1 368 ? 15.019 -16.454 -13.965 1.00 95.12 368 SER A N 1
ATOM 2855 C CA . SER A 1 368 ? 15.656 -17.653 -14.540 1.00 95.12 368 SER A CA 1
ATOM 2856 C C . SER A 1 368 ? 15.399 -17.817 -16.052 1.00 95.12 368 SER A C 1
ATOM 2858 O O . SER A 1 368 ? 15.436 -18.926 -16.591 1.00 95.12 368 SER A O 1
ATOM 2860 N N . GLY A 1 369 ? 15.121 -16.715 -16.752 1.00 93.69 369 GLY A N 1
ATOM 2861 C CA . GLY A 1 369 ? 14.882 -16.642 -18.192 1.00 93.69 369 GLY A CA 1
ATOM 2862 C C . GLY A 1 369 ? 13.545 -17.208 -18.673 1.00 93.69 369 GLY A C 1
ATOM 2863 O O . GLY A 1 369 ? 13.371 -17.331 -19.884 1.00 93.69 369 GLY A O 1
ATOM 2864 N N . ILE A 1 370 ? 12.604 -17.548 -17.781 1.00 94.44 370 ILE A N 1
ATOM 2865 C CA . ILE A 1 370 ? 11.351 -18.240 -18.153 1.00 94.44 370 ILE A CA 1
ATOM 2866 C C . ILE A 1 370 ? 10.496 -17.479 -19.177 1.00 94.44 370 ILE A C 1
ATOM 2868 O O . ILE A 1 370 ? 9.766 -18.108 -19.930 1.00 94.44 370 ILE A O 1
ATOM 2872 N N . HIS A 1 371 ? 10.604 -16.149 -19.236 1.00 94.81 371 HIS A N 1
ATOM 2873 C CA . HIS A 1 371 ? 9.855 -15.333 -20.196 1.00 94.81 371 HIS A CA 1
ATOM 2874 C C . HIS A 1 371 ? 10.599 -15.092 -21.514 1.00 94.81 371 HIS A C 1
ATOM 2876 O O . HIS A 1 371 ? 9.964 -14.869 -22.538 1.00 94.81 371 HIS A O 1
ATOM 2882 N N . CYS A 1 372 ? 11.935 -15.071 -21.504 1.00 93.56 372 CYS A N 1
ATOM 2883 C CA . CYS A 1 372 ? 12.715 -14.549 -22.629 1.00 93.56 372 CYS A CA 1
ATOM 2884 C C . CYS A 1 372 ? 13.166 -15.619 -23.626 1.00 93.56 372 CYS A C 1
ATOM 2886 O O . CYS A 1 372 ? 13.297 -15.304 -24.807 1.00 93.56 372 CYS A O 1
ATOM 2888 N N . ARG A 1 373 ? 13.373 -16.868 -23.182 1.00 88.38 373 ARG A N 1
ATOM 2889 C CA . ARG A 1 373 ? 13.890 -17.963 -24.033 1.00 88.38 373 ARG A CA 1
ATOM 2890 C C . ARG A 1 373 ? 13.023 -18.241 -25.264 1.00 88.38 373 ARG A C 1
ATOM 2892 O O . ARG A 1 373 ? 13.557 -18.560 -26.317 1.00 88.38 373 ARG A O 1
ATOM 2899 N N . GLU A 1 374 ? 11.708 -18.111 -25.111 1.00 87.00 374 GLU A N 1
ATOM 2900 C CA . GLU A 1 374 ? 10.699 -18.394 -26.143 1.00 87.00 374 GLU A CA 1
ATOM 2901 C C . GLU A 1 374 ? 9.976 -17.110 -26.602 1.00 87.00 374 GLU A C 1
ATOM 2903 O O . GLU A 1 374 ? 8.967 -17.163 -27.302 1.00 87.00 374 GLU A O 1
ATOM 2908 N N . CYS A 1 375 ? 10.478 -15.930 -26.212 1.00 93.38 375 CYS A N 1
ATOM 2909 C CA . CYS A 1 375 ? 9.843 -14.656 -26.536 1.00 93.38 375 CYS A CA 1
ATOM 2910 C C . CYS A 1 375 ? 9.980 -14.337 -28.038 1.00 93.38 375 CYS A C 1
ATOM 2912 O O . CYS A 1 375 ? 11.105 -14.277 -28.542 1.00 93.38 375 CYS A O 1
ATOM 2914 N N . PRO A 1 376 ? 8.885 -14.013 -28.756 1.00 92.12 376 PRO A N 1
ATOM 2915 C CA . PRO A 1 376 ? 8.938 -13.688 -30.183 1.00 92.12 376 PRO A CA 1
ATOM 2916 C C . PRO A 1 376 ? 9.668 -12.368 -30.491 1.00 92.12 376 PRO A C 1
ATOM 2918 O O . PRO A 1 376 ? 9.878 -12.058 -31.664 1.00 92.12 376 PRO A O 1
ATOM 2921 N N . LEU A 1 377 ? 10.041 -11.588 -29.467 1.00 94.00 377 LEU A N 1
ATOM 2922 C CA . LEU A 1 377 ? 10.827 -10.353 -29.576 1.00 94.00 377 LEU A CA 1
ATOM 2923 C C . LEU A 1 377 ? 12.341 -10.561 -29.379 1.00 94.00 377 LEU A C 1
ATOM 2925 O O . LEU A 1 377 ? 13.080 -9.581 -29.366 1.00 94.00 377 LEU A O 1
ATOM 2929 N N . LEU A 1 378 ? 12.819 -11.801 -29.230 1.00 90.00 378 LEU A N 1
ATOM 2930 C CA . LEU A 1 378 ? 14.248 -12.147 -29.198 1.00 90.00 378 LEU A CA 1
ATOM 2931 C C . LEU A 1 378 ? 15.013 -11.496 -30.373 1.00 90.00 378 LEU A C 1
ATOM 2933 O O . LEU A 1 378 ? 14.674 -11.725 -31.533 1.00 90.00 378 LEU A O 1
ATOM 2937 N N . GLY A 1 379 ? 16.033 -10.681 -30.075 1.00 89.31 379 GLY A N 1
ATOM 2938 C CA . GLY A 1 379 ? 16.836 -9.950 -31.066 1.00 89.31 379 GLY A CA 1
ATOM 2939 C C . GLY A 1 379 ? 16.225 -8.623 -31.539 1.00 89.31 379 GLY A C 1
ATOM 2940 O O . GLY A 1 379 ? 16.828 -7.933 -32.360 1.00 89.31 379 GLY A O 1
ATOM 2941 N N . ARG A 1 380 ? 15.032 -8.260 -31.051 1.00 92.69 380 ARG A N 1
ATOM 2942 C CA . ARG A 1 380 ? 14.324 -7.007 -31.366 1.00 92.69 380 ARG A CA 1
ATOM 2943 C C . ARG A 1 380 ? 13.596 -6.408 -30.154 1.00 92.69 380 ARG A C 1
ATOM 2945 O O . ARG A 1 380 ? 12.610 -5.695 -30.319 1.00 92.69 380 ARG A O 1
ATOM 2952 N N . CYS A 1 381 ? 14.029 -6.745 -28.942 1.00 93.88 381 CYS A N 1
ATOM 2953 C CA . CYS A 1 381 ? 13.304 -6.430 -27.713 1.00 93.88 381 CYS A CA 1
ATOM 2954 C C . CYS A 1 381 ? 13.623 -5.011 -27.194 1.00 93.88 381 CYS A C 1
ATOM 2956 O O . CYS A 1 381 ? 14.773 -4.568 -27.199 1.00 93.88 381 CYS A O 1
ATOM 2958 N N . ASP A 1 382 ? 12.607 -4.304 -26.687 1.00 93.94 382 ASP A N 1
ATOM 2959 C CA . ASP A 1 382 ? 12.711 -2.908 -26.218 1.00 93.94 382 ASP A CA 1
ATOM 2960 C C . ASP A 1 382 ? 13.705 -2.693 -25.064 1.00 93.94 382 ASP A C 1
ATOM 2962 O O . ASP A 1 382 ? 14.167 -1.575 -24.825 1.00 93.94 382 ASP A O 1
ATOM 2966 N N . VAL A 1 383 ? 14.025 -3.763 -24.332 1.00 95.38 383 VAL A N 1
ATOM 2967 C CA . VAL A 1 383 ? 14.945 -3.760 -23.181 1.00 95.38 383 VAL A CA 1
ATOM 2968 C C . VAL A 1 383 ? 16.207 -4.588 -23.439 1.00 95.38 383 VAL A C 1
ATOM 2970 O O . VAL A 1 383 ? 16.958 -4.907 -22.523 1.00 95.38 383 VAL A O 1
ATOM 2973 N N . GLU A 1 384 ? 16.460 -4.959 -24.689 1.00 95.06 384 GLU A N 1
ATOM 2974 C CA . GLU A 1 384 ? 17.693 -5.622 -25.113 1.00 95.06 384 GLU A CA 1
ATOM 2975 C C . GLU A 1 384 ? 18.796 -4.590 -25.385 1.00 95.06 384 GLU A C 1
ATOM 2977 O O . GLU A 1 384 ? 18.521 -3.538 -25.969 1.00 95.06 384 GLU A O 1
ATOM 2982 N N . GLY A 1 385 ? 20.017 -4.887 -24.923 1.00 95.25 385 GLY A N 1
ATOM 2983 C CA . GLY A 1 385 ? 21.175 -3.982 -24.932 1.00 95.25 385 GLY A CA 1
ATOM 2984 C C . GLY A 1 385 ? 21.817 -3.793 -23.548 1.00 95.25 385 GLY A C 1
ATOM 2985 O O . GLY A 1 385 ? 21.340 -4.325 -22.536 1.00 95.25 385 GLY A O 1
ATOM 2986 N N . SER A 1 386 ? 22.906 -3.024 -23.507 1.00 96.56 386 SER A N 1
ATOM 2987 C CA . SER A 1 386 ? 23.489 -2.490 -22.268 1.00 96.56 386 SER A CA 1
ATOM 2988 C C . SER A 1 386 ? 22.614 -1.374 -21.678 1.00 96.56 386 SER A C 1
ATOM 2990 O O . SER A 1 386 ? 21.723 -0.843 -22.344 1.00 96.56 386 SER A O 1
ATOM 2992 N N . TYR A 1 387 ? 22.860 -0.981 -20.426 1.00 95.44 387 TYR A N 1
ATOM 2993 C CA . TYR A 1 387 ? 22.143 0.146 -19.815 1.00 95.44 387 TYR A CA 1
ATOM 2994 C C . TYR A 1 387 ? 22.424 1.471 -20.542 1.00 95.44 387 TYR A C 1
ATOM 2996 O O . TYR A 1 387 ? 21.547 2.332 -20.633 1.00 95.44 387 TYR A O 1
ATOM 3004 N N . GLU A 1 388 ? 23.622 1.606 -21.099 1.00 94.69 388 GLU A N 1
ATOM 3005 C CA . GLU A 1 388 ? 24.083 2.718 -21.918 1.00 94.69 388 GLU A CA 1
ATOM 3006 C C . GLU A 1 388 ? 23.292 2.795 -23.236 1.00 94.69 388 GLU A C 1
ATOM 3008 O O . GLU A 1 388 ? 22.753 3.858 -23.557 1.00 94.69 388 GLU A O 1
ATOM 3013 N N . ASP A 1 389 ? 23.126 1.666 -23.940 1.00 94.50 389 ASP A N 1
ATOM 3014 C CA . ASP A 1 389 ? 22.314 1.577 -25.167 1.00 94.50 389 ASP A CA 1
ATOM 3015 C C . ASP A 1 389 ? 20.853 1.969 -24.901 1.00 94.50 389 ASP A C 1
ATOM 3017 O O . ASP A 1 389 ? 20.255 2.749 -25.649 1.00 94.50 389 ASP A O 1
ATOM 3021 N N . LEU A 1 390 ? 20.274 1.456 -23.806 1.00 94.94 390 LEU A N 1
ATOM 3022 C CA . LEU A 1 390 ? 18.908 1.789 -23.395 1.00 94.94 390 LEU A CA 1
ATOM 3023 C C . LEU A 1 390 ? 18.761 3.280 -23.082 1.00 94.94 390 LEU A C 1
ATOM 3025 O O . LEU A 1 390 ? 17.802 3.905 -23.533 1.00 94.94 390 LEU A O 1
ATOM 3029 N N . SER A 1 391 ? 19.714 3.861 -22.353 1.00 93.62 391 SER A N 1
ATOM 3030 C CA . SER A 1 391 ? 19.701 5.283 -22.002 1.00 93.62 391 SER A CA 1
ATOM 3031 C C . SER A 1 391 ? 19.719 6.175 -23.250 1.00 93.62 391 SER A C 1
ATOM 3033 O O . SER A 1 391 ? 18.862 7.048 -23.398 1.00 93.62 391 SER A O 1
ATOM 3035 N N . LEU A 1 392 ? 20.626 5.904 -24.198 1.00 92.50 392 LEU A N 1
ATOM 3036 C CA . LEU A 1 392 ? 20.743 6.657 -25.454 1.00 92.50 392 LEU A CA 1
ATOM 3037 C C . LEU A 1 392 ? 19.509 6.505 -26.361 1.00 92.50 392 LEU A C 1
ATOM 3039 O O . LEU A 1 392 ? 19.123 7.461 -27.046 1.00 92.50 392 LEU A O 1
ATOM 3043 N N . ARG A 1 393 ? 18.879 5.321 -26.359 1.00 92.62 393 ARG A N 1
ATOM 3044 C CA . ARG A 1 393 ? 17.655 5.029 -27.123 1.00 92.62 393 ARG A CA 1
ATOM 3045 C C . ARG A 1 393 ? 16.427 5.746 -26.554 1.00 92.62 393 ARG A C 1
ATOM 3047 O O . ARG A 1 393 ? 15.658 6.310 -27.329 1.00 92.62 393 ARG A O 1
ATOM 3054 N N . LEU A 1 394 ? 16.230 5.726 -25.236 1.00 92.81 394 LEU A N 1
ATOM 3055 C CA . LEU A 1 394 ? 14.982 6.168 -24.591 1.00 92.81 394 LEU A CA 1
ATOM 3056 C C . LEU A 1 394 ? 14.970 7.665 -24.233 1.00 92.81 394 LEU A C 1
ATOM 3058 O O . LEU A 1 394 ? 13.919 8.316 -24.283 1.00 92.81 394 LEU A O 1
ATOM 3062 N N . PHE A 1 395 ? 16.131 8.230 -23.905 1.00 92.75 395 PHE A N 1
ATOM 3063 C CA . PHE A 1 395 ? 16.268 9.614 -23.452 1.00 92.75 395 PHE A CA 1
ATOM 3064 C C . PHE A 1 395 ? 17.013 10.467 -24.474 1.00 92.75 395 PHE A C 1
ATOM 3066 O O . PHE A 1 395 ? 17.766 9.957 -25.304 1.00 92.75 395 PHE A O 1
ATOM 3073 N N . ASP A 1 396 ? 16.780 11.776 -24.437 1.00 88.88 396 ASP A N 1
ATOM 3074 C CA . ASP A 1 396 ? 17.550 12.727 -25.229 1.00 88.88 396 ASP A CA 1
ATOM 3075 C C . ASP A 1 396 ? 18.827 13.142 -24.469 1.00 88.88 396 ASP A C 1
ATOM 3077 O O . ASP A 1 396 ? 18.721 13.853 -23.469 1.00 88.88 396 ASP A O 1
ATOM 3081 N N . PRO A 1 397 ? 20.033 12.738 -24.922 1.00 82.50 397 PRO A N 1
ATOM 3082 C CA . PRO A 1 397 ? 21.291 13.124 -24.287 1.00 82.50 397 PRO A CA 1
ATOM 3083 C C . PRO A 1 397 ? 21.710 14.567 -24.612 1.00 82.50 397 PRO A C 1
ATOM 3085 O O . PRO A 1 397 ? 22.697 15.041 -24.055 1.00 82.50 397 PRO A O 1
ATOM 3088 N N . THR A 1 398 ? 21.020 15.248 -25.537 1.00 83.75 398 THR A N 1
ATOM 3089 C CA . THR A 1 398 ? 21.359 16.617 -25.966 1.00 83.75 398 THR A CA 1
ATOM 3090 C C . THR A 1 398 ? 20.596 17.693 -25.196 1.00 83.75 398 THR A C 1
ATOM 3092 O O . THR A 1 398 ? 21.087 18.814 -25.063 1.00 83.75 398 THR A O 1
ATOM 3095 N N . SER A 1 399 ? 19.433 17.353 -24.637 1.00 79.25 399 SER A N 1
ATOM 3096 C CA . SER A 1 399 ? 18.678 18.239 -23.755 1.00 79.25 399 SER A CA 1
ATOM 3097 C C . SER A 1 399 ? 19.377 18.392 -22.396 1.00 79.25 399 SER A C 1
ATOM 3099 O O . SER A 1 399 ? 19.661 17.383 -21.745 1.00 79.25 399 SER A O 1
ATOM 3101 N N . PRO A 1 400 ? 19.611 19.624 -21.903 1.00 74.38 400 PRO A N 1
ATOM 3102 C CA . PRO A 1 400 ? 20.116 19.821 -20.550 1.00 74.38 400 PRO A CA 1
ATOM 3103 C C . PRO A 1 400 ? 19.088 19.310 -19.523 1.00 74.38 400 PRO A C 1
ATOM 3105 O O . PRO A 1 400 ? 17.882 19.498 -19.720 1.00 74.38 400 PRO A O 1
ATOM 3108 N N . PRO A 1 401 ? 19.525 18.684 -18.414 1.00 71.69 401 PRO A N 1
ATOM 3109 C CA . PRO A 1 401 ? 18.611 18.259 -17.363 1.00 71.69 401 PRO A CA 1
ATOM 3110 C C . PRO A 1 401 ? 17.890 19.470 -16.762 1.00 71.69 401 PRO A C 1
ATOM 3112 O O . PRO A 1 401 ? 18.471 20.545 -16.597 1.00 71.69 401 PRO A O 1
ATOM 3115 N N . LEU A 1 402 ? 16.616 19.287 -16.411 1.00 80.69 402 LEU A N 1
ATOM 3116 C CA . LEU A 1 402 ? 15.817 20.341 -15.790 1.00 80.69 402 LEU A CA 1
ATOM 3117 C C . LEU A 1 402 ? 16.445 20.773 -14.447 1.00 80.69 402 LEU A C 1
ATOM 3119 O O . LEU A 1 402 ? 16.977 19.923 -13.728 1.00 80.69 402 LEU A O 1
ATOM 3123 N N . PRO A 1 403 ? 16.371 22.062 -14.059 1.00 85.50 403 PRO A N 1
ATOM 3124 C CA . PRO A 1 403 ? 16.869 22.512 -12.762 1.00 85.50 403 PRO A CA 1
ATOM 3125 C C . PRO A 1 403 ? 16.161 21.793 -11.606 1.00 85.50 403 PRO A C 1
ATOM 3127 O O . PRO A 1 403 ? 14.949 21.919 -11.427 1.00 85.50 403 PRO A O 1
ATOM 3130 N N . ARG A 1 404 ? 16.924 21.051 -10.796 1.00 87.44 404 ARG A N 1
ATOM 3131 C CA . ARG A 1 404 ? 16.405 20.279 -9.657 1.00 87.44 404 ARG A CA 1
ATOM 3132 C C . ARG A 1 404 ? 16.973 20.804 -8.334 1.00 87.44 404 ARG A C 1
ATOM 3134 O O . ARG A 1 404 ? 18.119 20.498 -8.001 1.00 87.44 404 ARG A O 1
ATOM 3141 N N . PRO A 1 405 ? 16.213 21.611 -7.568 1.00 84.62 405 PRO A N 1
ATOM 3142 C CA . PRO A 1 405 ? 16.657 22.074 -6.258 1.00 84.62 405 PRO A CA 1
ATOM 3143 C C . PRO A 1 405 ? 16.740 20.906 -5.264 1.00 84.62 405 PRO A C 1
ATOM 3145 O O . PRO A 1 405 ? 16.014 19.920 -5.368 1.00 84.62 405 PRO A O 1
ATOM 3148 N N . SER A 1 406 ? 17.614 21.021 -4.261 1.00 86.31 406 SER A N 1
ATOM 3149 C CA . SER A 1 406 ? 17.812 19.946 -3.283 1.00 86.31 406 SER A CA 1
ATOM 3150 C C . SER A 1 406 ? 16.567 19.756 -2.409 1.00 86.31 406 SER A C 1
ATOM 3152 O O . SER A 1 406 ? 16.259 20.598 -1.563 1.00 86.31 406 SER A O 1
ATOM 3154 N N . LEU A 1 407 ? 15.874 18.630 -2.585 1.00 92.56 407 LEU A N 1
ATOM 3155 C CA . LEU A 1 407 ? 14.635 18.331 -1.875 1.00 92.56 407 LEU A CA 1
ATOM 3156 C C . LEU A 1 407 ? 14.852 18.231 -0.349 1.00 92.56 407 LEU A C 1
ATOM 3158 O O . LEU A 1 407 ? 15.760 17.542 0.144 1.00 92.56 407 LEU A O 1
ATOM 3162 N N . ARG A 1 408 ? 13.998 18.941 0.398 1.00 94.62 408 ARG A N 1
ATOM 3163 C CA . ARG A 1 408 ? 13.955 19.001 1.868 1.00 94.62 408 ARG A CA 1
ATOM 3164 C C . ARG A 1 408 ? 12.522 18.767 2.339 1.00 94.62 408 ARG A C 1
ATOM 3166 O O . ARG A 1 408 ? 11.688 19.656 2.201 1.00 94.62 408 ARG A O 1
ATOM 3173 N N . LEU A 1 409 ? 12.244 17.605 2.925 1.00 96.62 409 LEU A N 1
ATOM 3174 C CA . LEU A 1 409 ? 10.921 17.253 3.457 1.00 96.62 409 LEU A CA 1
ATOM 3175 C C . LEU A 1 409 ? 11.021 17.064 4.970 1.00 96.62 409 LEU A C 1
ATOM 3177 O O . LEU A 1 409 ? 11.556 16.065 5.443 1.00 96.62 409 LEU A O 1
ATOM 3181 N N . ARG A 1 410 ? 10.539 18.028 5.757 1.00 96.50 410 ARG A N 1
ATOM 3182 C CA . ARG A 1 410 ? 10.585 17.928 7.226 1.00 96.50 410 ARG A CA 1
ATOM 3183 C C . ARG A 1 410 ? 9.482 16.982 7.721 1.00 96.50 410 ARG A C 1
ATOM 3185 O O . ARG A 1 410 ? 8.339 17.183 7.317 1.00 96.50 410 ARG A O 1
ATOM 3192 N N . PRO A 1 411 ? 9.774 16.002 8.598 1.00 95.06 411 PRO A N 1
ATOM 3193 C CA . PRO A 1 411 ? 8.738 15.177 9.216 1.00 95.06 411 PRO A CA 1
ATOM 3194 C C . PRO A 1 411 ? 7.681 16.015 9.941 1.00 95.06 411 PRO A C 1
ATOM 3196 O O . PRO A 1 411 ? 8.014 16.959 10.659 1.00 95.06 411 PRO A O 1
ATOM 3199 N N . VAL A 1 412 ? 6.415 15.630 9.784 1.00 92.06 412 VAL A N 1
ATOM 3200 C CA . VAL A 1 412 ? 5.292 16.165 10.565 1.00 92.06 412 VAL A CA 1
ATOM 3201 C C . VAL A 1 412 ? 5.143 15.418 11.900 1.00 92.06 412 VAL A C 1
ATOM 3203 O O . VAL A 1 412 ? 5.537 14.251 11.989 1.00 92.06 412 VAL A O 1
ATOM 3206 N N . PRO A 1 413 ? 4.578 16.052 12.947 1.00 88.81 413 PRO A N 1
ATOM 3207 C CA . PRO A 1 413 ? 4.228 15.354 14.183 1.00 88.81 413 PRO A CA 1
ATOM 3208 C C . PRO A 1 413 ? 3.154 14.267 13.949 1.00 88.81 413 PRO A C 1
ATOM 3210 O O . PRO A 1 413 ? 2.452 14.303 12.931 1.00 88.81 413 PRO A O 1
ATOM 3213 N N . PRO A 1 414 ? 2.991 13.312 14.889 1.00 87.88 414 PRO A N 1
ATOM 3214 C CA . PRO A 1 414 ? 1.890 12.348 14.870 1.00 87.88 414 PRO A CA 1
ATOM 3215 C C . PRO A 1 414 ? 0.529 13.038 14.759 1.00 87.88 414 PRO A C 1
ATOM 3217 O O . PRO A 1 414 ? 0.325 14.125 15.307 1.00 87.88 414 PRO A O 1
ATOM 3220 N N . TRP A 1 415 ? -0.420 12.411 14.064 1.00 92.25 415 TRP A N 1
ATOM 3221 C CA . TRP A 1 415 ? -1.744 12.998 13.894 1.00 92.25 415 TRP A CA 1
ATOM 3222 C C . TRP A 1 415 ? -2.542 12.912 15.197 1.00 92.25 415 TRP A C 1
ATOM 3224 O O . TRP A 1 415 ? -2.600 11.868 15.850 1.00 92.25 415 TRP A O 1
ATOM 3234 N N . ARG A 1 416 ? -3.115 14.056 15.586 1.00 91.56 416 ARG A N 1
ATOM 3235 C CA . ARG A 1 416 ? -3.927 14.253 16.792 1.00 91.56 416 ARG A CA 1
ATOM 3236 C C . ARG A 1 416 ? -5.100 15.192 16.456 1.00 91.56 416 ARG A C 1
ATOM 3238 O O . ARG A 1 416 ? -5.002 16.400 16.687 1.00 91.56 416 ARG A O 1
ATOM 3245 N N . PRO A 1 417 ? -6.178 14.684 15.836 1.00 82.69 417 PRO A N 1
ATOM 3246 C CA . PRO A 1 417 ? -7.363 15.483 15.553 1.00 82.69 417 PRO A CA 1
ATOM 3247 C C . PRO A 1 417 ? -7.961 15.942 16.889 1.00 82.69 417 PRO A C 1
ATOM 3249 O O . PRO A 1 417 ? -8.094 15.150 17.815 1.00 82.69 417 PRO A O 1
ATOM 3252 N N . GLY A 1 418 ? -8.259 17.235 17.024 1.00 70.69 418 GLY A N 1
ATOM 3253 C CA . GLY A 1 418 ? -8.770 17.781 18.284 1.00 70.69 418 GLY A CA 1
ATOM 3254 C C . GLY A 1 418 ? -7.725 18.019 19.384 1.00 70.69 418 GLY A C 1
ATOM 3255 O O . GLY A 1 418 ? -8.124 18.314 20.501 1.00 70.69 418 GLY A O 1
ATOM 3256 N N . ALA A 1 419 ? -6.412 17.996 19.106 1.00 63.66 419 ALA A N 1
ATOM 3257 C CA . ALA A 1 419 ? -5.380 18.363 20.098 1.00 63.66 419 ALA A CA 1
ATOM 3258 C C . ALA A 1 419 ? -5.502 19.799 20.660 1.00 63.66 419 ALA A C 1
ATOM 3260 O O . ALA A 1 419 ? -4.904 20.114 21.684 1.00 63.66 419 ALA A O 1
ATOM 3261 N N . CYS A 1 420 ? -6.262 20.670 19.988 1.00 57.91 420 CYS A N 1
ATOM 3262 C CA . CYS A 1 420 ? -6.603 22.019 20.451 1.00 57.91 420 CYS A CA 1
ATOM 3263 C C . CYS A 1 420 ? -7.951 22.086 21.197 1.00 57.91 420 CYS A C 1
ATOM 3265 O O . CYS A 1 420 ? -8.362 23.170 21.604 1.00 57.91 420 CYS A O 1
ATOM 3267 N N . SER A 1 421 ? -8.661 20.964 21.343 1.00 62.84 421 SER A N 1
ATOM 3268 C CA . SER A 1 421 ? -9.915 20.890 22.090 1.00 62.84 421 SER A CA 1
ATOM 3269 C C . SER A 1 421 ? -9.632 20.780 23.585 1.00 62.84 421 SER A C 1
ATOM 3271 O O . SER A 1 421 ? -8.811 19.972 24.010 1.00 62.84 421 SER A O 1
ATOM 3273 N N . ALA A 1 422 ? -10.354 21.560 24.388 1.00 66.62 422 ALA A N 1
ATOM 3274 C CA . ALA A 1 422 ? -10.347 21.434 25.845 1.00 66.62 422 ALA A CA 1
ATOM 3275 C C . ALA A 1 422 ? -11.224 20.268 26.353 1.00 66.62 422 ALA A C 1
ATOM 3277 O O . ALA A 1 422 ? -11.317 20.052 27.560 1.00 66.62 422 ALA A O 1
ATOM 3278 N N . ALA A 1 423 ? -11.899 19.539 25.455 1.00 73.94 423 ALA A N 1
ATOM 3279 C CA . ALA A 1 423 ? -12.741 18.410 25.828 1.00 73.94 423 ALA A CA 1
ATOM 3280 C C . ALA A 1 423 ? -11.898 17.227 26.355 1.00 73.94 423 ALA A C 1
ATOM 3282 O O . ALA A 1 423 ? -10.839 16.934 25.793 1.00 73.94 423 ALA A O 1
ATOM 3283 N N . PRO A 1 424 ? -12.360 16.517 27.401 1.00 82.94 424 PRO A N 1
ATOM 3284 C CA . PRO A 1 424 ? -11.692 15.311 27.878 1.00 82.94 424 PRO A CA 1
ATOM 3285 C C . PRO A 1 424 ? -11.723 14.199 26.819 1.00 82.94 424 PRO A C 1
ATOM 3287 O O . PRO A 1 424 ? -12.572 14.180 25.926 1.00 82.94 424 PRO A O 1
ATOM 3290 N N . ALA A 1 425 ? -10.801 13.242 26.940 1.00 86.50 425 ALA A N 1
ATOM 3291 C CA . ALA A 1 425 ? -10.811 12.041 26.111 1.00 86.50 425 ALA A CA 1
ATOM 3292 C C . ALA A 1 425 ? -12.103 11.220 26.343 1.00 86.50 425 ALA A C 1
ATOM 3294 O O . ALA A 1 425 ? -12.585 11.169 27.478 1.00 86.50 425 ALA A O 1
ATOM 3295 N N . PRO A 1 426 ? -12.649 10.563 25.303 1.00 92.19 426 PRO A N 1
ATOM 3296 C CA . PRO A 1 426 ? -13.867 9.770 25.423 1.00 92.19 426 PRO A CA 1
ATOM 3297 C C . PRO A 1 426 ? -13.649 8.554 26.333 1.00 92.19 426 PRO A C 1
ATOM 3299 O O . PRO A 1 426 ? -12.636 7.859 26.233 1.00 92.19 426 PRO A O 1
ATOM 3302 N N . THR A 1 427 ? -14.618 8.287 27.204 1.00 93.88 427 THR A N 1
ATOM 3303 C CA . THR A 1 427 ? -14.635 7.148 28.138 1.00 93.88 427 THR A CA 1
ATOM 3304 C C . THR A 1 427 ? -15.372 5.935 27.569 1.00 93.88 427 THR A C 1
ATOM 3306 O O . THR A 1 427 ? -15.134 4.802 27.990 1.00 93.88 427 THR A O 1
ATOM 3309 N N . ARG A 1 428 ? -16.260 6.161 26.596 1.00 96.38 428 ARG A N 1
ATOM 3310 C CA . ARG A 1 428 ? -17.093 5.170 25.906 1.00 96.38 428 ARG A CA 1
ATOM 3311 C C . ARG A 1 428 ? -17.052 5.415 24.385 1.00 96.38 428 ARG A C 1
ATOM 3313 O O . ARG A 1 428 ? -18.107 5.626 23.778 1.00 96.38 428 ARG A O 1
ATOM 3320 N N . PRO A 1 429 ? -15.868 5.423 23.746 1.00 97.56 429 PRO A N 1
ATOM 3321 C CA . PRO A 1 429 ? -15.761 5.760 22.333 1.00 97.56 429 PRO A CA 1
ATOM 3322 C C . PRO A 1 429 ? -16.409 4.715 21.421 1.00 97.56 429 PRO A C 1
ATOM 3324 O O . PRO A 1 429 ? -16.534 3.542 21.770 1.00 97.56 429 PRO A O 1
ATOM 3327 N N . LEU A 1 430 ? -16.726 5.136 20.200 1.00 98.44 430 LEU A N 1
ATOM 3328 C CA . LEU A 1 430 ? -16.882 4.260 19.042 1.00 98.44 430 LEU A CA 1
ATOM 3329 C C . LEU A 1 430 ? -15.503 4.026 18.407 1.00 98.44 430 LEU A C 1
ATOM 3331 O O . LEU A 1 430 ? -14.811 4.991 18.076 1.00 98.44 430 LEU A O 1
ATOM 3335 N N . VAL A 1 431 ? -15.088 2.773 18.212 1.00 98.50 431 VAL A N 1
ATOM 3336 C CA . VAL A 1 431 ? -13.814 2.467 17.538 1.00 98.50 431 VAL A CA 1
ATOM 3337 C C . VAL A 1 431 ? -13.994 2.551 16.025 1.00 98.50 431 VAL A C 1
ATOM 3339 O O . VAL A 1 431 ? -14.687 1.730 15.419 1.00 98.50 431 VAL A O 1
ATOM 3342 N N . TRP A 1 432 ? -13.327 3.524 15.409 1.00 98.44 432 TRP A N 1
ATOM 3343 C CA . TRP A 1 432 ? -13.250 3.683 13.963 1.00 98.44 432 TRP A CA 1
ATOM 3344 C C . TRP A 1 432 ? -12.135 2.812 13.379 1.00 98.44 432 TRP A C 1
ATOM 3346 O O . TRP A 1 432 ? -10.941 3.039 13.601 1.00 98.44 432 TRP A O 1
ATOM 3356 N N . LEU A 1 433 ? -12.543 1.820 12.592 1.00 98.38 433 LEU A N 1
ATOM 3357 C CA . LEU A 1 433 ? -11.661 1.011 11.760 1.00 98.38 433 LEU A CA 1
ATOM 3358 C C . LEU A 1 433 ? -11.472 1.703 10.405 1.00 98.38 433 LEU A C 1
ATOM 3360 O O . LEU A 1 433 ? -12.436 2.141 9.774 1.00 98.38 433 LEU A O 1
ATOM 3364 N N . THR A 1 434 ? -10.228 1.790 9.948 1.00 97.56 434 THR A N 1
ATOM 3365 C CA . THR A 1 434 ? -9.837 2.445 8.694 1.00 97.56 434 THR A CA 1
ATOM 3366 C C . THR A 1 434 ? -9.159 1.438 7.767 1.00 97.56 434 THR A C 1
ATOM 3368 O O . THR A 1 434 ? -8.839 0.321 8.172 1.00 97.56 434 THR A O 1
ATOM 3371 N N . LEU A 1 435 ? -8.880 1.838 6.523 1.00 95.88 435 LEU A N 1
ATOM 3372 C CA . LEU A 1 435 ? -8.079 1.038 5.584 1.00 95.88 435 LEU A CA 1
ATOM 3373 C C . LEU A 1 435 ? -6.661 0.729 6.094 1.00 95.88 435 LEU A C 1
ATOM 3375 O O . LEU A 1 435 ? -6.007 -0.143 5.540 1.00 95.88 435 LEU A O 1
ATOM 3379 N N . ASP A 1 436 ? -6.173 1.431 7.119 1.00 95.75 436 ASP A N 1
ATOM 3380 C CA . ASP A 1 436 ? -4.877 1.164 7.747 1.00 95.75 436 ASP A CA 1
ATOM 3381 C C . ASP A 1 436 ? -5.002 0.329 9.034 1.00 95.75 436 ASP A C 1
ATOM 3383 O O . ASP A 1 436 ? -3.982 0.061 9.662 1.00 95.75 436 ASP A O 1
ATOM 3387 N N . SER A 1 437 ? -6.217 -0.024 9.477 1.00 96.88 437 SER A N 1
ATOM 3388 C CA . SER A 1 437 ? -6.493 -0.562 10.820 1.00 96.88 437 SER A CA 1
ATOM 3389 C C . SER A 1 437 ? -7.644 -1.584 10.876 1.00 96.88 437 SER A C 1
ATOM 3391 O O . SER A 1 437 ? -8.293 -1.736 11.913 1.00 96.88 437 SER A O 1
ATOM 3393 N N . ALA A 1 438 ? -7.895 -2.306 9.780 1.00 96.31 438 ALA A N 1
ATOM 3394 C CA . ALA A 1 438 ? -8.998 -3.257 9.604 1.00 96.31 438 ALA A CA 1
ATOM 3395 C C . ALA A 1 438 ? -8.738 -4.619 10.291 1.00 96.31 438 ALA A C 1
ATOM 3397 O O . ALA A 1 438 ? -8.766 -5.669 9.651 1.00 96.31 438 ALA A O 1
ATOM 3398 N N . ALA A 1 439 ? -8.436 -4.601 11.594 1.00 95.56 439 ALA A N 1
ATOM 3399 C CA . ALA A 1 439 ? -8.028 -5.776 12.363 1.00 95.56 439 ALA A CA 1
ATOM 3400 C C . ALA A 1 439 ? -8.384 -5.657 13.859 1.00 95.56 439 ALA A C 1
ATOM 3402 O O . ALA A 1 439 ? -8.409 -4.545 14.391 1.00 95.56 439 ALA A O 1
ATOM 3403 N N . PRO A 1 440 ? -8.582 -6.776 14.587 1.00 94.44 440 PRO A N 1
ATOM 3404 C CA . PRO A 1 440 ? -8.833 -6.737 16.031 1.00 94.44 440 PRO A CA 1
ATOM 3405 C C . PRO A 1 440 ? -7.603 -6.267 16.829 1.00 94.44 440 PRO A C 1
ATOM 3407 O O . PRO A 1 440 ? -7.742 -5.771 17.941 1.00 94.44 440 PRO A O 1
ATOM 3410 N N . THR A 1 441 ? -6.406 -6.386 16.248 1.00 95.25 441 THR A N 1
ATOM 3411 C CA . THR A 1 441 ? -5.113 -5.956 16.804 1.00 95.25 441 THR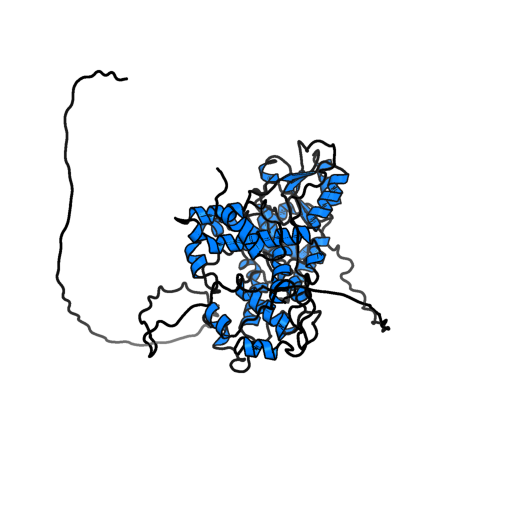 A CA 1
ATOM 3412 C C . THR A 1 441 ? -4.801 -4.472 16.574 1.00 95.25 441 THR A C 1
ATOM 3414 O O . THR A 1 441 ? -3.693 -4.030 16.877 1.00 95.25 441 THR A O 1
ATOM 3417 N N . SER A 1 442 ? -5.738 -3.685 16.031 1.00 95.75 442 SER A N 1
ATOM 3418 C CA . SER A 1 442 ? -5.532 -2.243 15.860 1.00 95.75 442 SER A CA 1
ATOM 3419 C C . SER A 1 442 ? -5.397 -1.545 17.226 1.00 95.75 442 SER A C 1
ATOM 3421 O O . SER A 1 442 ? -6.143 -1.892 18.144 1.00 95.75 442 SER A O 1
ATOM 3423 N N . PRO A 1 443 ? -4.503 -0.549 17.395 1.00 97.06 443 PRO A N 1
ATOM 3424 C CA . PRO A 1 443 ? -4.249 0.077 18.697 1.00 97.06 443 PRO A CA 1
ATOM 3425 C C . PRO A 1 443 ? -5.510 0.572 19.423 1.00 97.06 443 PRO A C 1
ATOM 3427 O O . PRO A 1 443 ? -5.688 0.316 20.610 1.00 97.06 443 PRO A O 1
ATOM 3430 N N . ALA A 1 444 ? -6.432 1.213 18.696 1.00 96.81 444 ALA A N 1
ATOM 3431 C CA . ALA A 1 444 ? -7.703 1.669 19.258 1.00 96.81 444 ALA A CA 1
ATOM 3432 C C . ALA A 1 444 ? -8.664 0.508 19.586 1.00 96.81 444 ALA A C 1
ATOM 3434 O O . ALA A 1 444 ? -9.396 0.585 20.569 1.00 96.81 444 ALA A O 1
ATOM 3435 N N . ALA A 1 445 ? -8.656 -0.573 18.798 1.00 96.69 445 ALA A N 1
ATOM 3436 C CA . ALA A 1 445 ? -9.491 -1.752 19.043 1.00 96.69 445 ALA A CA 1
ATOM 3437 C C . ALA A 1 445 ? -8.997 -2.613 20.220 1.00 96.69 445 ALA A C 1
ATOM 3439 O O . ALA A 1 445 ? -9.818 -3.278 20.856 1.00 96.69 445 ALA A O 1
ATOM 3440 N N . VAL A 1 446 ? -7.687 -2.588 20.499 1.00 96.69 446 VAL A N 1
ATOM 3441 C CA . VAL A 1 446 ? -7.044 -3.255 21.642 1.00 96.69 446 VAL A CA 1
ATOM 3442 C C . VAL A 1 446 ? -7.308 -2.493 22.939 1.00 96.69 446 VAL A C 1
ATOM 3444 O O . VAL A 1 446 ? -7.722 -3.103 23.921 1.00 96.69 446 VAL A O 1
ATOM 3447 N N . GLU A 1 447 ? -7.111 -1.172 22.952 1.00 96.81 447 GLU A N 1
ATOM 3448 C CA . GLU A 1 447 ? -7.337 -0.362 24.156 1.00 96.81 447 GLU A CA 1
ATOM 3449 C C . GLU A 1 447 ? -8.819 -0.314 24.549 1.00 96.81 447 GLU A C 1
ATOM 3451 O O . GLU A 1 447 ? -9.173 -0.537 25.705 1.00 96.81 447 GLU A O 1
ATOM 3456 N N . PHE A 1 448 ? -9.705 -0.097 23.574 1.00 96.69 448 PHE A N 1
ATOM 3457 C CA . PHE A 1 448 ? -11.149 -0.045 23.788 1.00 96.69 448 PHE A CA 1
ATOM 3458 C C . PHE A 1 448 ? -11.802 -1.384 23.409 1.00 96.69 448 PHE A C 1
ATOM 3460 O O . PHE A 1 448 ? -12.710 -1.453 22.583 1.00 96.69 448 PHE A O 1
ATOM 3467 N N . ALA A 1 449 ? -11.328 -2.478 24.015 1.00 95.50 449 ALA A N 1
ATOM 3468 C CA . ALA A 1 449 ? -11.702 -3.851 23.653 1.00 95.50 449 ALA A CA 1
ATOM 3469 C C . ALA A 1 449 ? -13.215 -4.164 23.718 1.00 95.50 449 ALA A C 1
ATOM 3471 O O . ALA A 1 449 ? -13.687 -5.045 22.993 1.00 95.50 449 ALA A O 1
ATOM 3472 N N . SER A 1 450 ? -13.964 -3.451 24.566 1.00 94.88 450 SER A N 1
ATOM 3473 C CA . SER A 1 450 ? -15.419 -3.573 24.752 1.00 94.88 450 SER A CA 1
ATOM 3474 C C . SER A 1 450 ? -16.250 -2.554 23.961 1.00 94.88 450 SER A C 1
ATOM 3476 O O . SER A 1 450 ? -17.479 -2.626 23.988 1.00 94.88 450 SER A O 1
ATOM 3478 N N . ALA A 1 451 ? -15.614 -1.603 23.274 1.00 97.44 451 ALA A N 1
ATOM 3479 C CA . ALA A 1 451 ? -16.313 -0.585 22.502 1.00 97.44 451 ALA A CA 1
ATOM 3480 C C . ALA A 1 451 ? -16.957 -1.168 21.229 1.00 97.44 451 ALA A C 1
ATOM 3482 O O . ALA A 1 451 ? -16.423 -2.117 20.641 1.00 97.44 451 ALA A O 1
ATOM 3483 N N . PRO A 1 452 ? -18.072 -0.580 20.750 1.00 98.12 452 PRO A N 1
ATOM 3484 C CA . PRO A 1 452 ? -18.576 -0.873 19.416 1.00 98.12 452 PRO A CA 1
ATOM 3485 C C . PRO A 1 452 ? -17.524 -0.511 18.360 1.00 98.12 452 PRO A C 1
ATOM 3487 O O . PRO A 1 452 ? -16.703 0.390 18.552 1.00 98.12 452 PRO A O 1
ATOM 3490 N N . ARG A 1 453 ? -17.550 -1.223 17.231 1.00 98.06 453 ARG A N 1
ATOM 3491 C CA . ARG A 1 453 ? -16.552 -1.113 16.162 1.00 98.06 453 ARG A CA 1
ATOM 3492 C C . ARG A 1 453 ? -17.244 -0.824 14.841 1.00 98.06 453 ARG A C 1
ATOM 3494 O O . ARG A 1 453 ? -18.192 -1.521 14.492 1.00 98.06 453 ARG A O 1
ATOM 3501 N N . LEU A 1 454 ? -16.757 0.171 14.106 1.00 98.56 454 LEU A N 1
ATOM 3502 C CA . LEU A 1 454 ? -17.349 0.599 12.843 1.00 98.56 454 LEU A CA 1
ATOM 3503 C C . LEU A 1 454 ? -16.271 0.837 11.787 1.00 98.56 454 LEU A C 1
ATOM 3505 O O . LEU A 1 454 ? -15.370 1.660 11.967 1.00 98.56 454 LEU A O 1
ATOM 3509 N N . PHE A 1 455 ? -16.398 0.136 10.664 1.00 98.44 455 PHE A N 1
ATOM 3510 C CA . PHE A 1 455 ? -15.713 0.456 9.420 1.00 98.44 455 PHE A CA 1
ATOM 3511 C C . PHE A 1 455 ? -16.661 1.243 8.507 1.00 98.44 455 PHE A C 1
ATOM 3513 O O . PHE A 1 455 ? -17.835 0.895 8.367 1.00 98.44 455 PHE A O 1
ATOM 3520 N N . VAL A 1 456 ? -16.152 2.290 7.856 1.00 98.00 456 VAL A N 1
ATOM 3521 C CA . VAL A 1 456 ? -16.924 3.069 6.879 1.00 98.00 456 VAL A CA 1
ATOM 3522 C C . VAL A 1 456 ? -16.257 2.977 5.513 1.00 98.00 456 VAL A C 1
ATOM 3524 O O . VAL A 1 456 ? -15.125 3.425 5.331 1.00 98.00 456 VAL A O 1
ATOM 3527 N N . ILE A 1 457 ? -16.979 2.407 4.552 1.00 96.12 457 ILE A N 1
ATOM 3528 C CA . ILE A 1 457 ? -16.650 2.449 3.131 1.00 96.12 457 ILE A CA 1
ATOM 3529 C C . ILE A 1 457 ? -17.022 3.846 2.629 1.00 96.12 457 ILE A C 1
ATOM 3531 O O . ILE A 1 457 ? -18.196 4.176 2.469 1.00 96.12 457 ILE A O 1
ATOM 3535 N N . ASP A 1 458 ? -16.010 4.674 2.409 1.00 94.38 458 ASP A N 1
ATOM 3536 C CA . ASP A 1 458 ? -16.165 6.029 1.887 1.00 94.38 458 ASP A CA 1
ATOM 3537 C C . ASP A 1 458 ? -16.407 5.991 0.359 1.00 94.38 458 ASP A C 1
ATOM 3539 O O . ASP A 1 458 ? -15.550 5.483 -0.371 1.00 94.38 458 ASP A O 1
ATOM 3543 N N . PRO A 1 459 ? -17.528 6.523 -0.169 1.00 91.38 459 PRO A N 1
ATOM 3544 C CA . PRO A 1 459 ? -17.756 6.635 -1.612 1.00 91.38 459 PRO A CA 1
ATOM 3545 C C . PRO A 1 459 ? -16.637 7.381 -2.350 1.00 91.38 459 PRO A C 1
ATOM 3547 O O . PRO A 1 459 ? -16.273 6.993 -3.459 1.00 91.38 459 PRO A O 1
ATOM 3550 N N . ALA A 1 460 ? -16.023 8.394 -1.727 1.00 91.12 460 ALA A N 1
ATOM 3551 C CA . ALA A 1 460 ? -14.913 9.126 -2.335 1.00 91.12 460 ALA A CA 1
ATOM 3552 C C . ALA A 1 460 ? -13.662 8.245 -2.494 1.00 91.12 460 ALA A C 1
ATOM 3554 O O . ALA A 1 460 ? -12.928 8.382 -3.469 1.00 91.12 460 ALA A O 1
ATOM 3555 N N . TRP A 1 461 ? -13.438 7.292 -1.581 1.00 92.44 461 TRP A N 1
ATOM 3556 C CA . TRP A 1 461 ? -12.388 6.282 -1.740 1.00 92.44 461 TRP A CA 1
ATOM 3557 C C . TRP A 1 461 ? -12.675 5.341 -2.918 1.00 92.44 461 TRP A C 1
ATOM 3559 O O . TRP A 1 461 ? -11.766 5.049 -3.698 1.00 92.44 461 TRP A O 1
ATOM 3569 N N . LEU A 1 462 ? -13.927 4.896 -3.069 1.00 90.00 462 LEU A N 1
ATOM 3570 C CA . LEU A 1 462 ? -14.332 4.015 -4.167 1.00 90.00 462 LEU A CA 1
ATOM 3571 C C . LEU A 1 462 ? -14.198 4.692 -5.538 1.00 90.00 462 LEU A C 1
ATOM 3573 O O . LEU A 1 462 ? -13.748 4.047 -6.483 1.00 90.00 462 LEU A O 1
ATOM 3577 N N . ASP A 1 463 ? -14.539 5.975 -5.654 1.00 87.69 463 ASP A N 1
ATOM 3578 C CA . ASP A 1 463 ? -14.450 6.711 -6.921 1.00 87.69 463 ASP A CA 1
ATOM 3579 C C . ASP A 1 463 ? -13.013 7.100 -7.311 1.00 87.69 463 ASP A C 1
ATOM 3581 O O . ASP A 1 463 ? -12.689 7.121 -8.508 1.00 87.69 463 ASP A O 1
ATOM 3585 N N . GLU A 1 464 ? -12.158 7.378 -6.321 1.00 87.75 464 GLU A N 1
ATOM 3586 C CA . GLU A 1 464 ? -10.762 7.791 -6.508 1.00 87.75 464 GLU A CA 1
ATOM 3587 C C . GLU A 1 464 ? -9.814 6.595 -6.699 1.00 87.75 464 GLU A C 1
ATOM 3589 O O . GLU A 1 464 ? -9.146 6.506 -7.727 1.00 87.75 464 GLU A O 1
ATOM 3594 N N . GLU A 1 465 ? -9.768 5.648 -5.752 1.00 89.94 465 GLU A N 1
ATOM 3595 C CA . GLU A 1 465 ? -8.840 4.503 -5.821 1.00 89.94 465 GLU A CA 1
ATOM 3596 C C . GLU A 1 465 ? -9.383 3.341 -6.661 1.00 89.94 465 GLU A C 1
ATOM 3598 O O . GLU A 1 465 ? -8.600 2.507 -7.115 1.00 89.94 465 GLU A O 1
ATOM 3603 N N . ARG A 1 466 ? -10.710 3.276 -6.864 1.00 89.12 466 ARG A N 1
ATOM 3604 C CA . ARG A 1 466 ? -11.414 2.249 -7.659 1.00 89.12 466 ARG A CA 1
ATOM 3605 C C . ARG A 1 466 ? -10.890 0.832 -7.393 1.00 89.12 466 ARG A C 1
ATOM 3607 O O . ARG A 1 466 ? -10.398 0.204 -8.328 1.00 89.12 466 ARG A O 1
ATOM 3614 N N . PRO A 1 467 ? -10.936 0.350 -6.136 1.00 90.75 467 PRO A N 1
ATOM 3615 C CA . PRO A 1 467 ? -10.389 -0.952 -5.763 1.00 90.75 467 PRO A CA 1
ATOM 3616 C C . PRO A 1 467 ? -11.058 -2.084 -6.554 1.00 90.75 467 PRO A C 1
ATOM 3618 O O . PRO A 1 467 ? -12.272 -2.063 -6.751 1.00 90.75 467 PRO A O 1
ATOM 3621 N N . SER A 1 468 ? -10.272 -3.080 -6.967 1.00 88.75 468 SER A N 1
ATOM 3622 C CA . SER A 1 468 ? -10.762 -4.308 -7.606 1.00 88.75 468 SER A CA 1
ATOM 3623 C C . SER A 1 468 ? -11.711 -5.094 -6.699 1.00 88.75 468 SER A C 1
ATOM 3625 O O . SER A 1 468 ? -11.673 -4.963 -5.466 1.00 88.75 468 SER A O 1
ATOM 3627 N N . LEU A 1 469 ? -12.516 -5.985 -7.288 1.00 89.38 469 LEU A N 1
ATOM 3628 C CA . LEU A 1 469 ? -13.373 -6.880 -6.503 1.00 89.38 469 LEU A CA 1
ATOM 3629 C C . LEU A 1 469 ? -12.536 -7.735 -5.538 1.00 89.38 469 LEU A C 1
ATOM 3631 O O . LEU A 1 469 ? -12.902 -7.897 -4.375 1.00 89.38 469 LEU A O 1
ATOM 3635 N N . ALA A 1 470 ? -11.371 -8.210 -5.987 1.00 89.38 470 ALA A N 1
ATOM 3636 C CA . ALA A 1 470 ? -10.427 -8.965 -5.166 1.00 89.38 470 ALA A CA 1
ATOM 3637 C C . ALA A 1 470 ? -9.948 -8.176 -3.929 1.00 89.38 470 ALA A C 1
ATOM 3639 O O . ALA A 1 470 ? -9.904 -8.727 -2.826 1.00 89.38 470 ALA A O 1
ATOM 3640 N N . ARG A 1 471 ? -9.647 -6.875 -4.078 1.00 92.19 471 ARG A N 1
ATOM 3641 C CA . ARG A 1 471 ? -9.240 -5.997 -2.965 1.00 92.19 471 ARG A CA 1
ATOM 3642 C C . ARG A 1 471 ? -10.394 -5.740 -1.987 1.00 92.19 471 ARG A C 1
ATOM 3644 O O . ARG A 1 471 ? -10.150 -5.688 -0.781 1.00 92.19 471 ARG A O 1
ATOM 3651 N N . LEU A 1 472 ? -11.634 -5.630 -2.473 1.00 93.31 472 LEU A N 1
ATOM 3652 C CA . LEU A 1 472 ? -12.828 -5.522 -1.620 1.00 93.31 472 LEU A CA 1
ATOM 3653 C C . LEU A 1 472 ? -13.103 -6.821 -0.846 1.00 93.31 472 LEU A C 1
ATOM 3655 O O . LEU A 1 472 ? -13.298 -6.764 0.366 1.00 93.31 472 LEU A O 1
ATOM 3659 N N . VAL A 1 473 ? -13.052 -7.986 -1.502 1.00 93.94 473 VAL A N 1
ATOM 3660 C CA . VAL A 1 473 ? -13.207 -9.302 -0.850 1.00 93.94 473 VAL A CA 1
ATOM 3661 C C . VAL A 1 473 ? -12.150 -9.491 0.242 1.00 93.94 473 VAL A C 1
ATOM 3663 O O . VAL A 1 473 ? -12.504 -9.809 1.375 1.00 93.94 473 VAL A O 1
ATOM 3666 N N . PHE A 1 474 ? -10.875 -9.210 -0.055 1.00 95.62 474 PHE A N 1
ATOM 3667 C CA . PHE A 1 474 ? -9.786 -9.292 0.926 1.00 95.62 474 PHE A CA 1
ATOM 3668 C C . PHE A 1 474 ? -10.033 -8.392 2.149 1.00 95.62 474 PHE A C 1
ATOM 3670 O O . PHE A 1 474 ? -9.842 -8.821 3.286 1.00 95.62 474 PHE A O 1
ATOM 3677 N N . LEU A 1 475 ? -10.489 -7.152 1.937 1.00 96.12 475 LEU A N 1
ATOM 3678 C CA . LEU A 1 475 ? -10.814 -6.217 3.019 1.00 96.12 475 LEU A CA 1
ATOM 3679 C C . LEU A 1 475 ? -11.992 -6.707 3.880 1.00 96.12 475 LEU A C 1
ATOM 3681 O O . LEU A 1 475 ? -11.924 -6.620 5.105 1.00 96.12 475 LEU A O 1
ATOM 3685 N N . PHE A 1 476 ? -13.047 -7.252 3.270 1.00 96.88 476 PHE A N 1
ATOM 3686 C CA . PHE A 1 476 ? -14.171 -7.831 4.013 1.00 96.88 476 PHE A CA 1
ATOM 3687 C C . PHE A 1 476 ? -13.745 -9.062 4.826 1.00 96.88 476 PHE A C 1
ATOM 3689 O O . PHE A 1 476 ? -14.154 -9.185 5.977 1.00 96.88 476 PHE A O 1
ATOM 3696 N N . GLU A 1 477 ? -12.870 -9.919 4.295 1.00 96.62 477 GLU A N 1
ATOM 3697 C CA . GLU A 1 477 ? -12.280 -11.033 5.053 1.00 96.62 477 GLU A CA 1
ATOM 3698 C C . GLU A 1 477 ? -11.393 -10.549 6.218 1.00 96.62 477 GLU A C 1
ATOM 3700 O O . GLU A 1 477 ? -11.388 -11.170 7.277 1.00 96.62 477 GLU A O 1
ATOM 3705 N N . CYS A 1 478 ? -10.690 -9.417 6.082 1.00 97.31 478 CYS A N 1
ATOM 3706 C CA . CYS A 1 478 ? -9.991 -8.779 7.208 1.00 97.31 478 CYS A CA 1
ATOM 3707 C C . CYS A 1 478 ? -10.955 -8.302 8.303 1.00 97.31 478 CYS A C 1
ATOM 3709 O O . CYS A 1 478 ? -10.698 -8.516 9.488 1.00 97.31 478 CYS A O 1
ATOM 3711 N N . LEU A 1 479 ? -12.080 -7.699 7.913 1.00 97.25 479 LEU A N 1
ATOM 3712 C CA . LEU A 1 479 ? -13.102 -7.206 8.840 1.00 97.25 479 LEU A CA 1
ATOM 3713 C C . LEU A 1 479 ? -13.920 -8.334 9.492 1.00 97.25 479 LEU A C 1
ATOM 3715 O O . LEU A 1 479 ? -14.415 -8.147 10.603 1.00 97.25 479 LEU A O 1
ATOM 3719 N N . ALA A 1 480 ? -14.014 -9.510 8.864 1.00 95.75 480 ALA A N 1
ATOM 3720 C CA . ALA A 1 480 ? -14.675 -10.692 9.425 1.00 95.75 480 ALA A CA 1
ATOM 3721 C C . ALA A 1 480 ? -14.043 -11.151 10.754 1.00 95.75 480 ALA A C 1
ATOM 3723 O O . ALA A 1 480 ? -14.761 -11.560 11.671 1.00 95.75 480 ALA A O 1
ATOM 3724 N N . ASP A 1 481 ? -12.718 -11.010 10.874 1.00 94.06 481 ASP A N 1
ATOM 3725 C CA . ASP A 1 481 ? -11.933 -11.317 12.078 1.00 94.06 481 ASP A CA 1
ATOM 3726 C C . ASP A 1 481 ? -12.076 -10.252 13.185 1.00 94.06 481 ASP A C 1
ATOM 3728 O O . ASP A 1 481 ? -11.468 -10.382 14.250 1.00 94.06 481 ASP A O 1
ATOM 3732 N N . VAL A 1 482 ? -12.868 -9.194 12.971 1.00 94.50 482 VAL A N 1
ATOM 3733 C CA . VAL A 1 482 ? -13.129 -8.147 13.966 1.00 94.50 482 VAL A CA 1
ATOM 3734 C C . VAL A 1 482 ? -14.499 -8.380 14.627 1.00 94.50 482 VAL A C 1
ATOM 3736 O O . VAL A 1 482 ? -15.540 -8.114 14.017 1.00 94.50 482 VAL A O 1
ATOM 3739 N N . PRO A 1 483 ? -14.559 -8.851 15.892 1.00 89.38 483 PRO A N 1
ATOM 3740 C CA . PRO A 1 483 ? -15.827 -9.208 16.520 1.00 89.38 483 PRO A CA 1
ATOM 3741 C C . PRO A 1 483 ? -16.761 -8.002 16.639 1.00 89.38 483 PRO A C 1
ATOM 3743 O O . PRO A 1 483 ? -16.384 -6.966 17.191 1.00 89.38 483 PRO A O 1
ATOM 3746 N N . GLY A 1 484 ? -17.986 -8.157 16.132 1.00 91.06 484 GLY A N 1
ATOM 3747 C CA . GLY A 1 484 ? -19.024 -7.125 16.191 1.00 91.06 484 GLY A CA 1
ATOM 3748 C C . GLY A 1 484 ? -18.757 -5.879 15.338 1.00 91.06 484 GLY A C 1
ATOM 3749 O O . GLY A 1 484 ? -19.381 -4.857 15.599 1.00 91.06 484 GLY A O 1
ATOM 3750 N N . ALA A 1 485 ? -17.844 -5.935 14.359 1.00 95.69 485 ALA A N 1
ATOM 3751 C CA . ALA A 1 485 ? -17.638 -4.824 13.435 1.00 95.69 485 ALA A CA 1
ATOM 3752 C C . ALA A 1 485 ? -18.862 -4.595 12.535 1.00 95.69 485 ALA A C 1
ATOM 3754 O O . ALA A 1 485 ? -19.254 -5.460 11.751 1.00 95.69 485 ALA A O 1
ATOM 3755 N N . GLU A 1 486 ? -19.426 -3.399 12.648 1.00 97.56 486 GLU A N 1
ATOM 3756 C CA . GLU A 1 486 ? -20.397 -2.832 11.722 1.00 97.56 486 GLU A CA 1
ATOM 3757 C C . GLU A 1 486 ? -19.656 -2.301 10.479 1.00 97.56 486 GLU A C 1
ATOM 3759 O O . GLU A 1 486 ? -18.555 -1.750 10.596 1.00 97.56 486 GLU A O 1
ATOM 3764 N N . ILE A 1 487 ? -20.233 -2.459 9.286 1.00 98.12 487 ILE A N 1
ATOM 3765 C CA . ILE A 1 487 ? -19.663 -1.971 8.020 1.00 98.12 487 ILE A CA 1
ATOM 3766 C C . ILE A 1 487 ? -20.723 -1.130 7.309 1.00 98.12 487 ILE A C 1
ATOM 3768 O O . ILE A 1 487 ? -21.688 -1.668 6.774 1.00 98.12 487 ILE A O 1
ATOM 3772 N N . ARG A 1 488 ? -20.548 0.192 7.262 1.00 97.19 488 ARG A N 1
ATOM 3773 C CA . ARG A 1 488 ? -21.484 1.113 6.583 1.00 97.19 488 ARG A CA 1
ATOM 3774 C C . A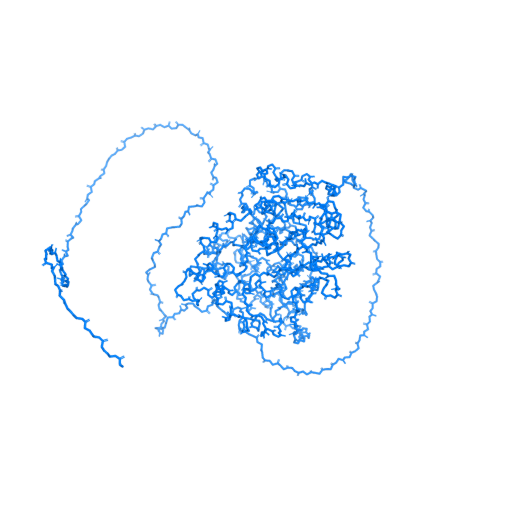RG A 1 488 ? -20.856 1.754 5.356 1.00 97.19 488 ARG A C 1
ATOM 3776 O O . ARG A 1 488 ? -19.635 1.793 5.233 1.00 97.19 488 ARG A O 1
ATOM 3783 N N . VAL A 1 489 ? -21.692 2.293 4.471 1.00 95.50 489 VAL A N 1
ATOM 3784 C CA . VAL A 1 489 ? -21.252 3.062 3.299 1.00 95.50 489 VAL A CA 1
ATOM 3785 C C . VAL A 1 489 ? -21.699 4.515 3.429 1.00 95.50 489 VAL A C 1
ATOM 3787 O O . VAL A 1 489 ? -22.853 4.773 3.755 1.00 95.50 489 VAL A O 1
ATOM 3790 N N . GLY A 1 490 ? -20.801 5.466 3.186 1.00 95.12 490 GLY A N 1
ATOM 3791 C CA . GLY A 1 490 ? -21.106 6.900 3.225 1.00 95.12 490 GLY A CA 1
ATOM 3792 C C . GLY A 1 490 ? -19.925 7.752 3.700 1.00 95.12 490 GLY A C 1
ATOM 3793 O O . GLY A 1 490 ? -18.874 7.204 4.034 1.00 95.12 490 GLY A O 1
ATOM 3794 N N . PRO A 1 491 ? -20.068 9.087 3.745 1.00 95.75 491 PRO A N 1
ATOM 3795 C CA . PRO A 1 491 ? -19.004 9.978 4.201 1.00 95.75 491 PRO A CA 1
ATOM 3796 C C . PRO A 1 491 ? -18.668 9.714 5.682 1.00 95.75 491 PRO A C 1
ATOM 3798 O O . PRO A 1 491 ? -19.548 9.854 6.534 1.00 95.75 491 PRO A O 1
ATOM 3801 N N . PRO A 1 492 ? -17.417 9.375 6.058 1.00 96.44 492 PRO A N 1
ATOM 3802 C CA . PRO A 1 492 ? -17.090 9.047 7.451 1.00 96.44 492 PRO A CA 1
ATOM 3803 C C . PRO A 1 492 ? -17.418 10.172 8.447 1.00 96.44 492 PRO A C 1
ATOM 3805 O O . PRO A 1 492 ? -17.811 9.897 9.578 1.00 96.44 492 PRO A O 1
ATOM 3808 N N . ALA A 1 493 ? -17.327 11.431 8.006 1.00 95.44 493 ALA A N 1
ATOM 3809 C CA . ALA A 1 493 ? -17.680 12.609 8.797 1.00 95.44 493 ALA A CA 1
ATOM 3810 C C . ALA A 1 493 ? -19.186 12.744 9.109 1.00 95.44 493 ALA A C 1
ATOM 3812 O O . ALA A 1 493 ? -19.538 13.470 10.031 1.00 95.44 493 ALA A O 1
ATOM 3813 N N . GLU A 1 494 ? -20.062 12.039 8.389 1.00 95.38 494 GLU A N 1
ATOM 3814 C CA . GLU A 1 494 ? -21.508 11.977 8.655 1.00 95.38 494 GLU A CA 1
ATOM 3815 C C . GLU A 1 494 ? -21.870 10.690 9.408 1.00 95.38 494 GLU A C 1
ATOM 3817 O O . GLU A 1 494 ? -22.599 10.710 10.403 1.00 95.38 494 GLU A O 1
ATOM 3822 N N . ILE A 1 495 ? -21.311 9.560 8.959 1.00 97.50 495 ILE A N 1
ATOM 3823 C CA . ILE A 1 495 ? -21.615 8.234 9.501 1.00 97.50 495 ILE A CA 1
ATOM 3824 C C . ILE A 1 495 ? -21.131 8.094 10.949 1.00 97.50 495 ILE A C 1
ATOM 3826 O O . ILE A 1 495 ? -21.880 7.576 11.781 1.00 97.50 495 ILE A O 1
ATOM 3830 N N . LEU A 1 496 ? -19.914 8.545 11.285 1.00 97.50 496 LEU A N 1
ATOM 3831 C CA . LEU A 1 496 ? -19.403 8.364 12.648 1.00 97.50 496 LEU A CA 1
ATOM 3832 C C . LEU A 1 496 ? -20.198 9.167 13.687 1.00 97.50 496 LEU A C 1
ATOM 3834 O O . LEU A 1 496 ? -20.634 8.540 14.651 1.00 97.50 496 LEU A O 1
ATOM 3838 N N . PRO A 1 497 ? -20.487 10.475 13.513 1.00 96.81 497 PRO A N 1
ATOM 3839 C CA . PRO A 1 497 ? -21.314 11.206 14.470 1.00 96.81 497 PRO A CA 1
ATOM 3840 C C . PRO A 1 497 ? -22.705 10.600 14.681 1.00 96.81 497 PRO A C 1
ATOM 3842 O O . PRO A 1 497 ? -23.145 10.446 15.822 1.00 96.81 497 PRO A O 1
ATOM 3845 N N . ALA A 1 498 ? -23.370 10.180 13.599 1.00 96.50 498 ALA A N 1
ATOM 3846 C CA . ALA A 1 498 ? -24.680 9.538 13.680 1.00 96.50 498 ALA A CA 1
ATOM 3847 C C . ALA A 1 498 ? -24.635 8.215 14.467 1.00 96.50 498 ALA A C 1
ATOM 3849 O O . ALA A 1 498 ? -25.547 7.918 15.243 1.00 96.50 498 ALA A O 1
ATOM 3850 N N . ARG A 1 499 ? -23.568 7.420 14.307 1.00 97.44 499 ARG A N 1
ATOM 3851 C CA . ARG A 1 499 ? -23.399 6.147 15.026 1.00 97.44 499 ARG A CA 1
ATOM 3852 C C . ARG A 1 499 ? -22.919 6.324 16.462 1.00 97.44 499 ARG A C 1
ATOM 3854 O O . ARG A 1 499 ? -23.391 5.581 17.316 1.00 97.44 499 ARG A O 1
ATOM 3861 N N . VAL A 1 500 ? -22.099 7.335 16.757 1.00 97.75 500 VAL A N 1
ATOM 3862 C CA . VAL A 1 500 ? -21.754 7.730 18.135 1.00 97.75 500 VAL A CA 1
ATOM 3863 C C . VAL A 1 500 ? -23.026 8.059 18.922 1.00 97.75 500 VAL A C 1
ATOM 3865 O O . VAL A 1 500 ? -23.261 7.465 19.975 1.00 97.75 500 VAL A O 1
ATOM 3868 N N . ALA A 1 501 ? -23.895 8.912 18.368 1.00 97.12 501 ALA A N 1
ATOM 3869 C CA . ALA A 1 501 ? -25.169 9.270 18.992 1.00 97.12 501 ALA A CA 1
ATOM 3870 C C . ALA A 1 501 ? -26.108 8.059 19.155 1.00 97.12 501 ALA A C 1
ATOM 3872 O O . ALA A 1 501 ? -26.630 7.820 20.243 1.00 97.12 501 ALA A O 1
ATOM 3873 N N . ALA A 1 502 ? -26.286 7.253 18.101 1.00 97.25 502 ALA A N 1
ATOM 3874 C CA . ALA A 1 502 ? -27.190 6.099 18.118 1.00 97.25 502 ALA A CA 1
ATOM 3875 C C . ALA A 1 502 ? -26.751 4.953 19.055 1.00 97.25 502 ALA A C 1
ATOM 3877 O O . ALA A 1 502 ? -27.576 4.112 19.405 1.00 97.25 502 ALA A O 1
ATOM 3878 N N . LEU A 1 503 ? -25.471 4.893 19.435 1.00 97.31 503 LEU A N 1
ATOM 3879 C CA . LEU A 1 503 ? -24.909 3.868 20.324 1.00 97.31 503 LEU A CA 1
ATOM 3880 C C . LEU A 1 503 ? -24.671 4.367 21.761 1.00 97.31 503 LEU A C 1
ATOM 3882 O O . LEU A 1 503 ? -24.242 3.585 22.612 1.00 97.31 503 LEU A O 1
ATOM 3886 N N . GLY A 1 504 ? -24.942 5.644 22.056 1.00 97.25 504 GLY A N 1
ATOM 3887 C CA . GLY A 1 504 ? -24.649 6.233 23.369 1.00 97.25 504 GLY A CA 1
ATOM 3888 C C . GLY A 1 504 ? -23.147 6.268 23.686 1.00 97.25 504 GLY A C 1
ATOM 3889 O O . GLY A 1 504 ? -22.742 6.022 24.829 1.00 97.25 504 GLY A O 1
ATOM 3890 N N . CYS A 1 505 ? -22.330 6.513 22.659 1.00 97.75 505 CYS A N 1
ATOM 3891 C CA . CYS A 1 505 ? -20.897 6.770 22.777 1.00 97.75 505 CYS A CA 1
ATOM 3892 C C . CYS A 1 505 ? -20.634 8.263 23.030 1.00 97.75 505 CYS A C 1
ATOM 3894 O O . CYS A 1 505 ? -21.436 9.116 22.652 1.00 97.75 505 CYS A O 1
ATOM 3896 N N . ASP A 1 506 ? -19.491 8.585 23.635 1.00 95.94 506 ASP A N 1
ATOM 3897 C CA . ASP A 1 506 ? -19.082 9.959 23.984 1.00 95.94 506 ASP A CA 1
ATOM 3898 C C . ASP A 1 506 ? -17.958 10.525 23.089 1.00 95.94 506 ASP A C 1
ATOM 3900 O O . ASP A 1 506 ? -17.476 11.634 23.311 1.00 95.94 506 ASP A O 1
ATOM 3904 N N . GLY A 1 507 ? -17.560 9.787 22.050 1.00 96.44 507 GLY A N 1
ATOM 3905 C CA . GLY A 1 507 ? -16.584 10.218 21.050 1.00 96.44 507 GLY A CA 1
ATOM 3906 C C . GLY A 1 507 ? -16.112 9.074 20.154 1.00 96.44 507 GLY A C 1
ATOM 3907 O O . GLY A 1 507 ? -16.740 8.014 20.093 1.00 96.44 507 GLY A O 1
ATOM 3908 N N . VAL A 1 508 ? -14.989 9.277 19.464 1.00 97.50 508 VAL A N 1
ATOM 3909 C CA . VAL A 1 508 ? -14.394 8.305 18.528 1.00 97.50 508 VAL A CA 1
ATOM 3910 C C . VAL A 1 508 ? -12.969 7.946 18.948 1.00 97.50 508 VAL A C 1
ATOM 3912 O O . VAL A 1 508 ? -12.174 8.829 19.261 1.00 97.50 508 VAL A O 1
ATOM 3915 N N . ALA A 1 509 ? -12.615 6.663 18.888 1.00 97.44 509 ALA A N 1
ATOM 3916 C CA . ALA A 1 509 ? -11.241 6.181 19.013 1.00 97.44 509 ALA A CA 1
ATOM 3917 C C . ALA A 1 509 ? -10.742 5.639 17.667 1.00 97.44 509 ALA A C 1
ATOM 3919 O O . ALA A 1 509 ? -11.436 4.864 17.014 1.00 97.44 509 ALA A O 1
ATOM 3920 N N . VAL A 1 510 ? -9.540 6.029 17.240 1.00 97.69 510 VAL A N 1
ATOM 3921 C CA . VAL A 1 510 ? -8.973 5.656 15.931 1.00 97.69 510 VAL A CA 1
ATOM 3922 C C . VAL A 1 510 ? -7.472 5.370 16.041 1.00 97.69 510 VAL A C 1
ATOM 3924 O O . VAL A 1 510 ? -6.776 5.963 16.862 1.00 97.69 510 VAL A O 1
ATOM 3927 N N . ALA A 1 511 ? -6.947 4.454 15.229 1.00 96.81 511 ALA A N 1
ATOM 3928 C CA . ALA A 1 511 ? -5.500 4.249 15.124 1.00 96.81 511 ALA A CA 1
ATOM 3929 C C . ALA A 1 511 ? -4.838 5.388 14.319 1.00 96.81 511 ALA A C 1
ATOM 3931 O O . ALA A 1 511 ? -5.460 5.933 13.405 1.00 96.81 511 ALA A O 1
ATOM 3932 N N . ASP A 1 512 ? -3.579 5.733 14.611 1.00 94.50 512 ASP A N 1
ATOM 3933 C CA . ASP A 1 512 ? -2.833 6.700 13.794 1.00 94.50 512 ASP A CA 1
ATOM 3934 C C . ASP A 1 512 ? -2.739 6.217 12.338 1.00 94.50 512 ASP A C 1
ATOM 3936 O O . ASP A 1 512 ? -2.461 5.049 12.046 1.00 94.50 512 ASP A O 1
ATOM 3940 N N . SER A 1 513 ? -2.990 7.134 11.412 1.00 92.00 513 SER A N 1
ATOM 3941 C CA . SER A 1 513 ? -3.039 6.876 9.978 1.00 92.00 513 SER A CA 1
ATOM 3942 C C . SER A 1 513 ? -2.344 8.024 9.251 1.00 92.00 513 SER A C 1
ATOM 3944 O O . SER A 1 513 ? -2.635 9.185 9.545 1.00 92.00 513 SER A O 1
ATOM 3946 N N . PRO A 1 514 ? -1.438 7.755 8.293 1.00 86.56 514 PRO A N 1
ATOM 3947 C CA . PRO A 1 514 ? -0.887 8.771 7.401 1.00 86.56 514 PRO A CA 1
ATOM 3948 C C . PRO A 1 514 ? -1.865 9.175 6.289 1.00 86.56 514 PRO A C 1
ATOM 3950 O O . PRO A 1 514 ? -1.591 10.150 5.597 1.00 86.56 514 PRO A O 1
ATOM 3953 N N . CYS A 1 515 ? -2.975 8.448 6.091 1.00 91.81 515 CYS A N 1
ATOM 3954 C CA . CYS A 1 515 ? -3.904 8.667 4.985 1.00 91.81 515 CYS A CA 1
ATOM 3955 C C . CYS A 1 515 ? -4.549 10.067 5.074 1.00 91.81 515 CYS A C 1
ATOM 3957 O O . CYS A 1 515 ? -5.294 10.332 6.025 1.00 91.81 515 CYS A O 1
ATOM 3959 N N . PRO A 1 516 ? -4.344 10.962 4.086 1.00 92.31 516 PRO A N 1
ATOM 3960 C CA . PRO A 1 516 ? -4.908 12.311 4.116 1.00 92.31 516 PRO A CA 1
ATOM 3961 C C . PRO A 1 516 ? -6.437 12.320 4.196 1.00 92.31 516 PRO A C 1
ATOM 3963 O O . PRO A 1 516 ? -7.003 13.147 4.907 1.00 92.31 516 PRO A O 1
ATOM 3966 N N . ARG A 1 517 ? -7.112 11.361 3.544 1.00 91.69 517 ARG A N 1
ATOM 3967 C CA . ARG A 1 517 ? -8.576 11.187 3.591 1.00 91.69 517 ARG A CA 1
ATOM 3968 C C . ARG A 1 517 ? -9.064 10.921 5.022 1.00 91.69 517 ARG A C 1
ATOM 3970 O O . ARG A 1 517 ? -9.916 11.653 5.522 1.00 91.69 517 ARG A O 1
ATOM 3977 N N . THR A 1 518 ? -8.451 9.958 5.717 1.00 94.69 518 THR A N 1
ATOM 3978 C CA . THR A 1 518 ? -8.716 9.664 7.139 1.00 94.69 518 THR A CA 1
ATOM 3979 C C . THR A 1 518 ? -8.424 10.873 8.028 1.00 94.69 518 THR A C 1
ATOM 3981 O O . THR A 1 518 ? -9.253 11.231 8.866 1.00 94.69 518 THR A O 1
ATOM 3984 N N . ARG A 1 519 ? -7.287 11.551 7.811 1.00 94.38 519 ARG A N 1
ATOM 3985 C CA . ARG A 1 519 ? -6.891 12.739 8.585 1.00 94.38 519 ARG A CA 1
ATOM 3986 C C . ARG A 1 519 ? -7.881 13.895 8.441 1.00 94.38 519 ARG A C 1
ATOM 3988 O O . ARG A 1 519 ? -8.250 14.494 9.451 1.00 94.38 519 ARG A O 1
ATOM 3995 N N . ARG A 1 520 ? -8.338 14.175 7.213 1.00 93.81 520 ARG A N 1
ATOM 3996 C CA . ARG A 1 520 ? -9.368 15.184 6.909 1.00 93.81 520 ARG A CA 1
ATOM 3997 C C . ARG A 1 520 ? -10.693 14.851 7.593 1.00 93.81 520 ARG A C 1
ATOM 3999 O O . ARG A 1 520 ? -11.212 15.684 8.328 1.00 93.81 520 ARG A O 1
ATOM 4006 N N . ALA A 1 521 ? -11.205 13.632 7.416 1.00 95.31 521 ALA A N 1
ATOM 4007 C CA . ALA A 1 521 ? -12.471 13.220 8.022 1.00 95.31 521 ALA A CA 1
ATOM 4008 C C . ALA A 1 521 ? -12.427 13.272 9.561 1.00 95.31 521 ALA A C 1
ATOM 4010 O O . ALA A 1 521 ? -13.326 13.838 10.178 1.00 95.31 521 ALA A O 1
ATOM 4011 N N . GLY A 1 522 ? -11.356 12.776 10.191 1.00 95.44 522 GLY A N 1
ATOM 4012 C CA . GLY A 1 522 ? -11.208 12.856 11.647 1.00 95.44 522 GLY A CA 1
ATOM 4013 C C . GLY A 1 522 ? -11.056 14.287 12.177 1.00 95.44 522 GLY A C 1
ATOM 4014 O O . GLY A 1 522 ? -11.522 14.564 13.277 1.00 95.44 522 GLY A O 1
ATOM 4015 N N . ALA A 1 523 ? -10.482 15.215 11.401 1.00 94.00 523 ALA A N 1
ATOM 4016 C CA . ALA A 1 523 ? -10.455 16.635 11.762 1.00 94.00 523 ALA A CA 1
ATOM 4017 C C . ALA A 1 523 ? -11.854 17.282 11.728 1.00 94.00 523 ALA A C 1
ATOM 4019 O O . ALA A 1 523 ? -12.169 18.068 12.618 1.00 94.00 523 ALA A O 1
ATOM 4020 N N . VAL A 1 524 ? -12.706 16.916 10.760 1.00 94.94 524 VAL A N 1
ATOM 4021 C CA . VAL A 1 524 ? -14.114 17.363 10.712 1.00 94.94 524 VAL A CA 1
ATOM 4022 C C . VAL A 1 524 ? -14.903 16.809 11.901 1.00 94.94 524 VAL A C 1
ATOM 4024 O O . VAL A 1 524 ? -15.593 17.562 12.581 1.00 94.94 524 VAL A O 1
ATOM 4027 N N . ILE A 1 525 ? -14.750 15.519 12.216 1.00 95.12 525 ILE A N 1
ATOM 4028 C CA . ILE A 1 525 ? -15.415 14.890 13.371 1.00 95.12 525 ILE A CA 1
ATOM 4029 C C . ILE A 1 525 ? -14.978 15.564 14.682 1.00 95.12 525 ILE A C 1
ATOM 4031 O O . ILE A 1 525 ? -15.826 15.915 15.506 1.00 95.12 525 ILE A O 1
ATOM 4035 N N . ALA A 1 526 ? -13.676 15.823 14.843 1.00 94.56 526 ALA A N 1
ATOM 4036 C CA . ALA A 1 526 ? -13.102 16.455 16.032 1.00 94.56 526 ALA A CA 1
ATOM 4037 C C . ALA A 1 526 ? -13.541 17.912 16.268 1.00 94.56 526 AL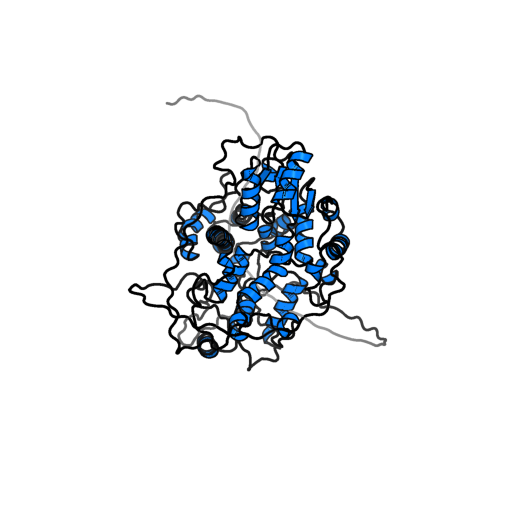A A C 1
ATOM 4039 O O . ALA A 1 526 ? -13.325 18.436 17.359 1.00 94.56 526 ALA A O 1
ATOM 4040 N N . ALA A 1 527 ? -14.179 18.562 15.289 1.00 92.69 527 ALA A N 1
ATOM 4041 C CA . ALA A 1 527 ? -14.831 19.857 15.486 1.00 92.69 527 ALA A CA 1
ATOM 4042 C C . ALA A 1 527 ? -16.173 19.749 16.243 1.00 92.69 527 ALA A C 1
ATOM 4044 O O . ALA A 1 527 ? -16.701 20.766 16.686 1.00 92.69 527 ALA A O 1
ATOM 4045 N N . SER A 1 528 ? -16.727 18.537 16.387 1.00 90.44 528 SER A N 1
ATOM 4046 C CA . SER A 1 528 ? -18.054 18.283 16.976 1.00 90.44 528 SER A CA 1
ATOM 4047 C C . SER A 1 528 ? -18.048 17.375 18.212 1.00 90.44 528 SER A C 1
ATOM 4049 O O . SER A 1 528 ? -18.977 17.438 19.013 1.00 90.44 528 SER A O 1
ATOM 4051 N N . MET A 1 529 ? -17.021 16.537 18.387 1.00 93.19 529 MET A N 1
ATOM 4052 C CA . MET A 1 529 ? -16.920 15.575 19.493 1.00 93.19 529 MET A CA 1
ATOM 4053 C C . MET A 1 529 ? -15.469 15.167 19.780 1.00 93.19 529 MET A C 1
ATOM 4055 O O . MET A 1 529 ? -14.613 15.326 18.906 1.00 93.19 529 MET A O 1
ATOM 4059 N N . PRO A 1 530 ? -15.167 14.609 20.968 1.00 95.00 530 PRO A N 1
ATOM 4060 C CA . PRO A 1 530 ? -13.850 14.060 21.268 1.00 95.00 530 PRO A CA 1
ATOM 4061 C C . PRO A 1 530 ? -13.426 12.984 20.259 1.00 95.00 530 PRO A C 1
ATOM 4063 O O . PRO A 1 530 ? -14.147 12.013 20.016 1.00 95.00 530 PRO A O 1
ATOM 4066 N N . VAL A 1 531 ? -12.219 13.127 19.710 1.00 95.31 531 VAL A N 1
ATOM 4067 C CA . VAL A 1 531 ? -11.555 12.089 18.913 1.00 95.31 531 VAL A CA 1
ATOM 4068 C C . VAL A 1 531 ? -10.215 11.780 19.562 1.00 95.31 531 VAL A C 1
ATOM 4070 O O . VAL A 1 531 ? -9.399 12.675 19.767 1.00 95.31 531 VAL A O 1
ATOM 4073 N N . VAL A 1 532 ? -9.977 10.512 19.888 1.00 95.00 532 VAL A N 1
ATOM 4074 C CA . VAL A 1 532 ? -8.716 10.043 20.463 1.00 95.00 532 VAL A CA 1
ATOM 4075 C C . VAL A 1 532 ? -7.966 9.166 19.466 1.00 95.00 532 VAL A C 1
ATOM 4077 O O . VAL A 1 532 ? -8.520 8.233 18.886 1.00 95.00 532 VAL A O 1
ATOM 4080 N N . THR A 1 533 ? -6.685 9.469 19.256 1.00 95.62 533 THR A N 1
ATOM 4081 C CA . THR A 1 533 ? -5.810 8.701 18.362 1.00 95.62 533 THR A CA 1
ATOM 4082 C C . THR A 1 533 ? -4.843 7.841 19.159 1.00 95.62 533 THR A C 1
ATOM 4084 O O . THR A 1 533 ? -4.246 8.317 20.129 1.00 95.62 533 THR A O 1
ATOM 4087 N N . ARG A 1 534 ? -4.679 6.583 18.738 1.00 95.94 534 ARG A N 1
ATOM 4088 C CA . ARG A 1 534 ? -3.751 5.612 19.328 1.00 95.94 534 ARG A CA 1
ATOM 4089 C C . ARG A 1 534 ? -2.659 5.224 18.345 1.00 95.94 534 ARG A C 1
ATOM 4091 O O . ARG A 1 534 ? -2.939 4.831 17.214 1.00 95.94 534 ARG A O 1
ATOM 4098 N N . ASP A 1 535 ? -1.415 5.379 18.781 1.00 94.88 535 ASP A N 1
ATOM 4099 C CA . ASP A 1 535 ? -0.244 5.114 17.952 1.00 94.88 535 ASP A CA 1
ATOM 4100 C C . ASP A 1 535 ? -0.052 3.612 17.726 1.00 94.88 535 ASP A C 1
ATOM 4102 O O . ASP A 1 535 ? -0.407 2.779 18.559 1.00 94.88 535 ASP A O 1
ATOM 4106 N N . TRP A 1 536 ? 0.551 3.271 16.592 1.00 95.19 536 TRP A N 1
ATOM 4107 C CA . TRP A 1 536 ? 1.026 1.916 16.335 1.00 95.19 536 TRP A CA 1
ATOM 4108 C C . TRP A 1 536 ? 2.249 1.590 17.200 1.00 95.19 536 TRP A C 1
ATOM 4110 O O . TRP A 1 536 ? 3.037 2.496 17.483 1.00 95.19 536 TRP A O 1
ATOM 4120 N N . PRO A 1 537 ? 2.471 0.307 17.551 1.00 94.50 537 PRO A N 1
ATOM 4121 C CA . PRO A 1 537 ? 3.717 -0.124 18.173 1.00 94.50 537 PRO A CA 1
ATOM 4122 C C . PRO A 1 537 ? 4.936 0.356 17.373 1.00 94.50 537 PRO A C 1
ATOM 4124 O O . PRO A 1 537 ? 4.976 0.254 16.142 1.00 94.50 537 PRO A O 1
ATOM 4127 N N . THR A 1 538 ? 5.924 0.912 18.075 1.00 94.50 538 THR A N 1
ATOM 4128 C CA . THR A 1 538 ? 7.054 1.621 17.464 1.00 94.50 538 THR A CA 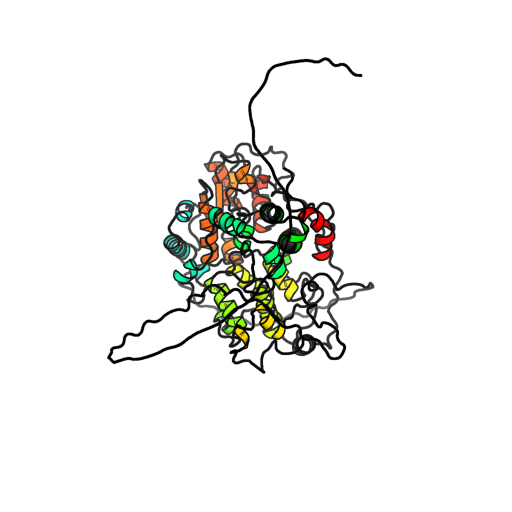1
ATOM 4129 C C . THR A 1 538 ? 7.925 0.685 16.626 1.00 94.50 538 THR A C 1
ATOM 4131 O O . THR A 1 538 ? 8.660 -0.146 17.157 1.00 94.50 538 THR A O 1
ATOM 4134 N N . PHE A 1 539 ? 7.897 0.863 15.303 1.00 96.75 539 PHE A N 1
ATOM 4135 C CA . PHE A 1 539 ? 8.783 0.154 14.373 1.00 96.75 539 PHE A CA 1
ATOM 4136 C C . PHE A 1 539 ? 10.244 0.635 14.453 1.00 96.75 539 PHE A C 1
ATOM 4138 O O . PHE A 1 539 ? 11.166 -0.173 14.381 1.00 96.75 539 PHE A O 1
ATOM 4145 N N . CYS A 1 540 ? 10.465 1.937 14.640 1.00 96.25 540 CYS A N 1
ATOM 4146 C CA . CYS A 1 540 ? 11.792 2.530 14.803 1.00 96.25 540 CYS A CA 1
ATOM 4147 C C . CYS A 1 540 ? 11.706 3.890 15.517 1.00 96.25 540 CYS A C 1
ATOM 4149 O O . CYS A 1 540 ? 10.696 4.590 15.418 1.00 96.25 540 CYS A O 1
ATOM 4151 N N . ASP A 1 541 ? 12.785 4.305 16.183 1.00 95.31 541 ASP A N 1
ATOM 4152 C CA . ASP A 1 541 ? 12.952 5.685 16.651 1.00 95.31 541 ASP A CA 1
ATOM 4153 C C . ASP A 1 541 ? 13.161 6.626 15.455 1.00 95.31 541 ASP A C 1
ATOM 4155 O O . ASP A 1 541 ? 14.124 6.497 14.697 1.00 95.31 541 ASP A O 1
ATOM 4159 N N . ARG A 1 542 ? 12.253 7.596 15.313 1.00 94.06 542 ARG A N 1
ATOM 4160 C CA . ARG A 1 542 ? 12.255 8.608 14.246 1.00 94.06 542 ARG A CA 1
ATOM 4161 C C . ARG A 1 542 ? 12.671 9.997 14.743 1.00 94.06 542 ARG A C 1
ATOM 4163 O O . ARG A 1 542 ? 12.743 10.924 13.941 1.00 94.06 542 ARG A O 1
ATOM 4170 N N . SER A 1 543 ? 13.005 10.160 16.027 1.00 94.06 543 SER A N 1
ATOM 4171 C CA . SER A 1 543 ? 13.382 11.446 16.646 1.00 94.06 543 SER A CA 1
ATOM 4172 C C . SER A 1 543 ? 14.571 12.133 15.956 1.00 94.06 543 SER A C 1
ATOM 4174 O O . SER A 1 543 ? 14.656 13.368 15.898 1.00 94.06 543 SER A O 1
ATOM 4176 N N . ARG A 1 544 ? 15.482 11.331 15.392 1.00 94.56 544 ARG A N 1
ATOM 4177 C CA . ARG A 1 544 ? 16.685 11.770 14.670 1.00 94.56 544 ARG A CA 1
ATOM 4178 C C . ARG A 1 544 ? 16.449 12.053 13.185 1.00 94.56 544 ARG A C 1
ATOM 4180 O O . ARG A 1 544 ? 17.282 12.718 12.578 1.00 94.56 544 ARG A O 1
ATOM 4187 N N . VAL A 1 545 ? 15.329 11.615 12.606 1.00 96.38 545 VAL A N 1
ATOM 4188 C CA . VAL A 1 545 ? 14.978 11.925 11.212 1.00 96.38 545 VAL A CA 1
ATOM 4189 C C . VAL A 1 545 ? 14.664 13.419 11.123 1.00 96.38 545 VAL A C 1
ATOM 4191 O O . VAL A 1 545 ? 13.729 13.900 11.759 1.00 96.38 545 VAL A O 1
ATOM 4194 N N . LYS A 1 546 ? 15.457 14.173 10.353 1.00 96.25 546 LYS A N 1
ATOM 4195 C CA . LYS A 1 546 ? 15.230 15.614 10.106 1.00 96.25 546 LYS A CA 1
ATOM 4196 C C . LYS A 1 546 ? 14.791 15.929 8.677 1.00 96.25 546 LYS A C 1
ATOM 4198 O O . LYS A 1 546 ? 14.308 17.030 8.426 1.00 96.25 546 LYS A O 1
ATOM 4203 N N . ASP A 1 547 ? 14.952 14.977 7.761 1.00 96.50 547 ASP A N 1
ATOM 4204 C CA . ASP A 1 547 ? 14.649 15.145 6.344 1.00 96.50 547 ASP A CA 1
ATOM 4205 C C . ASP A 1 547 ? 14.244 13.809 5.706 1.00 96.50 547 ASP A C 1
ATOM 4207 O O . ASP A 1 547 ? 14.931 12.800 5.865 1.00 96.50 547 ASP A O 1
ATOM 4211 N N . LEU A 1 548 ? 13.131 13.833 4.981 1.00 96.94 548 LEU A N 1
ATOM 4212 C CA . LEU A 1 548 ? 12.510 12.728 4.259 1.00 96.94 548 LEU A CA 1
ATOM 4213 C C . LEU A 1 548 ? 12.658 12.880 2.734 1.00 96.94 548 LEU A C 1
ATOM 4215 O O . LEU A 1 548 ? 11.969 12.204 1.986 1.00 96.94 548 LEU A O 1
ATOM 4219 N N . GLY A 1 549 ? 13.519 13.770 2.232 1.00 95.88 549 GLY A N 1
ATOM 4220 C CA . GLY A 1 549 ? 13.694 13.939 0.785 1.00 95.88 549 GLY A CA 1
ATOM 4221 C C . GLY A 1 549 ? 14.425 12.777 0.089 1.00 95.88 549 GLY A C 1
ATOM 4222 O O . GLY A 1 549 ? 14.428 12.723 -1.136 1.00 95.88 549 GLY A O 1
ATOM 4223 N N . ARG A 1 550 ? 15.101 11.881 0.827 1.00 94.94 550 ARG A N 1
ATOM 4224 C CA . ARG A 1 550 ? 15.734 10.646 0.303 1.00 94.94 550 ARG A CA 1
ATOM 4225 C C . ARG A 1 550 ? 15.708 9.543 1.370 1.00 94.94 550 ARG A C 1
ATOM 4227 O O . ARG A 1 550 ? 15.979 9.837 2.535 1.00 94.94 550 ARG A O 1
ATOM 4234 N N . PHE A 1 551 ? 15.485 8.287 0.967 1.00 96.62 551 PHE A N 1
ATOM 4235 C CA . PHE A 1 551 ? 15.434 7.137 1.883 1.00 96.62 551 PHE A CA 1
ATOM 4236 C C . PHE A 1 551 ? 16.738 6.916 2.646 1.00 96.62 551 PHE A C 1
ATOM 4238 O O . PHE A 1 551 ? 16.693 6.712 3.851 1.00 96.62 551 PHE A O 1
ATOM 4245 N N . SER A 1 552 ? 17.895 7.012 1.986 1.00 94.88 552 SER A N 1
ATOM 4246 C CA . SER A 1 552 ? 19.206 6.796 2.619 1.00 94.88 552 SER A CA 1
ATOM 4247 C C . SER A 1 552 ? 19.409 7.670 3.865 1.00 94.88 552 SER A C 1
ATOM 4249 O O . SER A 1 552 ? 19.877 7.192 4.894 1.00 94.88 552 SER A O 1
ATOM 4251 N N . ARG A 1 553 ? 18.950 8.930 3.826 1.00 95.31 553 ARG A N 1
ATOM 4252 C CA . ARG A 1 553 ? 18.996 9.870 4.963 1.00 95.31 553 ARG A CA 1
ATOM 4253 C C . ARG A 1 553 ? 18.023 9.498 6.086 1.00 95.31 553 ARG A C 1
ATOM 4255 O O . ARG A 1 553 ? 18.360 9.644 7.259 1.00 95.31 553 ARG A O 1
ATOM 4262 N N . TYR A 1 554 ? 16.842 8.989 5.738 1.00 97.38 554 TYR A N 1
ATOM 4263 C CA . TYR A 1 554 ? 15.902 8.413 6.700 1.00 97.38 554 TYR A CA 1
ATOM 4264 C C . TYR A 1 554 ? 16.487 7.145 7.352 1.00 97.38 554 TYR A C 1
ATOM 4266 O O . TYR A 1 554 ? 16.513 7.038 8.579 1.00 97.38 554 TYR A O 1
ATOM 4274 N N . TRP A 1 555 ? 17.030 6.220 6.557 1.00 97.50 555 TRP A N 1
ATOM 4275 C CA . TRP A 1 555 ? 17.544 4.933 7.025 1.00 97.50 555 TRP A CA 1
ATOM 4276 C C . TRP A 1 555 ? 18.820 5.075 7.858 1.00 97.50 555 TRP A C 1
ATOM 4278 O O . TRP A 1 555 ? 18.954 4.412 8.883 1.00 97.50 555 TRP A O 1
ATOM 4288 N N . GLN A 1 556 ? 19.702 6.019 7.521 1.00 96.81 556 GLN A N 1
ATOM 4289 C CA . GLN A 1 556 ? 20.858 6.374 8.351 1.00 96.81 556 GLN A CA 1
ATOM 4290 C C . GLN A 1 556 ? 20.448 6.822 9.769 1.00 96.81 556 GLN A C 1
ATOM 4292 O O . GLN A 1 556 ? 21.167 6.555 10.734 1.00 96.81 556 GLN A O 1
ATOM 4297 N N . ALA A 1 557 ? 19.298 7.491 9.908 1.00 96.69 557 ALA A N 1
ATOM 4298 C CA . ALA A 1 557 ? 18.787 7.968 11.192 1.00 96.69 557 ALA A CA 1
ATOM 4299 C C . ALA A 1 557 ? 17.957 6.916 11.956 1.00 96.69 557 ALA A C 1
ATOM 4301 O O . ALA A 1 557 ? 18.049 6.864 13.183 1.00 96.69 557 ALA A O 1
ATOM 4302 N N . ALA A 1 558 ? 17.167 6.095 11.252 1.00 97.06 558 ALA A N 1
ATOM 4303 C CA . ALA A 1 558 ? 16.192 5.170 11.842 1.00 97.06 558 ALA A CA 1
ATOM 4304 C C . ALA A 1 558 ? 16.623 3.687 11.842 1.00 97.06 558 ALA A C 1
ATOM 4306 O O . ALA A 1 558 ? 16.254 2.940 12.745 1.00 97.06 558 ALA A O 1
ATOM 4307 N N . GLY A 1 559 ? 17.424 3.230 10.877 1.00 97.00 559 GLY A N 1
ATOM 4308 C CA . GLY A 1 559 ? 17.672 1.801 10.629 1.00 97.00 559 GLY A CA 1
ATOM 4309 C C . GLY A 1 559 ? 18.284 1.044 11.812 1.00 97.00 559 GLY A C 1
ATOM 4310 O O . GLY A 1 559 ? 17.896 -0.086 12.096 1.00 97.00 559 GLY A O 1
ATOM 4311 N N . ARG A 1 560 ? 19.166 1.690 12.590 1.00 96.44 560 ARG A N 1
ATOM 4312 C CA . ARG A 1 560 ? 19.738 1.081 13.806 1.00 96.44 560 ARG A CA 1
ATOM 4313 C C . ARG A 1 560 ? 18.671 0.754 14.856 1.00 96.44 560 ARG A C 1
ATOM 4315 O O . ARG A 1 560 ? 18.779 -0.273 15.515 1.00 96.44 560 ARG A O 1
ATOM 4322 N N . SER A 1 561 ? 17.669 1.616 15.033 1.00 97.12 561 SER A N 1
ATOM 4323 C CA . SER A 1 561 ? 16.574 1.367 15.980 1.00 97.12 561 SER A CA 1
ATOM 4324 C C . SER A 1 561 ? 15.511 0.435 15.394 1.00 97.12 561 SER A C 1
ATOM 4326 O O . SER A 1 561 ? 14.864 -0.279 16.149 1.00 97.12 561 SER A O 1
ATOM 4328 N N . ALA A 1 562 ? 15.388 0.365 14.064 1.00 97.25 562 ALA A N 1
ATOM 4329 C CA . ALA A 1 562 ? 14.559 -0.626 13.376 1.00 97.25 562 ALA A CA 1
ATOM 4330 C C . ALA A 1 562 ? 15.070 -2.073 13.534 1.00 97.25 562 ALA A C 1
ATOM 4332 O O . ALA A 1 562 ? 14.305 -3.006 13.328 1.00 97.25 562 ALA A O 1
ATOM 4333 N N . LEU A 1 563 ? 16.339 -2.277 13.910 1.00 97.12 563 LEU A N 1
ATOM 4334 C CA . LEU A 1 563 ? 16.912 -3.592 14.241 1.00 97.12 563 LEU A CA 1
ATOM 4335 C C . LEU A 1 563 ? 16.818 -3.958 15.733 1.00 97.12 563 LEU A C 1
ATOM 4337 O O . LEU A 1 563 ? 17.264 -5.037 16.123 1.00 97.12 563 LEU A O 1
ATOM 4341 N N . ALA A 1 564 ? 16.237 -3.092 16.568 1.00 95.06 564 ALA A N 1
ATOM 4342 C CA . ALA A 1 564 ? 15.906 -3.420 17.950 1.00 95.06 564 ALA A CA 1
ATOM 4343 C C . ALA A 1 564 ? 14.471 -3.980 18.033 1.00 95.06 564 ALA A C 1
ATOM 4345 O O . ALA A 1 564 ? 13.578 -3.435 17.377 1.00 95.06 564 ALA A O 1
ATOM 4346 N N . PRO A 1 565 ? 14.221 -5.037 18.828 1.00 90.75 565 PRO A N 1
ATOM 4347 C CA . PRO A 1 565 ? 12.865 -5.520 19.069 1.00 90.75 565 PRO A CA 1
ATOM 4348 C C . PRO A 1 565 ? 12.045 -4.502 19.880 1.00 90.75 565 PRO A C 1
ATOM 4350 O O . PRO A 1 565 ? 12.613 -3.605 20.513 1.00 90.75 565 PRO A O 1
ATOM 4353 N N . THR A 1 566 ? 10.714 -4.645 19.910 1.00 88.75 566 THR A N 1
ATOM 4354 C CA . THR A 1 566 ? 9.887 -3.873 20.860 1.00 88.75 566 THR A CA 1
ATOM 4355 C C . THR A 1 566 ? 10.358 -4.168 22.294 1.00 88.75 566 THR A C 1
ATOM 4357 O O . THR A 1 566 ? 10.580 -5.339 22.612 1.00 88.75 566 THR A O 1
ATOM 4360 N N . PRO A 1 567 ? 10.521 -3.154 23.168 1.00 81.38 567 PRO A N 1
ATOM 4361 C CA . PRO A 1 567 ? 10.716 -3.386 24.597 1.00 81.38 567 PRO A CA 1
ATOM 4362 C C . PRO A 1 567 ? 9.585 -4.250 25.174 1.00 81.38 567 PRO A C 1
ATOM 4364 O O . PRO A 1 567 ? 8.428 -4.066 24.795 1.00 81.38 567 PRO A O 1
ATOM 4367 N N . ALA A 1 568 ? 9.943 -5.189 26.052 1.00 61.25 568 ALA A N 1
ATOM 4368 C CA . ALA A 1 568 ? 9.008 -6.103 26.713 1.00 61.25 568 ALA A CA 1
ATOM 4369 C C . ALA A 1 568 ? 8.178 -5.413 27.809 1.00 61.25 568 ALA A C 1
ATOM 4371 O O . ALA A 1 568 ? 8.721 -4.476 28.441 1.00 61.25 568 ALA A O 1
#